Protein AF-0000000080839081 (afdb_homodimer)

InterPro domains:
  IPR001544 Aminotransferase class IV [PF01063] (14-218)
  IPR018300 Aminotransferase, class IV, conserved site [PS00770] (150-179)
  IPR036038 Aminotransferase-like, PLP-dependent enzymes [SSF56752] (5-228)
  IPR043131 Branched-chain-amino-acid aminotransferase-like, N-terminal [G3DSA:3.30.470.10] (3-92)
  IPR043132 Branched-chain-amino-acid aminotransferase-like, C-terminal [G3DSA:3.20.10.10] (93-240)
  IPR050571 Class-IV Pyridoxal-Phosphate-Dependent Aminotransferase [PTHR42743] (6-241)

Radius of gyration: 24.58 Å; Cα contacts (8 Å, |Δi|>4): 1012; chains: 2; bounding box: 50×68×48 Å

Nearest PDB structures (foldseek):
  3lul-assembly1_A  TM=9.101E-01  e=8.881E-22  Legionella pneumophila subsp. pneumophila str. Philadelphia 1
  5mqz-assembly1_B  TM=8.700E-01  e=1.859E-21  Archaeoglobus fulgidus DSM 4304
  5mqz-assembly1_A  TM=8.735E-01  e=2.530E-21  Archaeoglobus fulgidus DSM 4304
  5mr0-assembly1_D  TM=8.775E-01  e=4.140E-21  Archaeoglobus fulgidus DSM 4304
  2zgi-assembly1_A  TM=8.537E-01  e=6.865E-19  unclassified

Secondary structure (DSSP, 8-state):
-EEE-SHHHHH---EEEEEEEETTEETTHHHHHHHHHHHHHHTT---PPPPHHHHHHHHHHT----SEEEEEEEE-SS-EEEEEEE----HHHHHH-EEEEEEEEEE-TTSGGGGS-BS--HHHHHHHHHHHHTT-SEEEEEETTSBEEEESS-EEEEEETTEEEEE-GGGT----HHHHHHHHHS-EEEE--BHHHHHT-SEEEEEETTTEEEEEEEETTEEP---HHHHHHHHHHHHHTT-/-EEE-SHHHHH---EEEEEEEETTEETTHHHHHHHHHHHHHHTT---PPPPHHHHHHHHHHT----SEEEEEEEE-SS-EEEEEEE----HHHHHH-EEEEEEEEEE-TTSGGGGS-BS--HHHHHHHHHHHHTT-SEEEEEETTSBEEEESS-EEEEEETTEEEEE-GGGT----HHHHHHHHHS-EEEE--BHHHHHT-SEEEEEETTTEEEEEEEETTEEP---HHHHHHHHHHHHHTT-

pLDDT: mean 97.55, std 2.37, range [83.69, 98.94]

Solvent-accessible surface area (backbone atoms only — not comparable to full-atom values): 25327 Å² total; per-residue (Å²): 105,76,39,52,71,39,51,16,44,63,21,10,54,25,36,52,50,67,36,28,21,54,66,76,38,64,59,63,49,69,60,52,43,50,51,56,41,47,45,34,60,77,69,65,48,76,47,80,77,73,53,74,64,60,56,50,52,50,46,68,74,59,70,70,89,52,56,56,32,30,41,36,38,39,41,26,60,70,39,79,45,79,44,75,48,78,58,79,86,51,71,66,51,55,73,60,26,40,33,28,39,76,46,83,40,51,36,52,52,54,38,74,65,42,52,44,64,43,10,58,32,45,68,33,55,52,44,35,52,51,26,43,76,74,73,24,68,37,23,34,25,25,16,87,83,51,25,44,30,24,38,54,78,32,41,47,37,40,25,47,88,93,41,38,34,30,41,35,63,84,45,28,28,59,81,43,70,43,50,51,51,49,56,74,75,43,84,54,46,69,36,90,38,38,64,71,59,59,72,65,44,45,30,44,31,33,26,27,59,70,76,40,51,37,27,33,33,27,50,64,90,47,71,46,87,38,53,62,67,41,51,52,49,33,55,53,48,34,55,72,72,71,96,106,77,40,51,71,40,51,16,44,62,21,9,55,24,35,52,50,67,35,27,21,55,67,74,39,63,58,62,48,67,60,51,43,50,51,56,42,48,46,33,59,77,67,66,49,78,46,79,76,73,53,73,65,60,55,49,53,50,47,69,77,59,68,71,90,52,57,57,32,30,40,35,38,40,40,26,61,69,39,79,46,77,43,74,48,79,57,82,86,52,71,65,52,55,72,58,27,40,34,29,39,76,45,84,38,49,35,53,52,55,39,74,68,42,51,44,63,44,10,57,32,44,68,34,53,53,45,34,52,52,26,43,76,74,73,24,70,36,23,35,28,26,18,86,82,54,25,43,29,24,38,53,80,33,41,48,36,39,24,47,87,94,42,36,34,29,44,35,63,84,44,27,28,58,84,45,70,43,50,52,51,48,56,73,74,45,83,55,46,70,35,91,37,38,67,71,58,58,72,65,44,46,28,44,30,34,25,28,59,70,76,40,51,35,28,32,33,27,50,66,89,48,71,45,88,40,52,62,67,40,52,53,48,33,54,52,47,33,54,72,73,70,97

Organism: Fusobacterium vincentii (NCBI:txid155615)

Structure (mmCIF, N/CA/C/O backbone):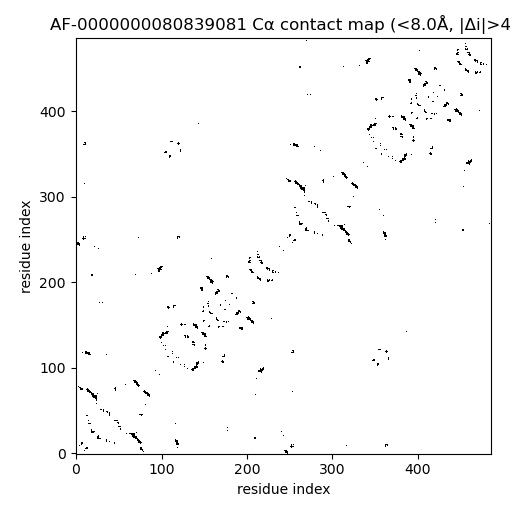
data_AF-0000000080839081-model_v1
#
loop_
_entity.id
_entity.type
_entity.pdbx_description
1 polymer 'Aminotransferase class IV'
#
loop_
_atom_site.group_PDB
_atom_site.id
_atom_site.type_symbol
_atom_site.label_atom_id
_atom_site.label_alt_id
_atom_site.label_comp_id
_atom_site.label_asym_id
_atom_site.label_entity_id
_atom_site.label_seq_id
_atom_site.pdbx_PDB_ins_code
_atom_site.Cartn_x
_atom_site.Cartn_y
_atom_site.Cartn_z
_atom_site.occupancy
_atom_site.B_iso_or_equiv
_atom_site.auth_seq_id
_atom_site.auth_comp_id
_atom_site.auth_asym_id
_atom_site.auth_atom_id
_atom_site.pdbx_PDB_model_num
ATOM 1 N N . MET A 1 1 ? 21 9.305 -4.383 1 92.38 1 MET A N 1
ATOM 2 C CA . MET A 1 1 ? 21.328 8.594 -3.15 1 92.38 1 MET A CA 1
ATOM 3 C C . MET A 1 1 ? 21.141 7.086 -3.326 1 92.38 1 MET A C 1
ATOM 5 O O . MET A 1 1 ? 20.172 6.641 -3.941 1 92.38 1 MET A O 1
ATOM 9 N N . LEU A 1 2 ? 22.047 6.348 -2.832 1 96.12 2 LEU A N 1
ATOM 10 C CA . LEU A 1 2 ? 21.984 4.895 -2.939 1 96.12 2 LEU A CA 1
ATOM 11 C C . LEU A 1 2 ? 21.484 4.277 -1.639 1 96.12 2 LEU A C 1
ATOM 13 O O . LEU A 1 2 ? 21.828 4.738 -0.551 1 96.12 2 LEU A O 1
ATOM 17 N N . ILE A 1 3 ? 20.641 3.299 -1.772 1 97.88 3 ILE A N 1
ATOM 18 C CA . ILE A 1 3 ? 20.125 2.576 -0.612 1 97.88 3 ILE A CA 1
ATOM 19 C C . ILE A 1 3 ? 20.297 1.073 -0.828 1 97.88 3 ILE A C 1
ATOM 21 O O . ILE A 1 3 ? 20.516 0.621 -1.954 1 97.88 3 ILE A O 1
ATOM 25 N N . GLU A 1 4 ? 20.219 0.369 0.302 1 98.5 4 GLU A N 1
ATOM 26 C CA . GLU A 1 4 ? 20.328 -1.086 0.234 1 98.5 4 GLU A CA 1
ATOM 27 C C . GLU A 1 4 ? 18.969 -1.726 -0.033 1 98.5 4 GLU A C 1
ATOM 29 O O . GLU A 1 4 ? 17.953 -1.345 0.57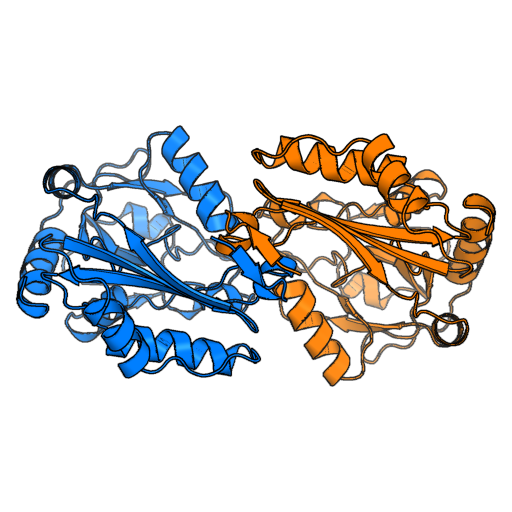6 1 98.5 4 GLU A O 1
ATOM 34 N N . LEU A 1 5 ? 18.984 -2.641 -0.91 1 98.44 5 LEU A N 1
ATOM 35 C CA . LEU A 1 5 ? 17.75 -3.375 -1.198 1 98.44 5 LEU A CA 1
ATOM 36 C C . LEU A 1 5 ? 17.281 -4.141 0.032 1 98.44 5 LEU A C 1
ATOM 38 O O . LEU A 1 5 ? 18.062 -4.859 0.663 1 98.44 5 LEU A O 1
ATOM 42 N N . ASP A 1 6 ? 16.016 -3.971 0.418 1 98.44 6 ASP A N 1
ATOM 43 C CA . ASP A 1 6 ? 15.375 -4.68 1.521 1 98.44 6 ASP A CA 1
ATOM 44 C C . ASP A 1 6 ? 13.852 -4.711 1.35 1 98.44 6 ASP A C 1
ATOM 46 O O . ASP A 1 6 ? 13.344 -4.414 0.269 1 98.44 6 ASP A O 1
ATOM 50 N N . GLU A 1 7 ? 13.109 -5.047 2.338 1 98.31 7 GLU A N 1
ATOM 51 C CA . GLU A 1 7 ? 11.664 -5.199 2.236 1 98.31 7 GLU A CA 1
ATOM 52 C C . GLU A 1 7 ? 10.969 -3.842 2.186 1 98.31 7 GLU A C 1
ATOM 54 O O . GLU A 1 7 ? 9.797 -3.75 1.8 1 98.31 7 GLU A O 1
ATOM 59 N N . GLY A 1 8 ? 11.664 -2.77 2.564 1 98.5 8 GLY A N 1
ATOM 60 C CA . GLY A 1 8 ? 11.141 -1.435 2.322 1 98.5 8 GLY A CA 1
ATOM 61 C C . GLY A 1 8 ? 10.914 -1.14 0.851 1 98.5 8 GLY A C 1
ATOM 62 O O . GLY A 1 8 ? 9.859 -0.636 0.467 1 98.5 8 GLY A O 1
ATOM 63 N N . TYR A 1 9 ? 11.898 -1.498 0.069 1 98.19 9 TYR A N 1
ATOM 64 C CA . TYR A 1 9 ? 11.789 -1.318 -1.374 1 98.19 9 TYR A CA 1
ATOM 65 C C . TYR A 1 9 ? 10.867 -2.367 -1.984 1 98.19 9 TYR A C 1
ATOM 67 O O . TYR A 1 9 ? 10.016 -2.047 -2.82 1 98.19 9 TYR A O 1
ATOM 75 N N . SER A 1 10 ? 10.969 -3.572 -1.525 1 98.38 10 SER A N 1
ATOM 76 C CA . SER A 1 10 ? 10.336 -4.699 -2.203 1 98.38 10 SER A CA 1
ATOM 77 C C . SER A 1 10 ? 8.836 -4.738 -1.933 1 98.38 10 SER A C 1
ATOM 79 O O . SER A 1 10 ? 8.062 -5.176 -2.783 1 98.38 10 SER A O 1
ATOM 81 N N . PHE A 1 11 ? 8.453 -4.266 -0.704 1 98.62 11 PHE A N 1
ATOM 82 C CA . PHE A 1 11 ? 7.074 -4.531 -0.314 1 98.62 11 PHE A CA 1
ATOM 83 C C . PHE A 1 11 ? 6.477 -3.332 0.41 1 98.62 11 PHE A C 1
ATOM 85 O O . PHE A 1 11 ? 5.352 -3.398 0.907 1 98.62 11 PHE A O 1
ATOM 92 N N . GLY A 1 12 ? 7.215 -2.223 0.532 1 98.62 12 GLY A N 1
ATOM 93 C CA . GLY A 1 12 ? 6.746 -1.037 1.23 1 98.62 12 GLY A CA 1
ATOM 94 C C . GLY A 1 12 ? 6.84 -1.157 2.74 1 98.62 12 GLY A C 1
ATOM 95 O O . GLY A 1 12 ? 6.227 -0.377 3.471 1 98.62 12 GLY A O 1
ATOM 96 N N . LEU A 1 13 ? 7.586 -2.139 3.238 1 98.75 13 LEU A N 1
ATOM 97 C CA . LEU A 1 13 ? 7.684 -2.352 4.68 1 98.75 13 LEU A CA 1
ATOM 98 C C . LEU A 1 13 ? 8.742 -1.445 5.293 1 98.75 13 LEU A C 1
ATOM 100 O O . LEU A 1 13 ? 9.781 -1.924 5.762 1 98.75 13 LEU A O 1
ATOM 104 N N . GLY A 1 14 ? 8.461 -0.217 5.332 1 98.88 14 GLY A N 1
ATOM 105 C CA . GLY A 1 14 ? 9.227 0.872 5.914 1 98.88 14 GLY A CA 1
ATOM 106 C C . GLY A 1 14 ? 8.359 2.01 6.422 1 98.88 14 GLY A C 1
ATOM 107 O O . GLY A 1 14 ? 7.137 1.958 6.312 1 98.88 14 GLY A O 1
ATOM 108 N N . LEU A 1 15 ? 8.992 2.928 7.023 1 98.94 15 LEU A N 1
ATOM 109 C CA . LEU A 1 15 ? 8.312 4.027 7.695 1 98.94 15 LEU A CA 1
ATOM 110 C C . LEU A 1 15 ? 8.922 5.371 7.301 1 98.94 15 LEU A C 1
ATOM 112 O O . LEU A 1 15 ? 10.094 5.438 6.938 1 98.94 15 LEU A O 1
ATOM 116 N N . PHE A 1 16 ? 8.086 6.453 7.387 1 98.94 16 PHE A N 1
ATOM 117 C CA . PHE A 1 16 ? 8.688 7.766 7.199 1 98.94 16 PHE A CA 1
ATOM 118 C C . PHE A 1 16 ? 8.016 8.805 8.078 1 98.94 16 PHE A C 1
ATOM 120 O O . PHE A 1 16 ? 6.895 8.594 8.555 1 98.94 16 PHE A O 1
ATOM 127 N N . GLU A 1 17 ? 8.672 9.805 8.383 1 98.88 17 GLU A N 1
ATOM 128 C CA . GLU A 1 17 ? 8.188 11.016 9.031 1 98.88 17 GLU A CA 1
ATOM 129 C C . GLU A 1 17 ? 8.594 12.258 8.242 1 98.88 17 GLU A C 1
ATOM 131 O O . GLU A 1 17 ? 9.664 12.289 7.625 1 98.88 17 GLU A O 1
ATOM 136 N N . THR A 1 18 ? 7.766 13.219 8.188 1 98.81 18 THR A N 1
ATOM 137 C CA . THR A 1 18 ? 8.047 14.547 7.664 1 98.81 18 THR A CA 1
ATOM 138 C C . THR A 1 18 ? 7.875 15.609 8.75 1 98.81 18 THR A C 1
ATOM 140 O O . THR A 1 18 ? 6.793 15.742 9.328 1 98.81 18 THR A O 1
ATOM 143 N N . ILE A 1 19 ? 8.914 16.328 9.031 1 98.88 19 ILE A N 1
ATOM 144 C CA . ILE A 1 19 ? 8.977 17.188 10.211 1 98.88 19 ILE A CA 1
ATOM 145 C C . ILE A 1 19 ? 9.297 18.609 9.781 1 98.88 19 ILE A C 1
ATOM 147 O O . ILE A 1 19 ? 10.203 18.844 8.984 1 98.88 19 ILE A O 1
ATOM 151 N N . LEU A 1 20 ? 8.578 19.578 10.289 1 98.81 20 LEU A N 1
ATOM 152 C CA . LEU A 1 20 ? 8.891 21 10.109 1 98.81 20 LEU A CA 1
ATOM 153 C C . LEU A 1 20 ? 10.117 21.391 10.93 1 98.81 20 LEU A C 1
ATOM 155 O O . LEU A 1 20 ? 10.211 21.047 12.117 1 98.81 20 LEU A O 1
ATOM 159 N N . LEU A 1 21 ? 11.055 21.969 10.289 1 98.38 21 LEU A N 1
ATOM 160 C CA . LEU A 1 21 ? 12.164 22.625 10.977 1 98.38 21 LEU A CA 1
ATOM 161 C C . LEU A 1 21 ? 11.961 24.141 11.016 1 98.38 21 LEU A C 1
ATOM 163 O O . LEU A 1 21 ? 11.805 24.781 9.969 1 98.38 21 LEU A O 1
ATOM 167 N N . TYR A 1 22 ? 11.938 24.719 12.188 1 97.88 22 TYR A N 1
ATOM 168 C CA . TYR A 1 22 ? 11.93 26.172 12.367 1 97.88 22 TYR A CA 1
ATOM 169 C C . TYR A 1 22 ? 13.242 26.641 12.992 1 97.88 22 TYR A C 1
ATOM 171 O O . TYR A 1 22 ? 13.555 26.297 14.133 1 97.88 22 TYR A O 1
ATOM 179 N N . LYS A 1 23 ? 13.984 27.375 12.266 1 96.25 23 LYS A N 1
ATOM 180 C CA . LYS A 1 23 ? 15.297 27.844 12.68 1 96.25 23 LYS A CA 1
ATOM 181 C C . LYS A 1 23 ? 16.172 26.688 13.164 1 96.25 23 LYS A C 1
ATOM 183 O O . LYS A 1 23 ? 16.781 26.766 14.234 1 96.25 23 LYS A O 1
ATOM 188 N N . GLY A 1 24 ? 16.078 25.625 12.43 1 95.88 24 GLY A N 1
ATOM 189 C CA . GLY A 1 24 ? 16.953 24.484 12.656 1 95.88 24 GLY A CA 1
ATOM 190 C C . GLY A 1 24 ? 16.438 23.531 13.711 1 95.88 24 GLY A C 1
ATOM 191 O O . GLY A 1 24 ? 17.031 22.484 13.953 1 95.88 24 GLY A O 1
ATOM 192 N N . LYS A 1 25 ? 15.312 23.875 14.297 1 96.81 25 LYS A N 1
ATOM 193 C CA . LYS A 1 25 ? 14.758 2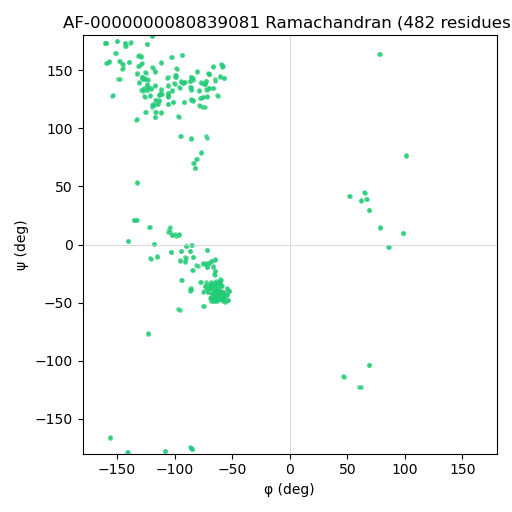3.047 15.359 1 96.81 25 LYS A CA 1
ATOM 194 C C . LYS A 1 25 ? 13.547 22.266 14.875 1 96.81 25 LYS A C 1
ATOM 196 O O . LYS A 1 25 ? 12.633 22.828 14.281 1 96.81 25 LYS A O 1
ATOM 201 N N . PRO A 1 26 ? 13.562 20.969 15.148 1 98.5 26 PRO A N 1
ATOM 202 C CA . PRO A 1 26 ? 12.422 20.156 14.711 1 98.5 26 PRO A CA 1
ATOM 203 C C . PRO A 1 26 ? 11.188 20.359 15.594 1 98.5 26 PRO A C 1
ATOM 205 O O . PRO A 1 26 ? 11.273 20.203 16.812 1 98.5 26 PRO A O 1
ATOM 208 N N . VAL A 1 27 ? 10.102 20.672 14.984 1 98.75 27 VAL A N 1
ATOM 209 C CA . VAL A 1 27 ? 8.836 20.875 15.688 1 98.75 27 VAL A CA 1
ATOM 210 C C . VAL A 1 27 ? 8.219 19.531 16.047 1 98.75 27 VAL A C 1
ATOM 212 O O . VAL A 1 27 ? 8.078 18.656 15.188 1 98.75 27 VAL A O 1
ATOM 215 N N . PHE A 1 28 ? 7.863 19.25 17.328 1 98.75 28 PHE A N 1
ATOM 216 C CA . PHE A 1 28 ? 7.211 18.062 17.859 1 98.75 28 PHE A CA 1
ATOM 217 C C . PHE A 1 28 ? 8.07 16.828 17.641 1 98.75 28 PHE A C 1
ATOM 219 O O . PHE A 1 28 ? 7.555 15.75 17.359 1 98.75 28 PHE A O 1
ATOM 226 N N . LEU A 1 29 ? 9.367 16.969 17.766 1 98.81 29 LEU A N 1
ATOM 227 C CA . LEU A 1 29 ? 10.273 15.852 17.5 1 98.81 29 LEU A CA 1
ATOM 228 C C . LEU A 1 29 ? 9.906 14.641 18.359 1 98.81 29 LEU A C 1
ATOM 230 O O . LEU A 1 29 ? 9.844 13.516 17.844 1 98.81 29 LEU A O 1
ATOM 234 N N . ASP A 1 30 ? 9.641 14.852 19.609 1 98.81 30 ASP A N 1
ATOM 235 C CA . ASP A 1 30 ? 9.336 13.742 20.5 1 98.81 30 ASP A CA 1
ATOM 236 C C . ASP A 1 30 ? 8.094 12.992 20.047 1 98.81 30 ASP A C 1
ATOM 238 O O . ASP A 1 30 ? 8.023 11.766 20.156 1 98.81 30 ASP A O 1
ATOM 242 N N . LYS A 1 31 ? 7.066 13.695 19.578 1 98.81 31 LYS A N 1
ATOM 243 C CA . LYS A 1 31 ? 5.848 13.07 19.078 1 98.81 31 LYS A CA 1
ATOM 244 C C . LYS A 1 31 ? 6.121 12.258 17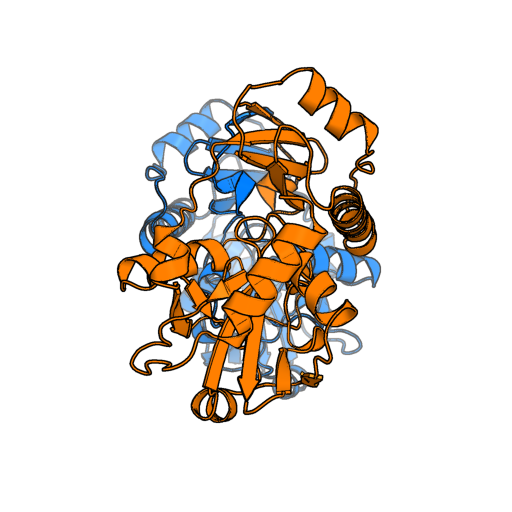.812 1 98.81 31 LYS A C 1
ATOM 246 O O . LYS A 1 31 ? 5.586 11.156 17.656 1 98.81 31 LYS A O 1
ATOM 251 N N . HIS A 1 32 ? 6.957 12.797 16.953 1 98.94 32 HIS A N 1
ATOM 252 C CA . HIS A 1 32 ? 7.336 12.078 15.742 1 98.94 32 HIS A CA 1
ATOM 253 C C . HIS A 1 32 ? 8.102 10.805 16.078 1 98.94 32 HIS A C 1
ATOM 255 O O . HIS A 1 32 ? 7.84 9.75 15.484 1 98.94 32 HIS A O 1
ATOM 261 N N . LEU A 1 33 ? 9.031 10.922 17.016 1 98.94 33 LEU A N 1
ATOM 262 C CA . LEU A 1 33 ? 9.82 9.766 17.438 1 98.94 33 LEU A CA 1
ATOM 263 C C . LEU A 1 33 ? 8.922 8.703 18.062 1 98.94 33 LEU A C 1
ATOM 265 O O . LEU A 1 33 ? 9.086 7.512 17.797 1 98.94 33 LEU A O 1
ATOM 269 N N . SER A 1 34 ? 8.062 9.164 18.891 1 98.88 34 SER A N 1
ATOM 270 C CA . SER A 1 34 ? 7.129 8.234 19.516 1 98.88 34 SER A CA 1
ATOM 271 C C . SER A 1 34 ? 6.309 7.488 18.469 1 98.88 34 SER A C 1
ATOM 273 O O . SER A 1 34 ? 6.148 6.27 18.547 1 98.88 34 SER A O 1
ATOM 275 N N . ARG A 1 35 ? 5.812 8.188 17.516 1 98.81 35 ARG A N 1
ATOM 276 C CA . ARG A 1 35 ? 4.961 7.578 16.484 1 98.81 35 ARG A CA 1
ATOM 277 C C . ARG A 1 35 ? 5.75 6.574 15.648 1 98.81 35 ARG A C 1
ATOM 279 O O . ARG A 1 35 ? 5.293 5.453 15.43 1 98.81 35 ARG A O 1
ATOM 286 N N . ILE A 1 36 ? 6.918 6.969 15.172 1 98.94 36 ILE A N 1
ATOM 287 C CA . ILE A 1 36 ? 7.652 6.094 14.266 1 98.94 36 ILE A CA 1
ATOM 288 C C . ILE A 1 36 ? 8.141 4.863 15.023 1 98.94 36 ILE A C 1
ATOM 290 O O . ILE A 1 36 ? 8.141 3.752 14.484 1 98.94 36 ILE A O 1
ATOM 294 N N . ASN A 1 37 ? 8.547 5.039 16.266 1 98.94 37 ASN A N 1
ATOM 295 C CA . ASN A 1 37 ? 9.031 3.91 17.047 1 98.94 37 ASN A CA 1
ATOM 296 C C . ASN A 1 37 ? 7.887 2.973 17.438 1 98.94 37 ASN A C 1
ATOM 298 O O . ASN A 1 37 ? 8.07 1.755 17.484 1 98.94 37 ASN A O 1
ATOM 302 N N . LYS A 1 38 ? 6.742 3.527 17.75 1 98.81 38 LYS A N 1
ATOM 303 C CA . LYS A 1 38 ? 5.57 2.691 17.984 1 98.81 38 LYS A CA 1
ATOM 304 C C . LYS A 1 38 ? 5.211 1.888 16.734 1 98.81 38 LYS A C 1
ATOM 306 O O . LYS A 1 38 ? 4.801 0.729 16.828 1 98.81 38 LYS A O 1
ATOM 311 N N . SER A 1 39 ? 5.305 2.516 15.602 1 98.88 39 SER A N 1
ATOM 312 C CA . SER A 1 39 ? 5.023 1.852 14.328 1 98.88 39 SER A CA 1
ATOM 313 C C . SER A 1 39 ? 5.938 0.649 14.125 1 98.88 39 SER A C 1
ATOM 315 O O . SER A 1 39 ? 5.5 -0.395 13.633 1 98.88 39 SER A O 1
ATOM 317 N N . ILE A 1 40 ? 7.266 0.803 14.461 1 98.88 40 ILE A N 1
ATOM 318 C CA . ILE A 1 40 ? 8.227 -0.285 14.336 1 98.88 40 ILE A CA 1
ATOM 319 C C . ILE A 1 40 ? 7.73 -1.506 15.109 1 98.88 40 ILE A C 1
ATOM 321 O O . ILE A 1 40 ? 7.715 -2.619 14.578 1 98.88 40 ILE A O 1
ATOM 325 N N . VAL A 1 41 ? 7.23 -1.27 16.266 1 98.69 41 VAL A N 1
ATOM 326 C CA . VAL A 1 41 ? 6.805 -2.34 17.172 1 98.69 41 VAL A CA 1
ATOM 327 C C . VAL A 1 41 ? 5.48 -2.924 16.672 1 98.69 41 VAL A C 1
ATOM 329 O O . VAL A 1 41 ? 5.359 -4.141 16.516 1 98.69 41 VAL A O 1
ATOM 332 N N . ASP A 1 42 ? 4.504 -2.086 16.453 1 98.38 42 ASP A N 1
ATOM 333 C CA . ASP A 1 42 ? 3.15 -2.525 16.109 1 98.38 42 ASP A CA 1
ATOM 334 C C . ASP A 1 42 ? 3.137 -3.324 14.812 1 98.38 42 ASP A C 1
ATOM 336 O O . ASP A 1 42 ? 2.344 -4.254 14.656 1 98.38 42 ASP A O 1
ATOM 340 N N . LEU A 1 43 ? 4.027 -3 13.867 1 98.38 43 LEU A N 1
ATOM 341 C CA . LEU A 1 43 ? 4.043 -3.656 12.562 1 98.38 43 LEU A CA 1
ATOM 342 C C . LEU A 1 43 ? 5.035 -4.816 12.555 1 98.38 43 LEU A C 1
ATOM 344 O O . LEU A 1 43 ? 5.156 -5.523 11.547 1 98.38 43 LEU A O 1
ATOM 348 N N . GLY A 1 44 ? 5.758 -4.977 13.602 1 97.88 44 GLY A N 1
ATOM 349 C CA . GLY A 1 44 ? 6.719 -6.062 13.711 1 97.88 44 GLY A CA 1
ATOM 350 C C . GLY A 1 44 ? 7.871 -5.934 12.734 1 97.88 44 GLY A C 1
ATOM 351 O O . GLY A 1 44 ? 8.297 -6.922 12.133 1 97.88 44 GLY A O 1
ATOM 352 N N . LEU A 1 45 ? 8.344 -4.773 12.531 1 98.44 45 LEU A N 1
ATOM 353 C CA . LEU A 1 45 ? 9.422 -4.555 11.578 1 98.44 45 LEU A CA 1
ATOM 354 C C . LEU A 1 45 ? 10.781 -4.758 12.242 1 98.44 45 LEU A C 1
ATOM 356 O O . LEU A 1 45 ? 10.969 -4.387 13.406 1 98.44 45 LEU A O 1
ATOM 360 N N . ASN A 1 46 ? 11.68 -5.359 11.516 1 98.12 46 ASN A N 1
ATOM 361 C CA . ASN A 1 46 ? 13.047 -5.543 11.992 1 98.12 46 ASN A CA 1
ATOM 362 C C . ASN A 1 46 ? 13.891 -4.289 11.773 1 98.12 46 ASN A C 1
ATOM 364 O O . ASN A 1 46 ? 14.852 -4.312 11.008 1 98.12 46 ASN A O 1
ATOM 368 N N . ILE A 1 47 ? 13.57 -3.275 12.43 1 98.62 47 ILE A N 1
ATOM 369 C CA . ILE A 1 47 ? 14.211 -1.968 12.359 1 98.62 47 ILE A CA 1
ATOM 370 C C . ILE A 1 47 ? 14.609 -1.514 13.758 1 98.62 47 ILE A C 1
ATOM 372 O O . ILE A 1 47 ? 13.82 -1.612 14.703 1 98.62 47 ILE A O 1
ATOM 376 N N . ASP A 1 48 ? 15.75 -1.033 13.953 1 98.25 48 ASP A N 1
ATOM 377 C CA . ASP A 1 48 ? 16.156 -0.463 15.234 1 98.25 48 ASP A CA 1
ATOM 378 C C . ASP A 1 48 ? 15.43 0.85 15.508 1 98.25 48 ASP A C 1
ATOM 380 O O . ASP A 1 48 ? 15.188 1.634 14.586 1 98.25 48 ASP A O 1
ATOM 384 N N . LYS A 1 49 ? 15.195 1.051 16.719 1 98.44 49 LYS A N 1
ATOM 385 C CA . LYS A 1 49 ? 14.523 2.281 17.125 1 98.44 49 LYS A CA 1
ATOM 386 C C . LYS A 1 49 ? 15.297 3.512 16.656 1 98.44 49 LYS A C 1
ATOM 388 O O . LYS A 1 49 ? 16.516 3.484 16.562 1 98.44 49 LYS A O 1
ATOM 393 N N . LEU A 1 50 ? 14.508 4.484 16.297 1 98.81 50 LEU A N 1
ATOM 394 C CA . LEU A 1 50 ? 15.109 5.777 15.992 1 98.81 50 LEU A CA 1
ATOM 395 C C . LEU A 1 50 ? 15.328 6.594 17.266 1 98.81 50 LEU A C 1
ATOM 397 O O . LEU A 1 50 ? 14.383 6.867 18 1 98.81 50 LEU A O 1
ATOM 401 N N . GLU A 1 51 ? 16.516 7.004 17.5 1 98.75 51 GLU A N 1
ATOM 402 C CA . GLU A 1 51 ? 16.859 7.762 18.703 1 98.75 51 GLU A CA 1
ATOM 403 C C . GLU A 1 51 ? 16.938 9.258 18.406 1 98.75 51 GLU A C 1
ATOM 405 O O . GLU A 1 51 ? 17.344 9.664 17.328 1 98.75 51 GLU A O 1
ATOM 410 N N . LYS A 1 52 ? 16.531 10.023 19.438 1 98.69 52 LYS A N 1
ATOM 411 C CA . LYS A 1 52 ? 16.547 11.484 19.344 1 98.69 52 LYS A CA 1
ATOM 412 C C . LYS A 1 52 ? 17.938 11.992 18.953 1 98.69 52 LYS A C 1
ATOM 414 O O . LYS A 1 52 ? 18.062 12.922 18.156 1 98.69 52 LYS A O 1
ATOM 419 N N . ASP A 1 53 ? 19 11.383 19.453 1 98.25 53 ASP A N 1
ATOM 420 C CA . ASP A 1 53 ? 20.375 11.805 19.219 1 98.25 53 ASP A CA 1
ATOM 421 C C . ASP A 1 53 ? 20.75 11.648 17.75 1 98.25 53 ASP A C 1
ATOM 423 O O . ASP A 1 53 ? 21.531 12.43 17.203 1 98.25 53 ASP A O 1
ATOM 427 N N . GLU A 1 54 ? 20.25 10.664 17.078 1 98.5 54 GLU A N 1
ATOM 428 C CA . GLU A 1 54 ? 20.5 10.469 15.656 1 98.5 54 GLU A CA 1
ATOM 429 C C . GLU A 1 54 ? 19.984 11.648 14.836 1 98.5 54 GLU A C 1
ATOM 431 O O . GLU A 1 54 ? 20.656 12.109 13.906 1 98.5 54 GLU A O 1
ATOM 436 N N . VAL A 1 55 ? 18.812 12.102 15.203 1 98.75 55 VAL A N 1
ATOM 437 C CA . VAL A 1 55 ? 18.203 13.227 14.5 1 98.75 55 VAL A CA 1
ATOM 438 C C . VAL A 1 55 ? 19.047 14.484 14.703 1 98.75 55 VAL A C 1
ATOM 440 O O . VAL A 1 55 ? 19.391 15.18 13.742 1 98.75 55 VAL A O 1
ATOM 443 N N . PHE A 1 56 ? 19.438 14.727 15.914 1 98.25 56 PHE A N 1
ATOM 444 C CA . PHE A 1 56 ? 20.203 15.93 16.219 1 98.25 56 PHE A CA 1
ATOM 445 C C . PHE A 1 56 ? 21.609 15.859 15.617 1 98.25 56 PHE A C 1
ATOM 447 O O . PHE A 1 56 ? 22.156 16.875 15.211 1 98.25 56 PHE A O 1
ATOM 454 N N . GLN A 1 57 ? 22.172 14.648 15.648 1 98.31 57 GLN A N 1
ATOM 455 C CA . GLN A 1 57 ? 23.469 14.484 14.984 1 98.31 57 GLN A CA 1
ATOM 456 C C . GLN A 1 57 ? 23.375 14.883 13.516 1 98.31 57 GLN A C 1
ATOM 458 O O . GLN A 1 57 ? 24.25 15.602 13.008 1 98.31 57 GLN A O 1
ATOM 463 N N . TYR A 1 58 ? 22.359 14.461 12.852 1 98.5 58 TYR A N 1
ATOM 464 C CA . TYR A 1 58 ? 22.172 14.828 11.453 1 98.5 58 TYR A CA 1
ATOM 465 C C . TYR A 1 58 ? 21.984 16.328 11.305 1 98.5 58 TYR A C 1
ATOM 467 O O . TYR A 1 58 ? 22.609 16.969 10.453 1 98.5 58 TYR A O 1
ATOM 475 N N . LEU A 1 59 ? 21.109 16.875 12.117 1 98.25 59 LEU A N 1
ATOM 476 C CA . LEU A 1 59 ? 20.797 18.312 12.023 1 98.25 59 LEU A CA 1
ATOM 477 C C . LEU A 1 59 ? 22.031 19.156 12.305 1 98.25 59 LEU A C 1
ATOM 479 O O . LEU A 1 59 ? 22.25 20.172 11.648 1 98.25 59 LEU A O 1
ATOM 483 N N . ASN A 1 60 ? 22.844 18.719 13.25 1 97.38 60 ASN A N 1
ATOM 484 C CA . ASN A 1 60 ? 24.062 19.453 13.594 1 97.38 60 ASN A CA 1
ATOM 485 C C . ASN A 1 60 ? 25.094 19.391 12.461 1 97.38 60 ASN A C 1
ATOM 487 O O . ASN A 1 60 ? 25.844 20.344 12.258 1 97.38 60 ASN A O 1
ATOM 491 N N . ASN A 1 61 ? 25.094 18.312 11.75 1 97.5 61 ASN A N 1
ATOM 492 C CA . ASN A 1 61 ? 26.047 18.125 10.664 1 97.5 61 ASN A CA 1
ATOM 493 C C . ASN A 1 61 ? 25.547 18.781 9.367 1 97.5 61 ASN A C 1
ATOM 495 O O . ASN A 1 61 ? 26.297 18.891 8.398 1 97.5 61 ASN A O 1
ATOM 499 N N . ASN A 1 62 ? 24.281 19.188 9.375 1 96.94 62 ASN A N 1
ATOM 500 C CA . ASN A 1 62 ? 23.688 19.75 8.172 1 96.94 62 ASN A CA 1
ATOM 501 C C . ASN A 1 62 ? 22.938 21.047 8.469 1 96.94 62 ASN A C 1
ATOM 503 O O . ASN A 1 62 ? 21.781 21.219 8.055 1 96.94 62 ASN A O 1
ATOM 507 N N . LYS A 1 63 ? 23.609 21.906 9.062 1 93.44 63 LYS A N 1
ATOM 508 C CA . LYS A 1 63 ? 23.016 23.188 9.445 1 93.44 63 LYS A CA 1
ATOM 509 C C . LYS A 1 63 ? 22.906 24.125 8.25 1 93.44 63 LYS A C 1
ATOM 511 O O . LYS A 1 63 ? 23.734 24.078 7.344 1 93.44 63 LYS A O 1
ATOM 516 N N . ASN A 1 64 ? 21.734 24.781 8.266 1 89.12 64 ASN A N 1
ATOM 517 C CA . ASN A 1 64 ? 21.609 25.875 7.312 1 89.12 64 ASN A CA 1
ATOM 518 C C . ASN A 1 64 ? 20.922 27.094 7.938 1 89.12 64 ASN A C 1
ATOM 520 O O . ASN A 1 64 ? 20.531 27.062 9.102 1 89.12 64 ASN A O 1
ATOM 524 N N . THR A 1 65 ? 20.844 28.266 7.195 1 90.25 65 THR A N 1
ATOM 525 C CA . THR A 1 65 ? 20.375 29.531 7.773 1 90.25 65 THR A CA 1
ATOM 526 C C . THR A 1 65 ? 18.922 29.781 7.402 1 90.25 65 THR A C 1
ATOM 528 O O . THR A 1 65 ? 18.375 30.844 7.691 1 90.25 65 THR A O 1
ATOM 531 N N . LEU A 1 66 ? 18.281 28.844 6.832 1 93.69 66 LEU A N 1
ATOM 532 C CA . LEU A 1 66 ? 16.891 29.031 6.445 1 93.69 66 LEU A CA 1
ATOM 533 C C . LEU A 1 66 ? 15.984 29.031 7.672 1 93.69 66 LEU A C 1
ATOM 535 O O . LEU A 1 66 ? 16.203 28.266 8.609 1 93.69 66 LEU A O 1
ATOM 539 N N . GLU A 1 67 ? 15.031 29.891 7.617 1 96.12 67 GLU A N 1
ATOM 540 C CA . GLU A 1 67 ? 14.086 29.984 8.727 1 96.12 67 GLU A CA 1
ATOM 541 C C . GLU A 1 67 ? 13.211 28.734 8.812 1 96.12 67 GLU A C 1
ATOM 543 O O . GLU A 1 67 ? 12.953 28.234 9.906 1 96.12 67 GLU A O 1
ATOM 548 N N . TYR A 1 68 ? 12.727 28.312 7.652 1 97.5 68 TYR A N 1
ATOM 549 C CA . TYR A 1 68 ? 11.883 27.125 7.555 1 97.5 68 TYR A CA 1
ATOM 550 C C . TYR A 1 68 ? 12.516 26.078 6.645 1 97.5 68 TYR A C 1
ATOM 552 O O . TYR A 1 68 ? 13.016 26.406 5.566 1 97.5 68 TYR A O 1
ATOM 560 N N . GLU A 1 69 ? 12.523 24.828 7.078 1 98 69 GLU A N 1
ATOM 561 C CA . GLU A 1 69 ? 12.93 23.672 6.297 1 98 69 GLU A CA 1
ATOM 562 C C . GLU A 1 69 ? 12.062 22.453 6.613 1 98 69 GLU A C 1
ATOM 564 O O . GLU A 1 69 ? 11.188 22.516 7.48 1 98 69 GLU A O 1
ATOM 569 N N . VAL A 1 70 ? 12.219 21.453 5.859 1 98.69 70 VAL A N 1
ATOM 570 C CA . VAL A 1 70 ? 11.531 20.188 6.066 1 98.69 70 VAL A CA 1
ATOM 571 C C . VAL A 1 70 ? 12.555 19.078 6.238 1 98.69 70 VAL A C 1
ATOM 573 O O . VAL A 1 70 ? 13.516 18.969 5.465 1 98.69 70 VAL A O 1
ATOM 576 N N . LEU A 1 71 ? 12.453 18.297 7.254 1 98.75 71 LEU A N 1
ATOM 577 C CA . LEU A 1 71 ? 13.234 17.078 7.445 1 98.75 71 LEU A CA 1
ATOM 578 C C . LEU A 1 71 ? 12.367 15.844 7.207 1 98.75 71 LEU A C 1
ATOM 580 O O . LEU A 1 71 ? 11.336 15.672 7.855 1 98.75 71 LEU A O 1
ATOM 584 N N . LYS A 1 72 ? 12.758 15.047 6.285 1 98.81 72 LYS A N 1
ATOM 585 C CA . LYS A 1 72 ? 12.133 13.742 6.074 1 98.81 72 LYS A CA 1
ATOM 586 C C . LYS A 1 72 ? 13.039 12.617 6.566 1 98.81 72 LYS A C 1
ATOM 588 O O . LYS A 1 72 ? 14.227 12.586 6.25 1 98.81 72 LYS A O 1
ATOM 593 N N . ILE A 1 73 ? 12.508 11.773 7.367 1 98.88 73 ILE A N 1
ATOM 594 C CA . ILE A 1 73 ? 13.203 10.578 7.844 1 98.88 73 ILE A CA 1
ATOM 595 C C . ILE A 1 73 ? 12.531 9.328 7.273 1 98.88 73 ILE A C 1
ATOM 597 O O . ILE A 1 73 ? 11.312 9.195 7.324 1 98.88 73 ILE A O 1
ATOM 601 N N . VAL A 1 74 ? 13.258 8.453 6.703 1 98.88 74 VAL A N 1
ATOM 602 C CA . VAL A 1 74 ? 12.75 7.203 6.148 1 98.88 74 VAL A CA 1
ATOM 603 C C . VAL A 1 74 ? 13.531 6.023 6.727 1 98.88 74 VAL A C 1
ATOM 605 O O . VAL A 1 74 ? 14.758 6.027 6.727 1 98.88 74 VAL A O 1
ATOM 608 N N . LEU A 1 75 ? 12.836 5.035 7.273 1 98.88 75 LEU A N 1
ATOM 609 C CA . LEU A 1 75 ? 13.445 3.855 7.879 1 98.88 75 LEU A CA 1
ATOM 610 C C . LEU A 1 75 ? 12.922 2.582 7.223 1 98.88 75 LEU A C 1
ATOM 612 O O . LEU A 1 75 ? 11.727 2.445 6.984 1 98.88 75 LEU A O 1
ATOM 616 N N . SER A 1 76 ? 13.773 1.695 6.934 1 98.75 76 SER A N 1
ATOM 617 C CA . SER A 1 76 ? 13.492 0.301 6.605 1 98.75 76 SER A CA 1
ATOM 618 C C . SER A 1 76 ? 14.539 -0.629 7.223 1 98.75 76 SER A C 1
ATOM 620 O O . SER A 1 76 ? 15.422 -0.181 7.949 1 98.75 76 SER A O 1
ATOM 622 N N . GLU A 1 77 ? 14.414 -1.893 6.98 1 98.69 77 GLU A N 1
ATOM 623 C CA . GLU A 1 77 ? 15.266 -2.883 7.637 1 98.69 77 GLU A CA 1
ATOM 624 C C . GLU A 1 77 ? 16.75 -2.535 7.473 1 98.69 77 GLU A C 1
ATOM 626 O O . GLU A 1 77 ? 17.516 -2.629 8.43 1 98.69 77 GLU A O 1
ATOM 631 N N . LYS A 1 78 ? 17.125 -2.057 6.262 1 98.62 78 LYS A N 1
ATOM 632 C CA . LYS A 1 78 ? 18.547 -1.896 5.988 1 98.62 78 LYS A CA 1
ATOM 633 C C . LYS A 1 78 ? 18.906 -0.433 5.723 1 98.62 78 LYS A C 1
ATOM 635 O O . LYS A 1 78 ? 20.047 -0.108 5.418 1 98.62 78 LYS A O 1
ATOM 640 N N . ASN A 1 79 ? 17.906 0.443 5.789 1 98.62 79 ASN A N 1
ATOM 641 C CA . ASN A 1 79 ? 18.156 1.829 5.406 1 98.62 79 ASN A CA 1
ATOM 642 C C . ASN A 1 79 ? 17.641 2.803 6.461 1 98.62 79 ASN A C 1
ATOM 644 O O . ASN A 1 79 ? 16.562 2.588 7.031 1 98.62 79 ASN A O 1
ATOM 648 N N . ARG A 1 80 ? 18.359 3.803 6.75 1 98.31 80 ARG A N 1
ATOM 649 C CA . ARG A 1 80 ? 18.016 4.953 7.586 1 98.31 80 ARG A CA 1
ATOM 650 C C . ARG A 1 80 ? 18.406 6.258 6.898 1 98.31 80 ARG A C 1
ATOM 652 O O . ARG A 1 80 ? 19.578 6.582 6.785 1 98.31 80 ARG A O 1
ATOM 659 N N . LEU A 1 81 ? 17.422 6.988 6.434 1 98.56 81 LEU A N 1
ATOM 660 C CA . LEU A 1 81 ? 17.672 8.156 5.598 1 98.56 81 LEU A CA 1
ATOM 661 C C . LEU A 1 81 ? 17.172 9.43 6.277 1 98.56 81 LEU A C 1
ATOM 663 O O . LEU A 1 81 ? 16.109 9.43 6.906 1 98.56 81 LEU A O 1
ATOM 667 N N . PHE A 1 82 ? 17.891 10.438 6.242 1 98.5 82 PHE A N 1
ATOM 668 C CA . PHE A 1 82 ? 17.547 11.805 6.621 1 98.5 82 PHE A CA 1
ATOM 669 C C . PHE A 1 82 ? 17.703 12.75 5.438 1 98.5 82 PHE A C 1
ATOM 671 O O . PHE A 1 82 ? 18.781 12.852 4.848 1 98.5 82 PHE A O 1
ATOM 678 N N . LEU A 1 83 ? 16.625 13.359 5.051 1 97.62 83 LEU A N 1
ATOM 679 C CA . LEU A 1 83 ? 16.609 14.234 3.883 1 97.62 83 LEU A CA 1
ATOM 680 C C . LEU A 1 83 ? 16.016 15.602 4.23 1 97.62 83 LEU A C 1
ATOM 682 O O . LEU A 1 83 ? 14.961 15.68 4.852 1 97.62 83 LEU A O 1
ATOM 686 N N . LYS A 1 84 ? 16.672 16.688 3.848 1 97.44 84 LYS A N 1
ATOM 687 C CA . LYS A 1 84 ? 16.125 18.031 4.02 1 97.44 84 LYS A CA 1
ATOM 688 C C . LYS A 1 84 ? 15.656 18.609 2.688 1 97.44 84 LYS A C 1
ATOM 690 O O . LYS A 1 84 ? 16.234 18.312 1.639 1 97.44 84 LYS A O 1
ATOM 695 N N . ARG A 1 85 ? 14.648 19.312 2.711 1 96.69 85 ARG A N 1
ATOM 696 C CA . ARG A 1 85 ? 14.203 20.062 1.546 1 96.69 85 ARG A CA 1
ATOM 697 C C . ARG A 1 85 ? 13.625 21.422 1.956 1 96.69 85 ARG A C 1
ATOM 699 O O . ARG A 1 85 ? 13.469 21.703 3.146 1 96.69 85 ARG A O 1
ATOM 706 N N . GLU A 1 86 ? 13.336 22.188 1.015 1 96.25 86 GLU A N 1
ATOM 707 C CA . GLU A 1 86 ? 12.773 23.516 1.25 1 96.25 86 GLU A CA 1
ATOM 708 C C . GLU A 1 86 ? 11.32 23.422 1.693 1 96.25 86 GLU A C 1
ATOM 710 O O . GLU A 1 86 ? 10.578 22.547 1.248 1 96.25 86 GLU A O 1
ATOM 715 N N . TYR A 1 87 ? 11 24.234 2.648 1 97.56 87 TYR A N 1
ATOM 716 C CA . TYR A 1 87 ? 9.602 24.469 3.004 1 97.56 87 TYR A CA 1
ATOM 717 C C . TYR A 1 87 ? 8.906 25.312 1.941 1 97.56 87 TYR A C 1
ATOM 719 O O . TYR A 1 87 ? 9.438 26.328 1.508 1 97.56 87 TYR A O 1
ATOM 727 N N . THR A 1 88 ? 7.668 24.938 1.484 1 96.19 88 THR A N 1
ATOM 728 C CA . THR A 1 88 ? 7.168 25.562 0.268 1 96.19 88 THR A CA 1
ATOM 729 C C . THR A 1 88 ? 5.848 26.281 0.533 1 96.19 88 THR A C 1
ATOM 731 O O . THR A 1 88 ? 5.344 27 -0.325 1 96.19 88 THR A O 1
ATOM 734 N N . TYR A 1 89 ? 5.145 26.125 1.658 1 97.31 89 TYR A N 1
ATOM 735 C CA . TYR A 1 89 ? 3.883 26.797 1.931 1 97.31 89 TYR A CA 1
ATOM 736 C C . TYR A 1 89 ? 4.117 28.266 2.26 1 97.31 89 TYR A C 1
ATOM 738 O O . TYR A 1 89 ? 5.066 28.609 2.969 1 97.31 89 TYR A O 1
ATOM 746 N N . THR A 1 90 ? 3.271 29.125 1.735 1 96.56 90 THR A N 1
ATOM 747 C CA . THR A 1 90 ? 3.404 30.578 1.901 1 96.56 90 THR A CA 1
ATOM 748 C C . THR A 1 90 ? 2.137 31.172 2.508 1 96.56 90 THR A C 1
ATOM 750 O O . THR A 1 90 ? 1.116 30.484 2.621 1 96.56 90 THR A O 1
ATOM 753 N N . GLU A 1 91 ? 2.234 32.406 2.814 1 95.75 91 GLU A N 1
ATOM 754 C CA . GLU A 1 91 ? 1.074 33.125 3.336 1 95.75 91 GLU A CA 1
ATOM 755 C C . GLU A 1 91 ? -0.081 33.094 2.34 1 95.75 91 GLU A C 1
ATOM 757 O O . GLU A 1 91 ? -1.248 33.062 2.734 1 95.75 91 GLU A O 1
ATOM 762 N N . LYS A 1 92 ? 0.253 33.156 1.097 1 97 92 LYS A N 1
ATOM 763 C CA . LYS A 1 92 ? -0.766 33.125 0.052 1 97 92 LYS A CA 1
ATOM 764 C C . LYS A 1 92 ? -1.587 31.844 0.102 1 97 92 LYS A C 1
ATOM 766 O O . LYS A 1 92 ? -2.789 31.859 -0.174 1 97 92 LYS A O 1
ATOM 771 N N . ASP A 1 93 ? -0.953 30.75 0.441 1 97.06 93 ASP A N 1
ATOM 772 C CA . ASP A 1 93 ? -1.658 29.484 0.564 1 97.06 93 ASP A CA 1
ATOM 773 C C . ASP A 1 93 ? -2.721 29.547 1.659 1 97.06 93 ASP A C 1
ATOM 775 O O . ASP A 1 93 ? -3.846 29.078 1.468 1 97.06 93 ASP A O 1
ATOM 779 N N . TYR A 1 94 ? -2.408 30.172 2.746 1 97.19 94 TYR A N 1
ATOM 780 C CA . TYR A 1 94 ? -3.318 30.25 3.885 1 97.19 94 TYR A CA 1
ATOM 781 C C . TYR A 1 94 ? -4.457 31.219 3.604 1 97.19 94 TYR A C 1
ATOM 783 O O . TYR A 1 94 ? -5.586 31.016 4.062 1 97.19 94 TYR A O 1
ATOM 791 N N . GLN A 1 95 ? -4.125 32.25 2.906 1 95.88 95 GLN A N 1
ATOM 792 C CA . GLN A 1 95 ? -5.148 33.219 2.547 1 95.88 95 GLN A CA 1
ATOM 793 C C . GLN A 1 95 ? -6.172 32.625 1.587 1 95.88 95 GLN A C 1
ATOM 795 O O . GLN A 1 95 ? -7.375 32.844 1.736 1 95.88 95 GLN A O 1
ATOM 800 N N . LYS A 1 96 ? -5.668 31.906 0.606 1 95.19 96 LYS A N 1
ATOM 801 C CA . LYS A 1 96 ? -6.535 31.266 -0.377 1 95.19 96 LYS A CA 1
ATOM 802 C C . LYS A 1 96 ? -7.301 30.094 0.244 1 95.19 96 LYS A C 1
ATOM 804 O O . LYS A 1 96 ? -8.484 29.906 -0.041 1 95.19 96 LYS A O 1
ATOM 809 N N . GLY A 1 97 ? -6.559 29.344 1.067 1 97.94 97 GLY A N 1
ATOM 810 C CA . GLY A 1 97 ? -7.102 28.094 1.579 1 97.94 97 GLY A CA 1
ATOM 811 C C . GLY A 1 97 ? -7.043 26.953 0.571 1 97.94 97 GLY A C 1
ATOM 812 O O . GLY A 1 97 ? -6.859 27.188 -0.625 1 97.94 97 GLY A O 1
ATOM 813 N N . PHE A 1 98 ? -7.211 25.766 1.065 1 98.56 98 PHE A N 1
ATOM 814 C CA . PHE A 1 98 ? -7.152 24.609 0.179 1 98.56 98 PHE A CA 1
ATOM 815 C C . PHE A 1 98 ? -8.516 24.344 -0.453 1 98.56 98 PHE A C 1
ATOM 817 O O . PHE A 1 98 ? -9.547 24.5 0.197 1 98.56 98 PHE A O 1
ATOM 824 N N . SER A 1 99 ? -8.508 23.922 -1.65 1 98.56 99 SER A N 1
ATOM 825 C CA . SER A 1 99 ? -9.648 23.328 -2.344 1 98.56 99 SER A CA 1
ATOM 826 C C . SER A 1 99 ? -9.617 21.797 -2.27 1 98.56 99 SER A C 1
ATOM 828 O O . SER A 1 99 ? -8.562 21.188 -2.471 1 98.56 99 SER A O 1
ATOM 830 N N . LEU A 1 100 ? -10.797 21.219 -1.969 1 98.31 100 LEU A N 1
ATOM 831 C CA . LEU A 1 100 ? -10.859 19.781 -1.728 1 98.31 100 LEU A CA 1
ATOM 832 C C . LEU A 1 100 ? -11.766 19.094 -2.742 1 98.31 100 LEU A C 1
ATOM 834 O O . LEU A 1 100 ? -12.688 19.719 -3.273 1 98.31 100 LEU A O 1
ATOM 838 N N . ASN A 1 101 ? -11.547 17.859 -3.051 1 98.5 101 ASN A N 1
ATOM 839 C CA . ASN A 1 101 ? -12.469 16.953 -3.723 1 98.5 101 ASN A CA 1
ATOM 840 C C . ASN A 1 101 ? -12.57 15.617 -2.994 1 98.5 101 ASN A C 1
ATOM 842 O O . ASN A 1 101 ? -11.75 15.312 -2.125 1 98.5 101 ASN A O 1
ATOM 846 N N . ILE A 1 102 ? -13.602 14.844 -3.275 1 98.44 102 ILE A N 1
ATOM 847 C CA . ILE A 1 102 ? -13.789 13.516 -2.693 1 98.44 102 ILE A CA 1
ATOM 848 C C . ILE A 1 102 ? -13.172 12.461 -3.607 1 98.44 102 ILE A C 1
ATOM 850 O O . ILE A 1 102 ? -13.477 12.406 -4.801 1 98.44 102 ILE A O 1
ATOM 854 N N . SER A 1 103 ? -12.242 11.68 -3.074 1 98.62 103 SER A N 1
ATOM 855 C CA . SER A 1 103 ? -11.625 10.602 -3.84 1 98.62 103 SER A CA 1
ATOM 856 C C . SER A 1 103 ? -12.617 9.461 -4.082 1 98.62 103 SER A C 1
ATOM 858 O O . SER A 1 103 ? -13.438 9.148 -3.217 1 98.62 103 SER A O 1
ATOM 860 N N . LYS A 1 104 ? -12.484 8.812 -5.227 1 98 104 LYS A N 1
ATOM 861 C CA . LYS A 1 104 ? -13.266 7.609 -5.5 1 98 104 LYS A CA 1
ATOM 862 C C . LYS A 1 104 ? -12.656 6.387 -4.816 1 98 104 LYS A C 1
ATOM 864 O O . LYS A 1 104 ? -13.312 5.352 -4.688 1 98 104 LYS A O 1
ATOM 869 N N . VAL A 1 105 ? -11.398 6.484 -4.43 1 98.69 105 VAL A N 1
ATOM 870 C CA . VAL A 1 105 ? -10.727 5.418 -3.695 1 98.69 105 VAL A CA 1
ATOM 871 C C . VAL A 1 105 ? -11.141 5.465 -2.227 1 98.69 105 VAL A C 1
ATOM 873 O O . VAL A 1 105 ? -11.109 6.527 -1.601 1 98.69 105 VAL A O 1
ATOM 876 N N . ARG A 1 106 ? -11.469 4.348 -1.721 1 98.69 106 ARG A N 1
ATOM 877 C CA . ARG A 1 106 ? -11.859 4.266 -0.317 1 98.69 106 ARG A CA 1
ATOM 878 C C . ARG A 1 106 ? -10.664 3.938 0.566 1 98.69 106 ARG A C 1
ATOM 880 O O . ARG A 1 106 ? -9.812 3.129 0.191 1 98.69 106 ARG A O 1
ATOM 887 N N . ARG A 1 107 ? -10.602 4.586 1.687 1 98.69 107 ARG A N 1
ATOM 888 C CA . ARG A 1 107 ? -9.664 4.156 2.717 1 98.69 107 ARG A CA 1
ATOM 889 C C . ARG A 1 107 ? -10.047 2.791 3.277 1 98.69 107 ARG A C 1
ATOM 891 O O . ARG A 1 107 ? -11.227 2.537 3.551 1 98.69 107 ARG A O 1
ATOM 898 N N . ASN A 1 108 ? -9.055 1.939 3.416 1 98.38 108 ASN A N 1
ATOM 899 C CA . ASN A 1 108 ? -9.312 0.589 3.904 1 98.38 108 ASN A CA 1
ATOM 900 C C . ASN A 1 108 ? -9.078 0.483 5.41 1 98.38 108 ASN A C 1
ATOM 902 O O . ASN A 1 108 ? -7.973 0.169 5.852 1 98.38 108 ASN A O 1
ATOM 906 N N . GLU A 1 109 ? -10.109 0.66 6.184 1 98.31 109 GLU A N 1
ATOM 907 C CA . GLU A 1 109 ? -9.969 0.695 7.637 1 98.31 109 GLU A CA 1
ATOM 908 C C . GLU A 1 109 ? -9.672 -0.692 8.195 1 98.31 109 GLU A C 1
ATOM 910 O O . GLU A 1 109 ? -9.359 -0.835 9.383 1 98.31 109 GLU A O 1
ATOM 915 N N . THR A 1 110 ? -9.672 -1.718 7.363 1 98.5 110 THR A N 1
ATOM 916 C CA . THR A 1 110 ? -9.344 -3.057 7.844 1 98.5 110 THR A CA 1
ATOM 917 C C . THR A 1 110 ? -7.852 -3.334 7.707 1 98.5 110 THR A C 1
ATOM 919 O O . THR A 1 110 ? -7.34 -4.301 8.273 1 98.5 110 THR A O 1
ATOM 922 N N . SER A 1 111 ? -7.148 -2.57 6.988 1 98.5 111 SER A N 1
ATOM 923 C CA . SER A 1 111 ? -5.703 -2.705 6.828 1 98.5 111 SER A CA 1
ATOM 924 C C . SER A 1 111 ? -4.953 -1.981 7.941 1 98.5 111 SER A C 1
ATOM 926 O O . SER A 1 111 ? -5.211 -0.805 8.203 1 98.5 111 SER A O 1
ATOM 928 N N . ILE A 1 112 ? -4 -2.602 8.516 1 98.19 112 ILE A N 1
ATOM 929 C CA . ILE A 1 112 ? -3.203 -1.993 9.578 1 98.19 112 ILE A CA 1
ATOM 930 C C . ILE A 1 112 ? -2.408 -0.818 9.016 1 98.19 112 ILE A C 1
ATOM 932 O O . ILE A 1 112 ? -2.129 0.15 9.727 1 98.19 112 ILE A O 1
ATOM 936 N N . PHE A 1 113 ? -2.09 -0.776 7.754 1 98.38 113 PHE A N 1
ATOM 937 C CA . PHE A 1 113 ? -1.235 0.228 7.129 1 98.38 113 PHE A CA 1
ATOM 938 C C . PHE A 1 113 ? -1.953 1.569 7.043 1 98.38 113 PHE A C 1
ATOM 940 O O . PHE A 1 113 ? -1.316 2.609 6.859 1 98.38 113 PHE A O 1
ATOM 947 N N . THR A 1 114 ? -3.279 1.553 7.148 1 98.5 114 THR A N 1
ATOM 948 C CA . THR A 1 114 ? -4.074 2.777 7.121 1 98.5 114 THR A CA 1
ATOM 949 C C . THR A 1 114 ? -3.771 3.645 8.336 1 98.5 114 THR A C 1
ATOM 951 O O . THR A 1 114 ? -3.891 4.871 8.281 1 98.5 114 THR A O 1
ATOM 954 N N . PHE A 1 115 ? -3.285 3.07 9.383 1 98.75 115 PHE A N 1
ATOM 955 C CA . PHE A 1 115 ? -3.172 3.754 10.664 1 98.75 115 PHE A CA 1
ATOM 956 C C . PHE A 1 115 ? -1.73 4.176 10.93 1 98.75 115 PHE A C 1
ATOM 958 O O . PHE A 1 115 ? -1.446 4.852 11.922 1 98.75 115 PHE A O 1
ATOM 965 N N . TYR A 1 116 ? -0.837 3.76 10.078 1 98.81 116 TYR A N 1
ATOM 966 C CA . TYR A 1 116 ? 0.585 4.031 10.258 1 98.81 116 TYR A CA 1
ATOM 967 C C . TYR A 1 116 ? 1.164 4.727 9.031 1 98.81 116 TYR A C 1
ATOM 969 O O . TYR A 1 116 ? 0.688 4.52 7.91 1 98.81 116 TYR A O 1
ATOM 977 N N . LYS A 1 117 ? 2.129 5.562 9.227 1 98.81 117 LYS A N 1
ATOM 978 C CA . LYS A 1 117 ? 2.793 6.293 8.148 1 98.81 117 LYS A CA 1
ATOM 979 C C . LYS A 1 117 ? 3.918 5.469 7.535 1 98.81 117 LYS A C 1
ATOM 981 O O . LYS A 1 117 ? 5.066 5.543 7.977 1 98.81 117 LYS A O 1
ATOM 986 N N . THR A 1 118 ? 3.604 4.688 6.473 1 98.88 118 THR A N 1
ATOM 987 C CA . THR A 1 118 ? 4.5 3.674 5.918 1 98.88 118 THR A CA 1
ATOM 988 C C . THR A 1 118 ? 4.824 3.979 4.461 1 98.88 118 THR A C 1
ATOM 990 O O . THR A 1 118 ? 4.352 4.977 3.908 1 98.88 118 THR A O 1
ATOM 993 N N . LEU A 1 119 ? 5.66 3.094 3.869 1 98.81 119 LEU A N 1
ATOM 994 C CA . LEU A 1 119 ? 6.066 3.27 2.48 1 98.81 119 LEU A CA 1
ATOM 995 C C . LEU A 1 119 ? 5.035 2.67 1.53 1 98.81 119 LEU A C 1
ATOM 997 O O . LEU A 1 119 ? 5.223 2.688 0.312 1 98.81 119 LEU A O 1
ATOM 1001 N N . ASN A 1 120 ? 3.965 2.08 2.029 1 98.69 120 ASN A N 1
ATOM 1002 C CA . ASN A 1 120 ? 2.781 1.757 1.239 1 98.69 120 ASN A CA 1
ATOM 1003 C C . ASN A 1 120 ? 1.882 2.975 1.054 1 98.69 120 ASN A C 1
ATOM 1005 O O . ASN A 1 120 ? 0.772 3.02 1.587 1 98.69 120 ASN A O 1
ATOM 1009 N N . TYR A 1 121 ? 2.285 3.887 0.231 1 98.62 121 TYR A N 1
ATOM 1010 C CA . TYR A 1 121 ? 1.691 5.219 0.189 1 98.62 121 TYR A CA 1
ATOM 1011 C C . TYR A 1 121 ? 1.147 5.531 -1.2 1 98.62 121 TYR A C 1
ATOM 1013 O O . TYR A 1 121 ? 0.814 6.68 -1.5 1 98.62 121 TYR A O 1
ATOM 1021 N N . GLY A 1 122 ? 0.992 4.508 -2.057 1 98.69 122 GLY A N 1
ATOM 1022 C CA . GLY A 1 122 ? 0.639 4.668 -3.457 1 98.69 122 GLY A CA 1
ATOM 1023 C C . GLY A 1 122 ? -0.679 5.395 -3.662 1 98.69 122 GLY A C 1
ATOM 1024 O O . GLY A 1 122 ? -0.753 6.352 -4.434 1 98.69 122 GLY A O 1
ATOM 1025 N N . ASP A 1 123 ? -1.734 4.977 -2.932 1 98.75 123 ASP A N 1
ATOM 1026 C CA . ASP A 1 123 ? -3.049 5.59 -3.078 1 98.75 123 ASP A CA 1
ATOM 1027 C C . ASP A 1 123 ? -2.998 7.082 -2.754 1 98.75 123 ASP A C 1
ATOM 1029 O O . ASP A 1 123 ? -3.602 7.898 -3.457 1 98.75 123 ASP A O 1
ATOM 1033 N N . ASN A 1 124 ? -2.266 7.422 -1.713 1 98.81 124 ASN A N 1
ATOM 1034 C CA . ASN A 1 124 ? -2.156 8.82 -1.324 1 98.81 124 ASN A CA 1
ATOM 1035 C C . ASN A 1 124 ? -1.524 9.664 -2.43 1 98.81 124 ASN A C 1
ATOM 1037 O O . ASN A 1 124 ? -2.039 10.727 -2.777 1 98.81 124 ASN A O 1
ATOM 1041 N N . ILE A 1 125 ? -0.431 9.156 -2.975 1 98.69 125 ILE A N 1
ATOM 1042 C CA . ILE A 1 125 ? 0.319 9.898 -3.977 1 98.69 125 ILE A CA 1
ATOM 1043 C C . ILE A 1 125 ? -0.505 10.016 -5.258 1 98.69 125 ILE A C 1
ATOM 1045 O O . ILE A 1 125 ? -0.66 11.109 -5.809 1 98.69 125 ILE A O 1
ATOM 1049 N N . LEU A 1 126 ? -1.088 8.945 -5.711 1 98.56 126 LEU A N 1
ATOM 1050 C CA . LEU A 1 126 ? -1.816 8.961 -6.977 1 98.56 126 LEU A CA 1
ATOM 1051 C C . LEU A 1 126 ? -3.076 9.82 -6.867 1 98.56 126 LEU A C 1
ATOM 1053 O O . LEU A 1 126 ? -3.404 10.562 -7.789 1 98.56 126 LEU A O 1
ATOM 1057 N N . GLU A 1 127 ? -3.801 9.711 -5.758 1 98.75 127 GLU A N 1
ATOM 1058 C CA . GLU A 1 127 ? -5.016 10.5 -5.59 1 98.75 127 GLU A CA 1
ATOM 1059 C C . GLU A 1 127 ? -4.691 11.984 -5.426 1 98.75 127 GLU A C 1
ATOM 1061 O O . GLU A 1 127 ? -5.457 12.844 -5.867 1 98.75 127 GLU A O 1
ATOM 1066 N N . LYS A 1 128 ? -3.576 12.266 -4.773 1 98.75 128 LYS A N 1
ATOM 1067 C CA . LYS A 1 128 ? -3.145 13.656 -4.68 1 98.75 128 LYS A CA 1
ATOM 1068 C C . LYS A 1 128 ? -2.842 14.227 -6.062 1 98.75 128 LYS A C 1
ATOM 1070 O O . LYS A 1 128 ? -3.262 15.344 -6.383 1 98.75 128 LYS A O 1
ATOM 1075 N N . ARG A 1 129 ? -2.125 13.461 -6.855 1 98.5 129 ARG A N 1
ATOM 1076 C CA . ARG A 1 129 ? -1.812 13.883 -8.219 1 98.5 129 ARG A CA 1
ATOM 1077 C C . ARG A 1 129 ? -3.086 14.086 -9.031 1 98.5 129 ARG A C 1
ATOM 1079 O O . ARG A 1 129 ? -3.213 15.078 -9.758 1 98.5 129 ARG A O 1
ATOM 1086 N N . LYS A 1 130 ? -4.012 13.18 -8.938 1 98.38 130 LYS A N 1
ATOM 1087 C CA . LYS A 1 130 ? -5.285 13.281 -9.648 1 98.38 130 LYS A CA 1
ATOM 1088 C C . LYS A 1 130 ? -6.051 14.531 -9.227 1 98.38 130 LYS A C 1
ATOM 1090 O O . LYS A 1 130 ? -6.598 15.242 -10.078 1 98.38 130 LYS A O 1
ATOM 1095 N N . SER A 1 131 ? -6.102 14.742 -7.945 1 98.62 131 SER A N 1
ATOM 1096 C CA . SER A 1 131 ? -6.777 15.914 -7.41 1 98.62 131 SER A CA 1
ATOM 1097 C C . SER A 1 131 ? -6.168 17.203 -7.957 1 98.62 131 SER A C 1
ATOM 1099 O O . SER A 1 131 ? -6.887 18.109 -8.375 1 98.62 131 SER A O 1
ATOM 1101 N N . LYS A 1 132 ? -4.875 17.266 -7.949 1 98.38 132 LYS A N 1
ATOM 1102 C CA . LYS A 1 132 ? -4.176 18.438 -8.469 1 98.38 132 LYS A CA 1
ATOM 1103 C C . LYS A 1 132 ? -4.512 18.656 -9.945 1 98.38 132 LYS A C 1
ATOM 1105 O O . LYS A 1 132 ? -4.746 19.797 -10.359 1 98.38 132 LYS A O 1
ATOM 1110 N N . LYS A 1 133 ? -4.527 17.594 -10.711 1 98.19 133 LYS A N 1
ATOM 1111 C CA . LYS A 1 133 ? -4.863 17.672 -12.133 1 98.19 133 LYS A CA 1
ATOM 1112 C C . LYS A 1 133 ? -6.27 18.234 -12.328 1 98.19 133 LYS A C 1
ATOM 1114 O O . LYS A 1 133 ? -6.547 18.891 -13.336 1 98.19 133 LYS A O 1
ATOM 1119 N N . MET A 1 134 ? -7.152 18 -11.398 1 98.25 134 MET A N 1
ATOM 1120 C CA . MET A 1 134 ? -8.531 18.453 -11.477 1 98.25 134 MET A CA 1
ATOM 1121 C C . MET A 1 134 ? -8.672 19.875 -10.922 1 98.25 134 MET A C 1
ATOM 1123 O O . MET A 1 134 ? -9.758 20.438 -10.93 1 98.25 134 MET A O 1
ATOM 1127 N N . GLY A 1 135 ? -7.547 20.422 -10.359 1 97.88 135 GLY A N 1
ATOM 1128 C CA . GLY A 1 135 ? -7.543 21.797 -9.883 1 97.88 135 GLY A CA 1
ATOM 1129 C C . GLY A 1 135 ? -7.77 21.906 -8.383 1 97.88 135 GLY A C 1
ATOM 1130 O O . GLY A 1 135 ? -8.016 23 -7.867 1 97.88 135 GLY A O 1
ATOM 1131 N N . TYR A 1 136 ? -7.738 20.766 -7.68 1 98.62 136 TYR A N 1
ATOM 1132 C CA . TYR A 1 136 ? -7.914 20.766 -6.23 1 98.62 136 TYR A CA 1
ATOM 1133 C C . TYR A 1 136 ? -6.574 20.594 -5.523 1 98.62 136 TYR A C 1
ATOM 1135 O O . TYR A 1 136 ? -5.602 20.125 -6.121 1 98.62 136 TYR A O 1
ATOM 1143 N N . ASP A 1 137 ? -6.531 20.938 -4.266 1 98.56 137 ASP A N 1
ATOM 1144 C CA . ASP A 1 137 ? -5.285 20.906 -3.51 1 98.56 137 ASP A CA 1
ATOM 1145 C C . ASP A 1 137 ? -5.141 19.578 -2.758 1 98.56 137 ASP A C 1
ATOM 1147 O O . ASP A 1 137 ? -4.023 19.125 -2.498 1 98.56 137 ASP A O 1
ATOM 1151 N N . GLU A 1 138 ? -6.266 18.984 -2.369 1 98.81 138 GLU A N 1
ATOM 1152 C CA . GLU A 1 138 ? -6.234 17.812 -1.507 1 98.81 138 GLU A CA 1
ATOM 1153 C C . GLU A 1 138 ? -7.48 16.953 -1.699 1 98.81 138 GLU A C 1
ATOM 1155 O O . GLU A 1 138 ? -8.602 17.469 -1.662 1 98.81 138 GLU A O 1
ATOM 1160 N N . PRO A 1 139 ? -7.305 15.641 -1.948 1 98.88 139 PRO A N 1
ATOM 1161 C CA . PRO A 1 139 ? -8.453 14.734 -1.924 1 98.88 139 PRO A CA 1
ATOM 1162 C C . PRO A 1 139 ? -8.844 14.305 -0.509 1 98.88 139 PRO A C 1
ATOM 1164 O O . PRO A 1 139 ? -7.98 14.219 0.37 1 98.88 139 PRO A O 1
ATOM 1167 N N . ILE A 1 140 ? -10.094 14.078 -0.309 1 98.69 140 ILE A N 1
ATOM 1168 C CA . ILE A 1 140 ? -10.586 13.508 0.941 1 98.69 140 ILE A CA 1
ATOM 1169 C C . ILE A 1 140 ? -11.094 12.086 0.697 1 98.69 140 ILE A C 1
ATOM 1171 O O . ILE A 1 140 ? -11.875 11.859 -0.228 1 98.69 140 ILE A O 1
ATOM 1175 N N . PHE A 1 141 ? -10.617 11.203 1.506 1 98.88 141 PHE A N 1
ATOM 1176 C CA . PHE A 1 141 ? -11.023 9.805 1.394 1 98.88 141 PHE A CA 1
ATOM 1177 C C . PHE A 1 141 ? -12.234 9.523 2.279 1 98.88 141 PHE A C 1
ATOM 1179 O O . PHE A 1 141 ? -12.305 10.008 3.41 1 98.88 141 PHE A O 1
ATOM 1186 N N . LEU A 1 142 ? -13.133 8.758 1.763 1 98.75 142 LEU A N 1
ATOM 1187 C CA . LEU A 1 142 ? -14.125 8.07 2.58 1 98.75 142 LEU A CA 1
ATOM 1188 C C . LEU A 1 142 ? -13.703 6.625 2.85 1 98.75 142 LEU A C 1
ATOM 1190 O O . LEU A 1 142 ? -12.961 6.035 2.064 1 98.75 142 LEU A O 1
ATOM 1194 N N . ASN A 1 143 ? -14.141 6.098 4 1 98.56 143 ASN A N 1
ATOM 1195 C CA . ASN A 1 143 ? -13.891 4.68 4.234 1 98.56 143 ASN A CA 1
ATOM 1196 C C . ASN A 1 143 ? -14.969 3.805 3.6 1 98.56 143 ASN A C 1
ATOM 1198 O O . ASN A 1 143 ? -15.805 4.301 2.842 1 98.56 143 ASN A O 1
ATOM 1202 N N . SER A 1 144 ? -14.867 2.5 3.824 1 97.25 144 SER A N 1
ATOM 1203 C CA . SER A 1 144 ? -15.773 1.547 3.189 1 97.25 144 SER A CA 1
ATOM 1204 C C . SER A 1 144 ? -17.203 1.75 3.662 1 97.25 144 SER A C 1
ATOM 1206 O O . SER A 1 144 ? -18.141 1.241 3.047 1 97.25 144 SER A O 1
ATOM 1208 N N . LYS A 1 145 ? -17.422 2.525 4.727 1 97.19 145 LYS A N 1
ATOM 1209 C CA . LYS A 1 145 ? -18.75 2.807 5.27 1 97.19 145 LYS A CA 1
ATOM 1210 C C . LYS A 1 145 ? -19.234 4.195 4.859 1 97.19 145 LYS A C 1
ATOM 1212 O O . LYS A 1 145 ? -20.188 4.723 5.434 1 97.19 145 LYS A O 1
ATOM 1217 N N . ASN A 1 146 ? -18.5 4.797 3.99 1 97.69 146 ASN A N 1
ATOM 1218 C CA . ASN A 1 146 ? -18.812 6.117 3.449 1 97.69 146 ASN A CA 1
ATOM 1219 C C . ASN A 1 146 ? -18.656 7.207 4.508 1 97.69 146 ASN A C 1
ATOM 1221 O O . ASN A 1 146 ? -19.406 8.188 4.496 1 97.69 146 ASN A O 1
ATOM 1225 N N . GLN A 1 147 ? -17.781 6.988 5.41 1 98.5 147 GLN A N 1
ATOM 1226 C CA . GLN A 1 147 ? -17.438 7.992 6.41 1 98.5 147 GLN A CA 1
ATOM 1227 C C . GLN A 1 147 ? -16.141 8.719 6.023 1 98.5 147 GLN A C 1
ATOM 1229 O O . GLN A 1 147 ? -15.203 8.102 5.52 1 98.5 147 GLN A O 1
ATOM 1234 N N . ILE A 1 148 ? -16.094 9.977 6.32 1 98.31 148 ILE A N 1
ATOM 1235 C CA . ILE A 1 148 ? -14.898 10.781 6.062 1 98.31 148 ILE A CA 1
ATOM 1236 C C . ILE A 1 148 ? -13.742 10.281 6.922 1 98.31 148 ILE A C 1
ATOM 1238 O O . ILE A 1 148 ? -13.93 9.953 8.094 1 98.31 148 ILE A O 1
ATOM 1242 N N . THR A 1 149 ? -12.57 10.289 6.359 1 98.81 149 THR A N 1
ATOM 1243 C CA . THR A 1 149 ? -11.406 9.836 7.117 1 98.81 149 THR A CA 1
ATOM 1244 C C . THR A 1 149 ? -10.344 10.922 7.172 1 98.81 149 THR A C 1
ATOM 1246 O O . THR A 1 149 ? -10.312 11.727 8.102 1 98.81 149 THR A O 1
ATOM 1249 N N . GLU A 1 150 ? -9.609 11.109 6.102 1 98.94 150 GLU A N 1
ATOM 1250 C CA . GLU A 1 150 ? -8.492 12.047 6.008 1 98.94 150 GLU A CA 1
ATOM 1251 C C . GLU A 1 150 ? -8.18 12.391 4.551 1 98.94 150 GLU A C 1
ATOM 1253 O O . GLU A 1 150 ? -8.828 11.875 3.635 1 98.94 150 GLU A O 1
ATOM 1258 N N . GLY A 1 151 ? -7.289 13.328 4.328 1 98.88 151 GLY A N 1
ATOM 1259 C CA . GLY A 1 151 ? -6.742 13.594 3.008 1 98.88 151 GLY A CA 1
ATOM 1260 C C . GLY A 1 151 ? -5.559 12.711 2.666 1 98.88 151 GLY A C 1
ATOM 1261 O O . GLY A 1 151 ? -5.23 11.789 3.414 1 98.88 151 GLY A O 1
ATOM 1262 N N . ALA A 1 152 ? -4.953 12.969 1.531 1 98.88 152 ALA A N 1
ATOM 1263 C CA . ALA A 1 152 ? -3.777 12.219 1.1 1 98.88 152 ALA A CA 1
ATOM 1264 C C . ALA A 1 152 ? -2.596 12.469 2.031 1 98.88 152 ALA A C 1
ATOM 1266 O O . ALA A 1 152 ? -1.81 11.555 2.307 1 98.88 152 ALA A O 1
ATOM 1267 N N . THR A 1 153 ? -2.506 13.727 2.52 1 98.69 153 THR A N 1
ATOM 1268 C CA . THR A 1 153 ? -1.372 14.062 3.375 1 98.69 153 THR A CA 1
ATOM 1269 C C . THR A 1 153 ? -1.833 14.859 4.594 1 98.69 153 THR A C 1
ATOM 1271 O O . THR A 1 153 ? -1.053 15.609 5.18 1 98.69 153 THR A O 1
ATOM 1274 N N . SER A 1 154 ? -3.168 14.758 4.941 1 98.88 154 SER A N 1
ATOM 1275 C CA . SER A 1 154 ? -3.691 15.648 5.973 1 98.88 154 SER A CA 1
ATOM 1276 C C . SER A 1 154 ? -4.801 14.969 6.773 1 98.88 154 SER A C 1
ATOM 1278 O O . SER A 1 154 ? -5.391 13.992 6.316 1 98.88 154 SER A O 1
ATOM 1280 N N . ASN A 1 155 ? -5.035 15.453 7.98 1 98.94 155 ASN A N 1
ATOM 1281 C CA . ASN A 1 155 ? -6.258 15.188 8.727 1 98.94 155 ASN A CA 1
ATOM 1282 C C . ASN A 1 155 ? -7.297 16.281 8.516 1 98.94 155 ASN A C 1
ATOM 1284 O O . ASN A 1 155 ? -6.965 17.375 8.055 1 98.94 155 ASN A O 1
ATOM 1288 N N . ILE A 1 156 ? -8.539 15.977 8.859 1 98.81 156 ILE A N 1
ATOM 1289 C CA . ILE A 1 156 ? -9.602 16.906 8.539 1 98.81 156 ILE A CA 1
ATOM 1290 C C . ILE A 1 156 ? -10.406 17.234 9.797 1 98.81 156 ILE A C 1
ATOM 1292 O O . ILE A 1 156 ? -10.664 16.344 10.617 1 98.81 156 ILE A O 1
ATOM 1296 N N . PHE A 1 157 ? -10.828 18.453 9.945 1 98.81 157 PHE A N 1
ATOM 1297 C CA . PHE A 1 157 ? -11.727 18.953 10.977 1 98.81 157 PHE A CA 1
ATOM 1298 C C . PHE A 1 157 ? -12.891 19.719 10.359 1 98.81 157 PHE A C 1
ATOM 1300 O O . PHE A 1 157 ? -12.703 20.453 9.383 1 98.81 157 PHE A O 1
ATOM 1307 N N . VAL A 1 158 ? -13.992 19.562 10.969 1 97.56 158 VAL A N 1
ATOM 1308 C CA . VAL A 1 158 ? -15.242 20.156 10.523 1 97.56 158 VAL A CA 1
ATOM 1309 C C . VAL A 1 158 ? -15.852 21 11.641 1 97.56 158 VAL A C 1
ATOM 1311 O O . VAL A 1 158 ? -15.875 20.578 12.797 1 97.56 158 VAL A O 1
ATOM 1314 N N . VAL A 1 159 ? -16.359 22.172 11.266 1 97.56 159 VAL A N 1
ATOM 1315 C CA . VAL A 1 159 ? -16.938 23.078 12.258 1 97.56 159 VAL A CA 1
ATOM 1316 C C . VAL A 1 159 ? -18.422 23.266 11.977 1 97.56 159 VAL A C 1
ATOM 1318 O O . VAL A 1 159 ? -18.812 23.625 10.859 1 97.56 159 VAL A O 1
ATOM 1321 N N . VAL A 1 160 ? -19.266 23.016 12.891 1 95 160 VAL A N 1
ATOM 1322 C CA . VAL A 1 160 ? -20.703 23.297 12.859 1 95 160 VAL A CA 1
ATOM 1323 C C . VAL A 1 160 ? -21.094 24.125 14.078 1 95 160 VAL A C 1
ATOM 1325 O O . VAL A 1 160 ? -21.062 23.641 15.203 1 95 160 VAL A O 1
ATOM 1328 N N . GLY A 1 161 ? -21.5 25.312 13.789 1 92.12 161 GLY A N 1
ATOM 1329 C CA . GLY A 1 161 ? -21.672 26.234 14.906 1 92.12 161 GLY A CA 1
ATOM 1330 C C . GLY A 1 161 ? -20.391 26.469 15.688 1 92.12 161 GLY A C 1
ATOM 1331 O O . GLY A 1 161 ? -19.391 26.906 15.125 1 92.12 161 GLY A O 1
ATOM 1332 N N . ASP A 1 162 ? -20.406 26.188 16.984 1 90.31 162 ASP A N 1
ATOM 1333 C CA . ASP A 1 162 ? -19.234 26.406 17.828 1 90.31 162 ASP A CA 1
ATOM 1334 C C . ASP A 1 162 ? -18.531 25.078 18.141 1 90.31 162 ASP A C 1
ATOM 1336 O O . ASP A 1 162 ? -17.594 25.047 18.938 1 90.31 162 ASP A O 1
ATOM 1340 N N . LYS A 1 163 ? -19 24.062 17.406 1 96.38 163 LYS A N 1
ATOM 1341 C CA . LYS A 1 163 ? -18.469 22.734 17.719 1 96.38 163 LYS A CA 1
ATOM 1342 C C . LYS A 1 163 ? -17.484 22.281 16.641 1 96.38 163 LYS A C 1
ATOM 1344 O O . LYS A 1 163 ? -17.719 22.5 15.445 1 96.38 163 LYS A O 1
ATOM 1349 N N . ILE A 1 164 ? -16.406 21.703 17.094 1 98.25 164 ILE A N 1
ATOM 1350 C CA . ILE A 1 164 ? -15.391 21.156 16.188 1 98.25 164 ILE A CA 1
ATOM 1351 C C . ILE A 1 164 ? -15.477 19.625 16.188 1 98.25 164 ILE A C 1
ATOM 1353 O O . ILE A 1 164 ? -15.477 19 17.25 1 98.25 164 ILE A O 1
ATOM 1357 N N . TYR A 1 165 ? -15.57 19.047 15.016 1 98.62 165 TYR A N 1
ATOM 1358 C CA . TYR A 1 165 ? -15.633 17.594 14.828 1 98.62 165 TYR A CA 1
ATOM 1359 C C . TYR A 1 165 ? -14.43 17.094 14.039 1 98.62 165 TYR A C 1
ATOM 1361 O O . TYR A 1 165 ? -13.875 17.812 13.211 1 98.62 165 TYR A O 1
ATOM 1369 N N . THR A 1 166 ? -14.008 15.898 14.289 1 98.88 166 THR A N 1
ATOM 1370 C CA . THR A 1 166 ? -13.031 15.188 13.469 1 98.88 166 THR A CA 1
ATOM 1371 C C . THR A 1 166 ? -13.344 13.695 13.438 1 98.88 166 THR A C 1
ATOM 1373 O O . THR A 1 166 ? -13.938 13.156 14.375 1 98.88 166 THR A O 1
ATOM 1376 N N . PRO A 1 167 ? -13 13.008 12.398 1 98.81 167 PRO A N 1
ATOM 1377 C CA . PRO A 1 167 ? -13.273 11.57 12.352 1 98.81 167 PRO A CA 1
ATOM 1378 C C . PRO A 1 167 ? -12.578 10.805 13.477 1 98.81 167 PRO A C 1
ATOM 1380 O O . PRO A 1 167 ? -11.438 11.109 13.82 1 98.81 167 PRO A O 1
ATOM 1383 N N . LYS A 1 168 ? -13.258 9.797 13.953 1 98.44 168 LYS A N 1
ATOM 1384 C CA . LYS A 1 168 ? -12.609 8.875 14.891 1 98.44 168 LYS A CA 1
ATOM 1385 C C . LYS A 1 168 ? -11.492 8.094 14.203 1 98.44 168 LYS A C 1
ATOM 1387 O O . LYS A 1 168 ? -11.57 7.812 13 1 98.44 168 LYS A O 1
ATOM 1392 N N . LEU A 1 169 ? -10.508 7.68 15.031 1 98.62 169 LEU A N 1
ATOM 1393 C CA . LEU A 1 169 ? -9.375 6.949 14.477 1 98.62 169 LEU A CA 1
ATOM 1394 C C . LEU A 1 169 ? -9.836 5.637 13.844 1 98.62 169 LEU A C 1
ATOM 1396 O O . LEU A 1 169 ? -9.289 5.203 12.828 1 98.62 169 LEU A O 1
ATOM 1400 N N . SER A 1 170 ? -10.867 5.031 14.391 1 98.44 170 SER A N 1
ATOM 1401 C CA . SER A 1 170 ? -11.328 3.729 13.922 1 98.44 170 SER A CA 1
ATOM 1402 C C . SER A 1 170 ? -11.922 3.826 12.516 1 98.44 170 SER A C 1
ATOM 1404 O O . SER A 1 170 ? -12.141 2.807 11.859 1 98.44 170 SER A O 1
ATOM 1406 N N . CYS A 1 171 ? -12.195 5.086 12.062 1 98.62 171 CYS A N 1
ATOM 1407 C CA . CYS A 1 171 ? -12.703 5.285 10.711 1 98.62 171 CYS A CA 1
ATOM 1408 C C . CYS A 1 171 ? -11.625 4.984 9.672 1 98.62 171 CYS A C 1
ATOM 1410 O O . CYS A 1 171 ? -11.922 4.82 8.492 1 98.62 171 CYS A O 1
ATOM 1412 N N . GLY A 1 172 ? -10.359 4.906 10.07 1 98.69 172 GLY A N 1
ATOM 1413 C CA . GLY A 1 172 ? -9.258 4.605 9.164 1 98.69 172 GLY A CA 1
ATOM 1414 C C . GLY A 1 172 ? -8.477 5.836 8.742 1 98.69 172 GLY A C 1
ATOM 1415 O O . GLY A 1 172 ? -8.625 6.316 7.621 1 98.69 172 GLY A O 1
ATOM 1416 N N . LEU A 1 173 ? -7.684 6.293 9.609 1 98.88 173 LEU A N 1
ATOM 1417 C CA . LEU A 1 173 ? -6.871 7.473 9.336 1 98.88 173 LEU A CA 1
ATOM 1418 C C . LEU A 1 173 ? -5.637 7.5 10.234 1 98.88 173 LEU A C 1
ATOM 1420 O O . LEU A 1 173 ? -5.582 6.789 11.242 1 98.88 173 LEU A O 1
ATOM 1424 N N . LEU A 1 174 ? -4.637 8.18 9.844 1 98.88 174 LEU A N 1
ATOM 1425 C CA . LEU A 1 174 ? -3.441 8.406 10.648 1 98.88 174 LEU A CA 1
ATOM 1426 C C . LEU A 1 174 ? -3.742 9.336 11.82 1 98.88 174 LEU A C 1
ATOM 1428 O O . LEU A 1 174 ? -4.434 10.344 11.656 1 98.88 174 LEU A O 1
ATOM 1432 N N . ASN A 1 175 ? -3.273 8.984 12.977 1 98.81 175 ASN A N 1
ATOM 1433 C CA . ASN A 1 175 ? -3.346 9.906 14.102 1 98.81 175 ASN A CA 1
ATOM 1434 C C . ASN A 1 175 ? -2.275 10.992 14.008 1 98.81 175 ASN A C 1
ATOM 1436 O O . ASN A 1 175 ? -1.263 10.93 14.711 1 98.81 175 ASN A O 1
ATOM 1440 N N . GLY A 1 176 ? -2.531 12.008 13.172 1 98.88 176 GLY A N 1
ATOM 1441 C CA . GLY A 1 176 ? -1.555 13.047 12.883 1 98.88 176 GLY A CA 1
ATOM 1442 C C . GLY A 1 176 ? -1.092 13.781 14.125 1 98.88 176 GLY A C 1
ATOM 1443 O O . GLY A 1 176 ? -1.863 13.969 15.07 1 98.88 176 GLY A O 1
ATOM 1444 N N . ILE A 1 177 ? 0.037 14.281 14.07 1 98.88 177 ILE A N 1
ATOM 1445 C CA . ILE A 1 177 ? 0.659 14.93 15.219 1 98.88 177 ILE A CA 1
ATOM 1446 C C . ILE A 1 177 ? -0.073 16.234 15.539 1 98.88 177 ILE A C 1
ATOM 1448 O O . ILE A 1 177 ? -0.399 16.5 16.688 1 98.88 177 ILE A O 1
ATOM 1452 N N . VAL A 1 178 ? -0.356 17.031 14.508 1 98.94 178 VAL A N 1
ATOM 1453 C CA . VAL A 1 178 ? -1.075 18.281 14.727 1 98.94 178 VAL A CA 1
ATOM 1454 C C . VAL A 1 178 ? -2.539 17.984 15.047 1 98.94 178 VAL A C 1
ATOM 1456 O O . VAL A 1 178 ? -3.168 18.719 15.82 1 98.94 178 VAL A O 1
ATOM 1459 N N . ARG A 1 179 ? -3.127 16.906 14.484 1 98.94 179 ARG A N 1
ATOM 1460 C CA . ARG A 1 179 ? -4.441 16.469 14.93 1 98.94 179 ARG A CA 1
ATOM 1461 C C . ARG A 1 179 ? -4.469 16.25 16.438 1 98.94 179 ARG A C 1
ATOM 1463 O O . ARG A 1 179 ? -5.398 16.672 17.125 1 98.94 179 ARG A O 1
ATOM 1470 N N . GLN A 1 180 ? -3.447 15.516 16.938 1 98.81 180 GLN A N 1
ATOM 1471 C CA . GLN A 1 180 ? -3.348 15.25 18.375 1 98.81 180 GLN A CA 1
ATOM 1472 C C . GLN A 1 180 ? -3.314 16.547 19.172 1 98.81 180 GLN A C 1
ATOM 1474 O O . GLN A 1 180 ? -3.93 16.641 20.234 1 98.81 180 GLN A O 1
ATOM 1479 N N . TYR A 1 181 ? -2.561 17.516 18.719 1 98.75 181 TYR A N 1
ATOM 1480 C CA . TYR A 1 181 ? -2.521 18.828 19.359 1 98.75 181 TYR A CA 1
ATOM 1481 C C . TYR A 1 181 ? -3.918 19.422 19.453 1 98.75 181 TYR A C 1
ATOM 1483 O O . TYR A 1 181 ? -4.328 19.906 20.516 1 98.75 181 TYR A O 1
ATOM 1491 N N . ILE A 1 182 ? -4.695 19.422 18.328 1 98.88 182 ILE A N 1
ATOM 1492 C CA . ILE A 1 182 ? -6.023 20.031 18.297 1 98.88 182 ILE A CA 1
ATOM 1493 C C . ILE A 1 182 ? -6.941 19.297 19.266 1 98.88 182 ILE A C 1
ATOM 1495 O O . ILE A 1 182 ? -7.633 19.938 20.078 1 98.88 182 ILE A O 1
ATOM 1499 N N . VAL A 1 183 ? -6.91 17.969 19.234 1 98.75 183 VAL A N 1
ATOM 1500 C CA . VAL A 1 183 ? -7.793 17.156 20.062 1 98.75 183 VAL A CA 1
ATOM 1501 C C . VAL A 1 183 ? -7.48 17.375 21.547 1 98.75 183 VAL A C 1
ATOM 1503 O O . VAL A 1 183 ? -8.383 17.375 22.375 1 98.75 183 VAL A O 1
ATOM 1506 N N . SER A 1 184 ? -6.262 17.641 21.859 1 98.19 184 SER A N 1
ATOM 1507 C CA . SER A 1 184 ? -5.832 17.781 23.25 1 98.19 184 SER A CA 1
ATOM 1508 C C . SER A 1 184 ? -6.086 19.188 23.766 1 98.19 184 SER A C 1
ATOM 1510 O O . SER A 1 184 ? -6.203 19.406 24.969 1 98.19 184 SER A O 1
ATOM 1512 N N . ASN A 1 185 ? -6.211 20.219 22.922 1 98.25 185 ASN A N 1
ATOM 1513 C CA . ASN A 1 185 ? -6.215 21.609 23.375 1 98.25 185 ASN A CA 1
ATOM 1514 C C . ASN A 1 185 ? -7.555 22.281 23.109 1 98.25 185 ASN A C 1
ATOM 1516 O O . ASN A 1 185 ? -7.805 23.391 23.578 1 98.25 185 ASN A O 1
ATOM 1520 N N . TYR A 1 186 ? -8.406 21.656 22.359 1 98.38 186 TYR A N 1
ATOM 1521 C CA . TYR A 1 186 ? -9.727 22.188 22.062 1 98.38 186 TYR A CA 1
ATOM 1522 C C . TYR A 1 186 ? -10.812 21.156 22.359 1 98.38 186 TYR A C 1
ATOM 1524 O O . TYR A 1 186 ? -10.531 19.969 22.484 1 98.38 186 TYR A O 1
ATOM 1532 N N . ASP A 1 187 ? -12.023 21.641 22.594 1 98.06 187 ASP A N 1
ATOM 1533 C CA . ASP A 1 187 ? -13.164 20.75 22.719 1 98.06 187 ASP A CA 1
ATOM 1534 C C . ASP A 1 187 ? -13.57 20.156 21.375 1 98.06 187 ASP A C 1
ATOM 1536 O O . ASP A 1 187 ? -14.336 20.766 20.625 1 98.06 187 ASP A O 1
ATOM 1540 N N . VAL A 1 188 ? -13.047 19.016 21.047 1 98.69 188 VAL A N 1
ATOM 1541 C CA . VAL A 1 188 ? -13.258 18.375 19.766 1 98.69 188 VAL A CA 1
ATOM 1542 C C . VAL A 1 188 ? -14.094 17.109 19.938 1 98.69 188 VAL A C 1
ATOM 1544 O O . VAL A 1 188 ? -13.852 16.328 20.859 1 98.69 188 VAL A O 1
ATOM 1547 N N . ILE A 1 189 ? -15.055 16.906 19.141 1 98.62 189 ILE A N 1
ATOM 1548 C CA . ILE A 1 189 ? -15.867 15.703 19.125 1 98.62 189 ILE A CA 1
ATOM 1549 C C . ILE A 1 189 ? -15.352 14.742 18.047 1 98.62 189 ILE A C 1
ATOM 1551 O O . ILE A 1 189 ? -15.414 15.047 16.859 1 98.62 189 ILE A O 1
ATOM 1555 N N . GLU A 1 190 ? -14.766 13.633 18.453 1 98.75 190 GLU A N 1
ATOM 1556 C CA . GLU A 1 190 ? -14.414 12.562 17.531 1 98.75 190 GLU A CA 1
ATOM 1557 C C . GLU A 1 190 ? -15.633 11.719 17.172 1 98.75 190 GLU A C 1
ATOM 1559 O O . GLU A 1 190 ? -16.266 11.125 18.047 1 98.75 190 GLU A O 1
ATOM 1564 N N . SER A 1 191 ? -15.953 11.688 15.875 1 97.94 191 SER A N 1
ATOM 1565 C CA . SER A 1 191 ? -17.203 11.039 15.484 1 97.94 191 SER A CA 1
ATOM 1566 C C . SER A 1 191 ? -17.109 10.477 14.07 1 97.94 191 SER A C 1
ATOM 1568 O O . SER A 1 191 ? -16.109 10.68 13.375 1 97.94 191 SER A O 1
ATOM 1570 N N . GLU A 1 192 ? -18.078 9.609 13.758 1 98.44 192 GLU A N 1
ATOM 1571 C CA . GLU A 1 192 ? -18.281 9.234 12.367 1 98.44 192 GLU A CA 1
ATOM 1572 C C . GLU A 1 192 ? -18.969 10.352 11.594 1 98.44 192 GLU A C 1
ATOM 1574 O O . GLU A 1 192 ? -20.031 10.828 11.992 1 98.44 192 GLU A O 1
ATOM 1579 N N . ILE A 1 193 ? -18.297 10.844 10.617 1 97.94 193 ILE A N 1
ATOM 1580 C CA . ILE A 1 193 ? -18.797 11.953 9.805 1 97.94 193 ILE A CA 1
ATOM 1581 C C . ILE A 1 193 ? -19.062 11.477 8.383 1 97.94 193 ILE A C 1
ATOM 1583 O O . ILE A 1 193 ? -18.172 10.898 7.742 1 97.94 193 ILE A O 1
ATOM 1587 N N . ASP A 1 194 ? -20.266 11.664 7.879 1 96.25 194 ASP A N 1
ATOM 1588 C CA . ASP A 1 194 ? -20.547 11.289 6.496 1 96.25 194 ASP A CA 1
ATOM 1589 C C . ASP A 1 194 ? -20.703 12.523 5.617 1 96.25 194 ASP A C 1
ATOM 1591 O O . ASP A 1 194 ? -20.516 13.656 6.078 1 96.25 194 ASP A O 1
ATOM 1595 N N . LEU A 1 195 ? -21 12.398 4.363 1 93.25 195 LEU A N 1
ATOM 1596 C CA . LEU A 1 195 ? -21.047 13.484 3.395 1 93.25 195 LEU A CA 1
ATOM 1597 C C . LEU A 1 195 ? -22.203 14.43 3.695 1 93.25 195 LEU A C 1
ATOM 1599 O O . LEU A 1 195 ? -22.109 15.633 3.453 1 93.25 195 LEU A O 1
ATOM 1603 N N . GLU A 1 196 ? -23.25 13.867 4.164 1 91.75 196 GLU A N 1
ATOM 1604 C CA . GLU A 1 196 ? -24.406 14.695 4.527 1 91.75 196 GLU A CA 1
ATOM 1605 C C . GLU A 1 196 ? -24.031 15.695 5.621 1 91.75 196 GLU A C 1
ATOM 1607 O O . GLU A 1 196 ? -24.422 16.859 5.555 1 91.75 196 GLU A O 1
ATOM 1612 N N . PHE A 1 197 ? -23.375 15.156 6.605 1 91.5 197 PHE A N 1
ATOM 1613 C CA . PHE A 1 197 ? -22.891 16.031 7.672 1 91.5 197 PHE A CA 1
ATOM 1614 C C . PHE A 1 197 ? -21.984 17.109 7.121 1 91.5 197 PHE A C 1
ATOM 1616 O O . PHE A 1 197 ? -22.062 18.281 7.531 1 91.5 197 PHE A O 1
ATOM 1623 N N . LEU A 1 198 ? -21.125 16.797 6.219 1 87.75 198 LEU A N 1
ATOM 1624 C CA . LEU A 1 198 ? -20.188 17.734 5.609 1 87.75 198 LEU A CA 1
ATOM 1625 C C . LEU A 1 198 ? -20.938 18.859 4.891 1 87.75 198 LEU A C 1
ATOM 1627 O O . LEU A 1 198 ? -20.453 20 4.852 1 87.75 198 LEU A O 1
ATOM 1631 N N . ASN A 1 199 ? -22.078 18.547 4.332 1 83.75 199 ASN A N 1
ATOM 1632 C CA . ASN A 1 199 ? -22.891 19.516 3.613 1 83.75 199 ASN A CA 1
ATOM 1633 C C . ASN A 1 199 ? -23.453 20.578 4.551 1 83.75 199 ASN A C 1
ATOM 1635 O O . ASN A 1 199 ? -23.781 21.688 4.113 1 83.75 199 ASN A O 1
ATOM 1639 N N . ASN A 1 200 ? -23.469 20.297 5.793 1 86.94 200 ASN A N 1
ATOM 1640 C CA . ASN A 1 200 ? -24.031 21.234 6.766 1 86.94 200 ASN A CA 1
ATOM 1641 C C . ASN A 1 200 ? -22.922 21.938 7.555 1 86.94 200 ASN A C 1
ATOM 1643 O O . ASN A 1 200 ? -23.188 22.594 8.562 1 86.94 200 ASN A O 1
ATOM 1647 N N . THR A 1 201 ? -21.797 21.828 7.102 1 93.12 201 THR A N 1
ATOM 1648 C CA . THR A 1 201 ? -20.641 22.359 7.812 1 93.12 201 THR A CA 1
ATOM 1649 C C . THR A 1 201 ? -20.438 23.844 7.516 1 93.12 201 THR A C 1
ATOM 1651 O O . THR A 1 201 ? -20.641 24.281 6.383 1 93.12 201 THR A O 1
ATOM 1654 N N . ASP A 1 202 ? -20.016 24.625 8.523 1 95.56 202 ASP A N 1
ATOM 1655 C CA . ASP A 1 202 ? -19.719 26.062 8.383 1 95.56 202 ASP A CA 1
ATOM 1656 C C . ASP A 1 202 ? -18.297 26.281 7.902 1 95.56 202 ASP A C 1
ATOM 1658 O O . ASP A 1 202 ? -18.031 27.219 7.148 1 95.56 202 ASP A O 1
ATOM 1662 N N . GLU A 1 203 ? -17.453 25.469 8.422 1 96.81 203 GLU A N 1
ATOM 1663 C CA . GLU A 1 203 ? -16.031 25.609 8.164 1 96.81 203 GLU A CA 1
ATOM 1664 C C . GLU A 1 203 ? -15.328 24.266 8.188 1 96.81 203 GLU A C 1
ATOM 1666 O O . GLU A 1 203 ? -15.742 23.359 8.914 1 96.81 203 GLU A O 1
ATOM 1671 N N . ILE A 1 204 ? -14.344 24.078 7.297 1 98 204 ILE A N 1
ATOM 1672 C CA . ILE A 1 204 ? -13.445 22.922 7.316 1 98 204 ILE A CA 1
ATOM 1673 C C . ILE A 1 204 ? -12 23.406 7.387 1 98 204 ILE A C 1
ATOM 1675 O O . ILE A 1 204 ? -11.648 24.422 6.805 1 98 204 ILE A O 1
ATOM 1679 N N . PHE A 1 205 ? -11.18 22.734 8.102 1 98.75 205 PHE A N 1
ATOM 1680 C CA . PHE A 1 205 ? -9.742 22.969 8.008 1 98.75 205 PHE A CA 1
ATOM 1681 C C . PHE A 1 205 ? -8.984 21.641 8.062 1 98.75 205 PHE A C 1
ATOM 1683 O O . PHE A 1 205 ? -9.516 20.641 8.547 1 98.75 205 PHE A O 1
ATOM 1690 N N . LEU A 1 206 ? -7.797 21.625 7.539 1 98.88 206 LEU A N 1
ATOM 1691 C CA . LEU A 1 206 ? -6.914 20.469 7.492 1 98.88 206 LEU A CA 1
ATOM 1692 C C . LEU A 1 206 ? -5.695 20.672 8.383 1 98.88 206 LEU A C 1
ATOM 1694 O O . LEU A 1 206 ? -5.328 21.812 8.688 1 98.88 206 LEU A O 1
ATOM 1698 N N . THR A 1 207 ? -5.109 19.578 8.789 1 98.94 207 THR A N 1
ATOM 1699 C CA . THR A 1 207 ? -3.881 19.672 9.57 1 98.94 207 THR A CA 1
ATOM 1700 C C . THR A 1 207 ? -2.824 18.719 9.023 1 98.94 207 THR A C 1
ATOM 1702 O O . THR A 1 207 ? -3.15 17.641 8.539 1 98.94 207 THR A O 1
ATOM 1705 N N . ASN A 1 208 ? -1.628 19.047 9.109 1 98.69 208 ASN A N 1
ATOM 1706 C CA . ASN A 1 208 ? -0.451 18.188 8.961 1 98.69 208 ASN A CA 1
ATOM 1707 C C . ASN A 1 208 ? 0.782 18.828 9.594 1 98.69 208 ASN A C 1
ATOM 1709 O O . ASN A 1 208 ? 0.741 20 10.008 1 98.69 208 ASN A O 1
ATOM 1713 N N . SER A 1 209 ? 1.824 18.156 9.656 1 98.75 209 SER A N 1
ATOM 1714 C CA . SER A 1 209 ? 2.99 18.578 10.422 1 98.75 209 SER A CA 1
ATOM 1715 C C . SER A 1 209 ? 3.713 19.734 9.734 1 98.75 209 SER A C 1
ATOM 1717 O O . SER A 1 209 ? 4.504 20.438 10.359 1 98.75 209 SER A O 1
ATOM 1719 N N . LEU A 1 210 ? 3.43 19.938 8.461 1 98.75 210 LEU A N 1
ATOM 1720 C CA . LEU A 1 210 ? 4.156 20.984 7.742 1 98.75 210 LEU A CA 1
ATOM 1721 C C . LEU A 1 210 ? 3.361 22.281 7.73 1 98.75 210 LEU A C 1
ATOM 1723 O O . LEU A 1 210 ? 3.791 23.281 8.305 1 98.75 210 LEU A O 1
ATOM 1727 N N . PHE A 1 211 ? 2.137 22.281 7.242 1 98.44 211 PHE A N 1
ATOM 1728 C CA . PHE A 1 211 ? 1.419 23.547 7.117 1 98.44 211 PHE A CA 1
ATOM 1729 C C . PHE A 1 211 ? 0.633 23.844 8.383 1 98.44 211 PHE A C 1
ATOM 1731 O O . PHE A 1 211 ? 0.072 24.938 8.523 1 98.44 211 PHE A O 1
ATOM 1738 N N . GLY A 1 212 ? 0.683 22.938 9.391 1 98.62 212 GLY A N 1
ATOM 1739 C CA . GLY A 1 212 ? -0.047 23.156 10.633 1 98.62 212 GLY A CA 1
ATOM 1740 C C . GLY A 1 212 ? -1.553 23.078 10.453 1 98.62 212 GLY A C 1
ATOM 1741 O O . GLY A 1 212 ? -2.117 22 10.328 1 98.62 212 GLY A O 1
ATOM 1742 N N . ILE A 1 213 ? -2.184 24.281 10.438 1 98.88 213 ILE A N 1
ATOM 1743 C CA . ILE A 1 213 ? -3.623 24.406 10.227 1 98.88 213 ILE A CA 1
ATOM 1744 C C . ILE A 1 213 ? -3.898 25.125 8.914 1 98.88 213 ILE A C 1
ATOM 1746 O O . ILE A 1 213 ? -3.484 26.281 8.734 1 98.88 213 ILE A O 1
ATOM 1750 N N . MET A 1 214 ? -4.582 24.5 8.016 1 98.81 214 MET A N 1
ATOM 1751 C CA . MET A 1 214 ? -4.879 25.062 6.699 1 98.81 214 MET A CA 1
ATOM 1752 C C . MET A 1 214 ? -6.383 25.25 6.516 1 98.81 214 MET A C 1
ATOM 1754 O O . MET A 1 214 ? -7.141 24.281 6.547 1 98.81 214 MET A O 1
ATOM 1758 N N . PRO A 1 215 ? -6.797 26.516 6.41 1 98.56 215 PRO A N 1
ATOM 1759 C CA . PRO A 1 215 ? -8.211 26.703 6.086 1 98.56 215 PRO A CA 1
ATOM 1760 C C . PRO A 1 215 ? -8.602 26.062 4.758 1 98.56 215 PRO A C 1
ATOM 1762 O O . PRO A 1 215 ? -7.742 25.828 3.904 1 98.56 215 PRO A O 1
ATOM 1765 N N . VAL A 1 216 ? -9.852 25.734 4.617 1 98.38 216 VAL A N 1
ATOM 1766 C CA . VAL A 1 216 ? -10.391 25.172 3.385 1 98.38 216 VAL A CA 1
ATOM 1767 C C . VAL A 1 216 ? -11.367 26.156 2.744 1 98.38 216 VAL A C 1
ATOM 1769 O O . VAL A 1 216 ? -12.242 26.703 3.424 1 98.38 216 VAL A O 1
ATOM 1772 N N . SER A 1 217 ? -11.164 26.422 1.518 1 97.56 217 SER A N 1
ATOM 1773 C CA . SER A 1 217 ? -12.008 27.375 0.816 1 97.56 217 SER A CA 1
ATOM 1774 C C . SER A 1 217 ? -13.266 26.719 0.259 1 97.56 217 SER A C 1
ATOM 1776 O O . SER A 1 217 ? -14.352 27.297 0.283 1 97.56 217 SER A O 1
ATOM 1778 N N . ASN A 1 218 ? -13.102 25.484 -0.224 1 96.69 218 ASN A N 1
ATOM 1779 C CA . ASN A 1 218 ? -14.242 24.812 -0.836 1 96.69 218 ASN A CA 1
ATOM 1780 C C . ASN A 1 218 ? -14.047 23.297 -0.872 1 96.69 218 ASN A C 1
ATOM 1782 O O . ASN A 1 218 ? -12.914 22.812 -0.808 1 96.69 218 ASN A O 1
ATOM 1786 N N . LEU A 1 219 ? -15.117 22.594 -0.928 1 96.44 219 LEU A N 1
ATOM 1787 C CA . LEU A 1 219 ? -15.211 21.172 -1.253 1 96.44 219 LEU A CA 1
ATOM 1788 C C . LEU A 1 219 ? -16.016 20.953 -2.533 1 96.44 219 LEU A C 1
ATOM 1790 O O . LEU A 1 219 ? -17.25 21.078 -2.527 1 96.44 219 LEU A O 1
ATOM 1794 N N . GLU A 1 220 ? -15.234 20.547 -3.545 1 94.94 220 GLU A N 1
ATOM 1795 C CA . GLU A 1 220 ? -15.828 20.5 -4.875 1 94.94 220 GLU A CA 1
ATOM 1796 C C . GLU A 1 220 ? -16.609 21.781 -5.18 1 94.94 220 GLU A C 1
ATOM 1798 O O . GLU A 1 220 ? -16.062 22.875 -5.16 1 94.94 220 GLU A O 1
ATOM 1803 N N . LYS A 1 221 ? -17.891 21.766 -5.332 1 92.75 221 LYS A N 1
ATOM 1804 C CA . LYS A 1 221 ? -18.672 22.922 -5.742 1 92.75 221 LYS A CA 1
ATOM 1805 C C . LYS A 1 221 ? -19.141 23.734 -4.531 1 92.75 221 LYS A C 1
ATOM 1807 O O . LYS A 1 221 ? -19.594 24.859 -4.672 1 92.75 221 LYS A O 1
ATOM 1812 N N . LYS A 1 222 ? -19 23.188 -3.406 1 93.06 222 LYS A N 1
ATOM 1813 C CA . LYS A 1 222 ? -19.469 23.891 -2.207 1 93.06 222 LYS A CA 1
ATOM 1814 C C . LYS A 1 222 ? -18.406 24.844 -1.678 1 93.06 222 LYS A C 1
ATOM 1816 O O . LYS A 1 222 ? -17.328 24.422 -1.279 1 93.06 222 LYS A O 1
ATOM 1821 N N . VAL A 1 223 ? -18.781 26.109 -1.53 1 94.31 223 VAL A N 1
ATOM 1822 C CA . VAL A 1 223 ? -17.875 27.125 -1.025 1 94.31 223 VAL A CA 1
ATOM 1823 C C . VAL A 1 223 ? -18.188 27.422 0.44 1 94.31 223 VAL A C 1
ATOM 1825 O O . VAL A 1 223 ? -19.359 27.562 0.816 1 94.31 223 VAL A O 1
ATOM 1828 N N . PHE A 1 224 ? -17.172 27.453 1.218 1 92.56 224 PHE A N 1
ATOM 1829 C CA . PHE A 1 224 ? -17.359 27.766 2.631 1 92.56 224 PHE A CA 1
ATOM 1830 C C . PHE A 1 224 ? -17.156 29.25 2.891 1 92.56 224 PHE A C 1
ATOM 1832 O O . PHE A 1 224 ? -16.25 29.875 2.338 1 92.56 224 PHE A O 1
ATOM 1839 N N . LYS A 1 225 ? -18 29.734 3.754 1 85.25 225 LYS A N 1
ATOM 1840 C CA . LYS A 1 225 ? -18.062 31.188 3.91 1 85.25 225 LYS A CA 1
ATOM 1841 C C . LYS A 1 225 ? -17.188 31.656 5.07 1 85.25 225 LYS A C 1
ATOM 1843 O O . LYS A 1 225 ? -16.953 32.844 5.238 1 85.25 225 LYS A O 1
ATOM 1848 N N . SER A 1 226 ? -16.797 30.688 5.84 1 91.06 226 SER A N 1
ATOM 1849 C CA . SER A 1 226 ? -16.047 31.109 7.016 1 91.06 226 SER A CA 1
ATOM 1850 C C . SER A 1 226 ? -14.734 30.344 7.133 1 91.06 226 SER A C 1
ATOM 1852 O O . SER A 1 226 ? -14.672 29.156 6.801 1 91.06 226 SER A O 1
ATOM 1854 N N . GLN A 1 227 ? -13.672 31.016 7.586 1 94.38 227 GLN A N 1
ATOM 1855 C CA . GLN A 1 227 ? -12.375 30.453 7.938 1 94.38 227 GLN A CA 1
ATOM 1856 C C . GLN A 1 227 ? -11.891 30.984 9.281 1 94.38 227 GLN A C 1
ATOM 1858 O O . GLN A 1 227 ? -10.688 31.016 9.547 1 94.38 227 GLN A O 1
ATOM 1863 N N . GLU A 1 228 ? -12.828 31.453 10.023 1 95.56 228 GLU A N 1
ATOM 1864 C CA . GLU A 1 228 ? -12.516 32.188 11.25 1 95.56 228 GLU A CA 1
ATOM 1865 C C . GLU A 1 228 ? -11.906 31.266 12.305 1 95.56 228 GLU A C 1
ATOM 1867 O O . GLU A 1 228 ? -10.859 31.578 12.875 1 95.56 228 GLU A O 1
ATOM 1872 N N . ILE A 1 229 ? -12.516 30.172 12.523 1 96.88 229 ILE A N 1
ATOM 1873 C CA . ILE A 1 229 ? -12.055 29.234 13.547 1 96.88 229 ILE A CA 1
ATOM 1874 C C . ILE A 1 229 ? -10.68 28.688 13.18 1 96.88 229 ILE A C 1
ATOM 1876 O O . ILE A 1 229 ? -9.781 28.641 14.016 1 96.88 229 ILE A O 1
ATOM 1880 N N . SER A 1 230 ? -10.484 28.297 11.945 1 96.81 230 SER A N 1
ATOM 1881 C CA . SER A 1 230 ? -9.203 27.781 11.492 1 96.81 230 SER A CA 1
ATOM 1882 C C . SER A 1 230 ? -8.094 28.812 11.648 1 96.81 230 SER A C 1
ATOM 1884 O O . SER A 1 230 ? -6.98 28.484 12.062 1 96.81 230 SER A O 1
ATOM 1886 N N . LYS A 1 231 ? -8.367 30.047 11.32 1 96.5 231 LYS A N 1
ATOM 1887 C CA . LYS A 1 231 ? -7.375 31.109 11.43 1 96.5 231 LYS A CA 1
ATOM 1888 C C . LYS A 1 231 ? -7.016 31.375 12.891 1 96.5 231 LYS A C 1
ATOM 1890 O O . LYS A 1 231 ? -5.852 31.609 13.219 1 96.5 231 LYS A O 1
ATOM 1895 N N . GLU A 1 232 ? -8.008 31.359 13.719 1 97.5 232 GLU A N 1
ATOM 1896 C CA . GLU A 1 232 ? -7.766 31.531 15.148 1 97.5 232 GLU A CA 1
ATOM 1897 C C . GLU A 1 232 ? -6.898 30.406 15.695 1 97.5 232 GLU A C 1
ATOM 1899 O O . GLU A 1 232 ? -5.953 30.641 16.453 1 97.5 232 GLU A O 1
ATOM 1904 N N . ILE A 1 233 ? -7.219 29.188 15.336 1 98.44 233 ILE A N 1
ATOM 1905 C CA . ILE A 1 233 ? -6.469 28.031 15.797 1 98.44 233 ILE A CA 1
ATOM 1906 C C . ILE A 1 233 ? -5.047 28.078 15.25 1 98.44 233 ILE A C 1
ATOM 1908 O O . ILE A 1 233 ? -4.09 27.734 15.945 1 98.44 233 ILE A O 1
ATOM 1912 N N . LEU A 1 234 ? -4.906 28.5 13.961 1 98.19 234 LEU A N 1
ATOM 1913 C CA . LEU A 1 234 ? -3.586 28.625 13.359 1 98.19 234 LEU A CA 1
ATOM 1914 C C . LEU A 1 234 ? -2.713 29.594 14.156 1 98.19 234 LEU A C 1
ATOM 1916 O O . LEU A 1 234 ? -1.55 29.297 14.438 1 98.19 234 LEU A O 1
ATOM 1920 N N . ASN A 1 235 ? -3.236 30.703 14.539 1 97.69 235 ASN A N 1
ATOM 1921 C CA . ASN A 1 235 ? -2.494 31.703 15.312 1 97.69 235 ASN A CA 1
ATOM 1922 C C . ASN A 1 235 ? -2.074 31.156 16.672 1 97.69 235 ASN A C 1
ATOM 1924 O O . ASN A 1 235 ? -0.935 31.344 17.094 1 97.69 235 ASN A O 1
ATOM 1928 N N . SER A 1 236 ? -3.012 30.469 17.328 1 98.31 236 SER A N 1
ATOM 1929 C CA . SER A 1 236 ? -2.713 29.859 18.625 1 98.31 236 SER A CA 1
ATOM 1930 C C . SER A 1 236 ? -1.652 28.781 18.5 1 98.31 236 SER A C 1
ATOM 1932 O O . SER A 1 236 ? -0.787 28.641 19.359 1 98.31 236 SER A O 1
ATOM 1934 N N . TYR A 1 237 ? -1.736 28.016 17.453 1 98.56 237 TYR A N 1
ATOM 1935 C CA . TYR A 1 237 ? -0.791 26.938 17.188 1 98.56 237 TYR A CA 1
ATOM 1936 C C . TYR A 1 237 ? 0.613 27.484 16.969 1 98.56 237 TYR A C 1
ATOM 1938 O O . TYR A 1 237 ? 1.584 26.969 17.516 1 98.56 237 TYR A O 1
ATOM 1946 N N . LYS A 1 238 ? 0.716 28.516 16.172 1 97.88 238 LYS A N 1
ATOM 1947 C CA . LYS A 1 238 ? 2.01 29.141 15.914 1 97.88 238 LYS A CA 1
ATOM 1948 C C . LYS A 1 238 ? 2.652 29.625 17.219 1 97.88 238 LYS A C 1
ATOM 1950 O O . LYS A 1 238 ? 3.848 29.422 17.422 1 97.88 238 LYS A O 1
ATOM 1955 N N . LYS A 1 239 ? 1.854 30.188 18.062 1 97.75 239 LYS A N 1
ATOM 1956 C CA . LYS A 1 239 ? 2.346 30.625 19.359 1 97.75 239 LYS A CA 1
ATOM 1957 C C . LYS A 1 239 ? 2.793 29.438 20.219 1 97.75 239 LYS A C 1
ATOM 1959 O O . LYS A 1 239 ? 3.824 29.516 20.891 1 97.75 239 LYS A O 1
ATOM 1964 N N . TYR A 1 240 ? 1.988 28.406 20.156 1 97.69 240 TYR A N 1
ATOM 1965 C CA . TYR A 1 240 ? 2.258 27.219 20.938 1 97.69 240 TYR A CA 1
ATOM 1966 C C . TYR A 1 240 ? 3.602 26.609 20.578 1 97.69 240 TYR A C 1
ATOM 1968 O O . TYR A 1 240 ? 4.348 26.156 21.438 1 97.69 240 TYR A O 1
ATOM 1976 N N . ILE A 1 241 ? 3.934 26.609 19.234 1 97.19 241 ILE A N 1
ATOM 1977 C CA . ILE A 1 241 ? 5.176 25.969 18.812 1 97.19 241 ILE A CA 1
ATOM 1978 C C . ILE A 1 241 ? 6.281 27.016 18.688 1 97.19 241 ILE A C 1
ATOM 1980 O O . ILE A 1 241 ? 7.352 26.734 18.156 1 97.19 241 ILE A O 1
ATOM 1984 N N . ASN A 1 242 ? 5.977 28.234 19.141 1 95.19 242 ASN A N 1
ATOM 1985 C CA . ASN A 1 242 ? 6.926 29.328 19.25 1 95.19 242 ASN A CA 1
ATOM 1986 C C . ASN A 1 242 ? 7.453 29.766 17.891 1 95.19 242 ASN A C 1
ATOM 1988 O O . ASN A 1 242 ? 8.664 29.875 17.688 1 95.19 242 ASN A O 1
ATOM 1992 N N . ILE A 1 243 ? 6.59 29.906 16.953 1 92 243 ILE A N 1
ATOM 1993 C CA . ILE A 1 243 ? 6.93 30.438 15.641 1 92 243 ILE A CA 1
ATOM 1994 C C . ILE A 1 243 ? 6.16 31.734 15.406 1 92 243 ILE A C 1
ATOM 1996 O O . ILE A 1 243 ? 5.062 31.922 15.938 1 92 243 ILE A O 1
ATOM 2000 N N . MET B 1 1 ? 22.719 -5.461 -2.396 1 92.31 1 MET B N 1
ATOM 2001 C CA . MET B 1 1 ? 22.547 -4.734 -3.65 1 92.31 1 MET B CA 1
ATOM 2002 C C . MET B 1 1 ? 22.141 -3.285 -3.389 1 92.31 1 MET B C 1
ATOM 2004 O O . MET B 1 1 ? 21.328 -3.012 -2.51 1 92.31 1 MET B O 1
ATOM 2008 N N . LEU B 1 2 ? 22.719 -2.4 -4.086 1 96.12 2 LEU B N 1
ATOM 2009 C CA . LEU B 1 2 ? 22.422 -0.983 -3.924 1 96.12 2 LEU B CA 1
ATOM 2010 C C . LEU B 1 2 ? 21.453 -0.505 -5.008 1 96.12 2 LEU B C 1
ATOM 2012 O O . LEU B 1 2 ? 21.562 -0.916 -6.168 1 96.12 2 LEU B O 1
ATOM 2016 N N . ILE B 1 3 ? 20.516 0.3 -4.617 1 97.88 3 ILE B N 1
ATOM 2017 C CA . ILE B 1 3 ? 19.562 0.877 -5.562 1 97.88 3 ILE B CA 1
ATOM 2018 C C . ILE B 1 3 ? 19.5 2.389 -5.359 1 97.88 3 ILE B C 1
ATOM 2020 O O . ILE B 1 3 ? 19.938 2.906 -4.328 1 97.88 3 ILE B O 1
ATOM 2024 N N . GLU B 1 4 ? 18.969 3.037 -6.402 1 98.5 4 GLU B N 1
ATOM 2025 C CA . GLU B 1 4 ? 18.812 4.484 -6.328 1 98.5 4 GLU B CA 1
ATOM 2026 C C . GLU B 1 4 ? 17.5 4.863 -5.66 1 98.5 4 GLU B C 1
ATOM 2028 O O . GLU B 1 4 ? 16.453 4.281 -5.961 1 98.5 4 GLU B O 1
ATOM 2033 N N . LEU B 1 5 ? 17.594 5.789 -4.801 1 98.44 5 LEU B N 1
ATOM 2034 C CA . LEU B 1 5 ? 16.391 6.289 -4.152 1 98.44 5 LEU B CA 1
ATOM 2035 C C . LEU B 1 5 ? 15.445 6.914 -5.172 1 98.44 5 LEU B C 1
ATOM 2037 O O . LEU B 1 5 ? 15.859 7.746 -5.98 1 98.44 5 LEU B O 1
ATOM 2041 N N . ASP B 1 6 ? 14.164 6.504 -5.188 1 98.5 6 ASP B N 1
ATOM 2042 C CA . ASP B 1 6 ? 13.117 7.047 -6.047 1 98.5 6 ASP B CA 1
ATOM 2043 C C . ASP B 1 6 ? 11.734 6.801 -5.445 1 98.5 6 ASP B C 1
ATOM 2045 O O . ASP B 1 6 ? 11.617 6.457 -4.27 1 98.5 6 ASP B O 1
ATOM 2049 N N . GLU B 1 7 ? 10.688 6.965 -6.176 1 98.31 7 GLU B N 1
ATOM 2050 C CA . GLU B 1 7 ? 9.328 6.844 -5.66 1 98.31 7 GLU B CA 1
ATOM 2051 C C . GLU B 1 7 ? 8.945 5.383 -5.449 1 98.31 7 GLU B C 1
ATOM 2053 O O . GLU B 1 7 ? 7.973 5.082 -4.75 1 98.31 7 GLU B O 1
ATOM 2058 N N . GLY B 1 8 ? 9.688 4.453 -6.039 1 98.5 8 GLY B N 1
ATOM 2059 C CA . GLY B 1 8 ? 9.516 3.053 -5.691 1 98.5 8 GLY B CA 1
ATOM 2060 C C . GLY B 1 8 ? 9.789 2.762 -4.227 1 98.5 8 GLY B C 1
ATOM 2061 O O . GLY B 1 8 ? 9 2.086 -3.566 1 98.5 8 GLY B O 1
ATOM 2062 N N . TYR B 1 9 ? 10.891 3.312 -3.756 1 98.19 9 TYR B N 1
ATOM 2063 C CA . TYR B 1 9 ? 11.234 3.152 -2.348 1 98.19 9 TYR B CA 1
ATOM 2064 C C . TYR B 1 9 ? 10.352 4.027 -1.466 1 98.19 9 TYR B C 1
ATOM 2066 O O . TYR B 1 9 ? 9.867 3.58 -0.423 1 98.19 9 TYR B O 1
ATOM 2074 N N . SER B 1 10 ? 10.078 5.215 -1.9 1 98.38 10 SER B N 1
ATOM 2075 C CA . SER B 1 10 ? 9.469 6.227 -1.039 1 98.38 10 SER B CA 1
ATOM 2076 C C . SER B 1 10 ? 7.973 5.98 -0.864 1 98.38 10 SER B C 1
ATOM 2078 O O . SER B 1 10 ? 7.41 6.289 0.187 1 98.38 10 SER B O 1
ATOM 2080 N N . PHE B 1 11 ? 7.352 5.414 -1.945 1 98.62 11 PHE B N 1
ATOM 2081 C CA . PHE B 1 11 ? 5.895 5.406 -1.914 1 98.62 11 PHE B CA 1
ATOM 2082 C C . PHE B 1 11 ? 5.348 4.098 -2.473 1 98.62 11 PHE B C 1
ATOM 2084 O O . PHE B 1 11 ? 4.133 3.943 -2.625 1 98.62 11 PHE B O 1
ATOM 2091 N N . GLY B 1 12 ? 6.207 3.141 -2.838 1 98.62 12 GLY B N 1
ATOM 2092 C CA . GLY B 1 12 ? 5.785 1.87 -3.406 1 98.62 12 GLY B CA 1
ATOM 2093 C C . GLY B 1 12 ? 5.418 1.967 -4.875 1 98.62 12 GLY B C 1
ATOM 2094 O O . GLY B 1 12 ? 4.773 1.068 -5.422 1 98.62 12 GLY B O 1
ATOM 2095 N N . LEU B 1 13 ? 5.785 3.057 -5.531 1 98.75 13 LEU B N 1
ATOM 2096 C CA . LEU B 1 13 ? 5.426 3.244 -6.934 1 98.75 13 LEU B CA 1
ATOM 2097 C C . LEU B 1 13 ? 6.418 2.531 -7.848 1 98.75 13 LEU B C 1
ATOM 2099 O O . LEU B 1 13 ? 7.164 3.18 -8.586 1 98.75 13 LEU B O 1
ATOM 2103 N N . GLY B 1 14 ? 6.371 1.273 -7.836 1 98.88 14 GLY B N 1
ATOM 2104 C CA . GLY B 1 14 ? 7.129 0.333 -8.641 1 98.88 14 GLY B CA 1
ATOM 2105 C C . GLY B 1 14 ? 6.383 -0.961 -8.914 1 98.88 14 GLY B C 1
ATOM 2106 O O . GLY B 1 14 ? 5.254 -1.139 -8.453 1 98.88 14 GLY B O 1
ATOM 2107 N N . LEU B 1 15 ? 6.98 -1.76 -9.703 1 98.94 15 LEU B N 1
ATOM 2108 C CA . LEU B 1 15 ? 6.352 -2.984 -10.18 1 98.94 15 LEU B CA 1
ATOM 2109 C C . LEU B 1 15 ? 7.285 -4.18 -10.016 1 98.94 15 LEU B C 1
ATOM 2111 O O . LEU B 1 15 ? 8.508 -4.02 -10.008 1 98.94 15 LEU B O 1
ATOM 2115 N N . PHE B 1 16 ? 6.676 -5.406 -9.891 1 98.94 16 PHE B N 1
ATOM 2116 C CA . PHE B 1 16 ? 7.543 -6.574 -9.914 1 98.94 16 PHE B CA 1
ATOM 2117 C C . PHE B 1 16 ? 6.852 -7.75 -10.602 1 98.94 16 PHE B C 1
ATOM 2119 O O . PHE B 1 16 ? 5.625 -7.758 -10.734 1 98.94 16 PHE B O 1
ATOM 2126 N N . GLU B 1 17 ? 7.566 -8.602 -11.102 1 98.88 17 GLU B N 1
ATOM 2127 C CA . GLU B 1 17 ? 7.156 -9.906 -11.617 1 98.88 17 GLU B CA 1
ATOM 2128 C C . GLU B 1 17 ? 7.996 -11.031 -11.008 1 98.88 17 GLU B C 1
ATOM 2130 O O . GLU B 1 17 ? 9.188 -10.844 -10.734 1 98.88 17 GLU B O 1
ATOM 2135 N N . THR B 1 18 ? 7.41 -12.125 -10.742 1 98.81 18 THR B N 1
ATOM 2136 C CA . THR B 1 18 ? 8.07 -13.367 -10.359 1 98.81 18 THR B CA 1
ATOM 2137 C C . THR B 1 18 ? 7.797 -14.469 -11.375 1 98.81 18 THR B C 1
ATOM 2139 O O . THR B 1 18 ? 6.641 -14.812 -11.625 1 98.81 18 THR B O 1
ATOM 2142 N N . ILE B 1 19 ? 8.828 -14.984 -11.961 1 98.88 19 ILE B N 1
ATOM 2143 C CA . ILE B 1 19 ? 8.711 -15.844 -13.133 1 98.88 19 ILE B CA 1
ATOM 2144 C C . ILE B 1 19 ? 9.398 -17.188 -12.859 1 98.88 19 ILE B C 1
ATOM 2146 O O . ILE B 1 19 ? 10.523 -17.219 -12.359 1 98.88 19 ILE B O 1
ATOM 2150 N N . LEU B 1 20 ? 8.75 -18.281 -13.164 1 98.81 20 LEU B N 1
ATOM 2151 C CA . LEU B 1 20 ? 9.367 -19.609 -13.125 1 98.81 20 LEU B CA 1
ATOM 2152 C C . LEU B 1 20 ? 10.352 -19.781 -14.273 1 98.81 20 LEU B C 1
ATOM 2154 O O . LEU B 1 20 ? 10.039 -19.484 -15.422 1 98.81 20 LEU B O 1
ATOM 2158 N N . LEU B 1 21 ? 11.531 -20.172 -13.938 1 98.44 21 LEU B N 1
ATOM 2159 C CA . LEU B 1 21 ? 12.5 -20.625 -14.93 1 98.44 21 LEU B CA 1
ATOM 2160 C C . LEU B 1 21 ? 12.578 -22.156 -14.945 1 98.44 21 LEU B C 1
ATOM 2162 O O . LEU B 1 21 ? 12.852 -22.766 -13.914 1 98.44 21 LEU B O 1
ATOM 2166 N N . TYR B 1 22 ? 12.328 -22.766 -16.078 1 97.94 22 TYR B N 1
ATOM 2167 C CA . TYR B 1 22 ? 12.539 -24.188 -16.297 1 97.94 22 TYR B CA 1
ATOM 2168 C C . TYR B 1 22 ? 13.68 -24.438 -17.281 1 97.94 22 TYR B C 1
ATOM 2170 O O . TYR B 1 22 ? 13.586 -24.062 -18.453 1 97.94 22 TYR B O 1
ATOM 2178 N N . LYS B 1 23 ? 14.719 -24.984 -16.812 1 96.25 23 LYS B N 1
ATOM 2179 C CA . LYS B 1 23 ? 15.922 -25.219 -17.594 1 96.25 23 LYS B CA 1
ATOM 2180 C C . LYS B 1 23 ? 16.391 -23.938 -18.281 1 96.25 23 LYS B C 1
ATOM 2182 O O . LYS B 1 23 ? 16.672 -23.922 -19.484 1 96.25 23 LYS B O 1
ATOM 2187 N N . GLY B 1 24 ? 16.312 -22.891 -17.516 1 95.94 24 GLY B N 1
ATOM 2188 C CA . GLY B 1 24 ? 16.859 -21.609 -17.953 1 95.94 24 GLY B CA 1
ATOM 2189 C C . GLY B 1 24 ? 15.891 -20.797 -18.797 1 95.94 24 GLY B C 1
ATOM 2190 O O . GLY B 1 24 ? 16.188 -19.656 -19.156 1 95.94 24 GLY B O 1
ATOM 2191 N N . LYS B 1 25 ? 14.734 -21.359 -19.047 1 96.81 25 LYS B N 1
ATOM 2192 C CA . LYS B 1 25 ? 13.758 -20.672 -19.891 1 96.81 25 LYS B CA 1
ATOM 2193 C C . LYS B 1 25 ? 12.609 -20.109 -19.062 1 96.81 25 LYS B C 1
ATOM 2195 O O . LYS B 1 25 ? 12.016 -20.828 -18.25 1 96.81 25 LYS B O 1
ATOM 2200 N N . PRO B 1 26 ? 12.312 -18.844 -19.281 1 98.5 26 PRO B N 1
ATOM 2201 C CA . PRO B 1 26 ? 11.203 -18.266 -18.516 1 98.5 26 PRO B CA 1
ATOM 2202 C C . PRO B 1 26 ? 9.836 -18.703 -19.016 1 98.5 26 PRO B C 1
ATOM 2204 O O . PRO B 1 26 ? 9.539 -18.578 -20.203 1 98.5 26 PRO B O 1
ATOM 2207 N N . VAL B 1 27 ? 9.039 -19.203 -18.125 1 98.75 27 VAL B N 1
ATOM 2208 C CA . VAL B 1 27 ? 7.691 -19.656 -18.438 1 98.75 27 VAL B CA 1
ATOM 2209 C C . VAL B 1 27 ? 6.754 -18.453 -18.578 1 98.75 27 VAL B C 1
ATOM 2211 O O . VAL B 1 27 ? 6.711 -17.594 -17.688 1 98.75 27 VAL B O 1
ATOM 2214 N N . PHE B 1 28 ? 6.008 -18.297 -19.703 1 98.75 28 PHE B N 1
ATOM 2215 C CA . PHE B 1 28 ? 5.02 -17.266 -19.984 1 98.75 28 PHE B CA 1
ATOM 2216 C C . PHE B 1 28 ? 5.664 -15.875 -19.984 1 98.75 28 PHE B C 1
ATOM 2218 O O . PHE B 1 28 ? 5.059 -14.906 -19.531 1 98.75 28 PHE B O 1
ATOM 2225 N N . LEU B 1 29 ? 6.879 -15.773 -20.5 1 98.81 29 LEU B N 1
ATOM 2226 C CA . LEU B 1 29 ? 7.594 -14.5 -20.469 1 98.81 29 LEU B CA 1
ATOM 2227 C C . LEU B 1 29 ? 6.781 -13.406 -21.141 1 98.81 29 LEU B C 1
ATOM 2229 O O . LEU B 1 29 ? 6.66 -12.297 -20.609 1 98.81 29 LEU B O 1
ATOM 2233 N N . ASP B 1 30 ? 6.211 -13.703 -22.266 1 98.81 30 ASP B N 1
ATOM 2234 C CA . ASP B 1 30 ? 5.465 -12.688 -23.016 1 98.81 30 ASP B CA 1
ATOM 2235 C C . ASP B 1 30 ? 4.281 -12.172 -22.188 1 98.81 30 AS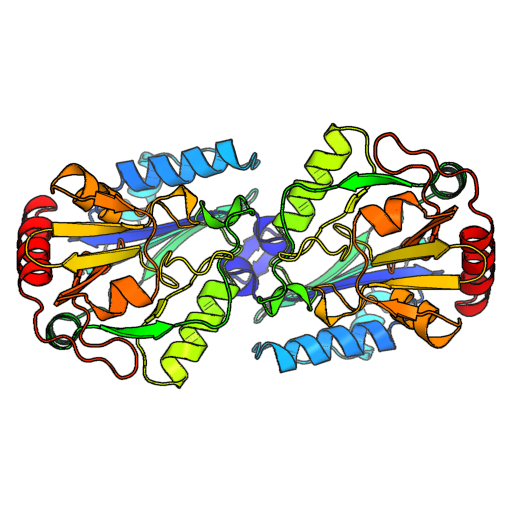P B C 1
ATOM 2237 O O . ASP B 1 30 ? 3.959 -10.984 -22.25 1 98.81 30 ASP B O 1
ATOM 2241 N N . LYS B 1 31 ? 3.58 -13.039 -21.469 1 98.81 31 LYS B N 1
ATOM 2242 C CA . LYS B 1 31 ? 2.457 -12.641 -20.625 1 98.81 31 LYS B CA 1
ATOM 2243 C C . LYS B 1 31 ? 2.924 -11.758 -19.469 1 98.81 31 LYS B C 1
ATOM 2245 O O . LYS B 1 31 ? 2.264 -10.773 -19.125 1 98.81 31 LYS B O 1
ATOM 2250 N N . HIS B 1 32 ? 4.066 -12.117 -18.906 1 98.94 32 HIS B N 1
ATOM 2251 C CA . HIS B 1 32 ? 4.637 -11.305 -17.828 1 98.94 32 HIS B CA 1
ATOM 2252 C C . HIS B 1 32 ? 5.016 -9.914 -18.328 1 98.94 32 HIS B C 1
ATOM 2254 O O . HIS B 1 32 ? 4.742 -8.914 -17.672 1 98.94 32 HIS B O 1
ATOM 2260 N N . LEU B 1 33 ? 5.648 -9.883 -19.5 1 98.94 33 LEU B N 1
ATOM 2261 C CA . LEU B 1 33 ? 6.051 -8.617 -20.094 1 98.94 33 LEU B CA 1
ATOM 2262 C C . LEU B 1 33 ? 4.832 -7.758 -20.422 1 98.94 33 LEU B C 1
ATOM 2264 O O . LEU B 1 33 ? 4.84 -6.547 -20.172 1 98.94 33 LEU B O 1
ATOM 2268 N N . SER B 1 34 ? 3.873 -8.391 -20.969 1 98.88 34 SER B N 1
ATOM 2269 C CA . SER B 1 34 ? 2.643 -7.672 -21.281 1 98.88 34 SER B CA 1
ATOM 2270 C C . SER B 1 34 ? 2.031 -7.062 -20.016 1 98.88 34 SER B C 1
ATOM 2272 O O . SER B 1 34 ? 1.632 -5.898 -20.016 1 98.88 34 SER B O 1
ATOM 2274 N N . ARG B 1 35 ? 1.976 -7.812 -18.984 1 98.81 35 ARG B N 1
ATOM 2275 C CA . ARG B 1 35 ? 1.356 -7.344 -17.734 1 98.81 35 ARG B CA 1
ATOM 2276 C C . ARG B 1 35 ? 2.152 -6.191 -17.125 1 98.81 35 ARG B C 1
ATOM 2278 O O . ARG B 1 35 ? 1.581 -5.164 -16.766 1 98.81 35 ARG B O 1
ATOM 2285 N N . ILE B 1 36 ? 3.461 -6.348 -17.016 1 98.94 36 ILE B N 1
ATOM 2286 C CA . ILE B 1 36 ? 4.254 -5.324 -16.344 1 98.94 36 ILE B CA 1
ATOM 2287 C C . ILE B 1 36 ? 4.266 -4.047 -17.172 1 98.94 36 ILE B C 1
ATOM 2289 O O . ILE B 1 36 ? 4.211 -2.941 -16.625 1 98.94 36 ILE B O 1
ATOM 2293 N N . ASN B 1 37 ? 4.312 -4.176 -18.469 1 98.94 37 ASN B N 1
ATOM 2294 C CA . ASN B 1 37 ? 4.328 -2.998 -19.328 1 98.94 37 ASN B CA 1
ATOM 2295 C C . ASN B 1 37 ? 2.971 -2.303 -19.359 1 98.94 37 ASN B C 1
ATOM 2297 O O . ASN B 1 37 ? 2.9 -1.074 -19.422 1 98.94 37 ASN B O 1
ATOM 2301 N N . LYS B 1 38 ? 1.906 -3.072 -19.344 1 98.81 38 LYS B N 1
ATOM 2302 C CA . LYS B 1 38 ? 0.58 -2.477 -19.219 1 98.81 38 LYS B CA 1
ATOM 2303 C C . LYS B 1 38 ? 0.449 -1.723 -17.891 1 98.81 38 LYS B C 1
ATOM 2305 O O . LYS B 1 38 ? -0.18 -0.664 -17.844 1 98.81 38 LYS B O 1
ATOM 2310 N N . SER B 1 39 ? 0.982 -2.295 -16.844 1 98.88 39 SER B N 1
ATOM 2311 C CA . SER B 1 39 ? 0.958 -1.66 -15.531 1 98.88 39 SER B CA 1
ATOM 2312 C C . SER B 1 39 ? 1.651 -0.302 -15.562 1 98.88 39 SER B C 1
ATOM 2314 O O . SER B 1 39 ? 1.184 0.652 -14.938 1 98.88 39 SER B O 1
ATOM 2316 N N . ILE B 1 40 ? 2.83 -0.216 -16.266 1 98.88 40 ILE B N 1
ATOM 2317 C CA . ILE B 1 40 ? 3.564 1.039 -16.391 1 98.88 40 ILE B CA 1
ATOM 2318 C C . ILE B 1 40 ? 2.643 2.121 -16.953 1 98.88 40 ILE B C 1
ATOM 2320 O O . ILE B 1 40 ? 2.57 3.225 -16.406 1 98.88 40 ILE B O 1
ATOM 2324 N N . VAL B 1 41 ? 1.885 1.771 -17.938 1 98.69 41 VAL B N 1
ATOM 2325 C CA . VAL B 1 41 ? 1.023 2.713 -18.641 1 98.69 41 VAL B CA 1
ATOM 2326 C C . VAL B 1 41 ? -0.189 3.053 -17.766 1 98.69 41 VAL B C 1
ATOM 2328 O O . VAL B 1 41 ? -0.487 4.227 -17.547 1 98.69 41 VAL B O 1
ATOM 2331 N N . ASP B 1 42 ? -0.886 2.049 -17.297 1 98.38 42 ASP B N 1
ATOM 2332 C CA . ASP B 1 42 ? -2.143 2.234 -16.578 1 98.38 42 ASP B CA 1
ATOM 2333 C C . ASP B 1 42 ? -1.931 3.055 -15.305 1 98.38 42 ASP B C 1
ATOM 2335 O O . ASP B 1 42 ? -2.805 3.826 -14.906 1 98.38 42 ASP B O 1
ATOM 2339 N N . LEU B 1 43 ? -0.756 2.928 -14.664 1 98.38 43 LEU B N 1
ATOM 2340 C CA . LEU B 1 43 ? -0.49 3.615 -13.406 1 98.38 43 LEU B CA 1
ATOM 2341 C C . LEU B 1 43 ? 0.225 4.938 -13.648 1 98.38 43 LEU B C 1
ATOM 2343 O O . LEU B 1 43 ? 0.492 5.688 -12.711 1 98.38 43 LEU B O 1
ATOM 2347 N N . GLY B 1 44 ? 0.577 5.195 -14.867 1 97.94 44 GLY B N 1
ATOM 2348 C CA . GLY B 1 44 ? 1.242 6.441 -15.211 1 97.94 44 GLY B CA 1
ATOM 2349 C C . GLY B 1 44 ? 2.631 6.562 -14.617 1 97.94 44 GLY B C 1
ATOM 2350 O O . GLY B 1 44 ? 3.018 7.633 -14.141 1 97.94 44 GLY B O 1
ATOM 2351 N N . LEU B 1 45 ? 3.35 5.523 -14.586 1 98.44 45 LEU B N 1
ATOM 2352 C CA . LEU B 1 45 ? 4.684 5.539 -13.992 1 98.44 45 LEU B CA 1
ATOM 2353 C C . LEU B 1 45 ? 5.73 5.969 -15.008 1 98.44 45 LEU B C 1
ATOM 2355 O O . LEU B 1 45 ? 5.645 5.602 -16.188 1 98.44 45 LEU B O 1
ATOM 2359 N N . ASN B 1 46 ? 6.668 6.758 -14.555 1 98.12 46 ASN B N 1
ATOM 2360 C CA . ASN B 1 46 ? 7.777 7.18 -15.406 1 98.12 46 ASN B CA 1
ATOM 2361 C C . ASN B 1 46 ? 8.867 6.113 -15.469 1 98.12 46 ASN B C 1
ATOM 2363 O O . ASN B 1 46 ? 9.984 6.332 -15.008 1 98.12 46 ASN B O 1
ATOM 2367 N N . ILE B 1 47 ? 8.562 5.023 -16.031 1 98.62 47 ILE B N 1
ATOM 2368 C CA . ILE B 1 47 ? 9.43 3.863 -16.188 1 98.62 47 ILE B CA 1
ATOM 2369 C C . ILE B 1 47 ? 9.492 3.453 -17.656 1 98.62 47 ILE B C 1
ATOM 2371 O O . ILE B 1 47 ? 8.461 3.377 -18.328 1 98.62 47 ILE B O 1
ATOM 2375 N N . ASP B 1 48 ? 10.609 3.189 -18.172 1 98.25 48 ASP B N 1
ATOM 2376 C CA . ASP B 1 48 ? 10.734 2.672 -19.531 1 98.25 48 ASP B CA 1
ATOM 2377 C C . ASP B 1 48 ? 10.219 1.238 -19.625 1 98.25 48 ASP B C 1
ATOM 2379 O O . ASP B 1 48 ? 10.406 0.444 -18.703 1 98.25 48 ASP B O 1
ATOM 2383 N N . LYS B 1 49 ? 9.688 0.963 -20.719 1 98.44 49 LYS B N 1
ATOM 2384 C CA . LYS B 1 49 ? 9.164 -0.38 -20.953 1 98.44 49 LYS B CA 1
ATOM 2385 C C . LYS B 1 49 ? 10.25 -1.433 -20.766 1 98.44 49 LYS B C 1
ATOM 2387 O O . LYS B 1 49 ? 11.43 -1.175 -21.016 1 98.44 49 LYS B O 1
ATOM 2392 N N . LEU B 1 50 ? 9.789 -2.527 -20.219 1 98.81 50 LEU B N 1
ATOM 2393 C CA . LEU B 1 50 ? 10.688 -3.674 -20.125 1 98.81 50 LEU B CA 1
ATOM 2394 C C . LEU B 1 50 ? 10.68 -4.473 -21.422 1 98.81 50 LEU B C 1
ATOM 2396 O O . LEU B 1 50 ? 9.633 -4.938 -21.875 1 98.81 50 LEU B O 1
ATOM 2400 N N . GLU B 1 51 ? 11.82 -4.652 -22.016 1 98.75 51 GLU B N 1
ATOM 2401 C CA . GLU B 1 51 ? 11.93 -5.371 -23.281 1 98.75 51 GLU B CA 1
ATOM 2402 C C . GLU B 1 51 ? 12.367 -6.816 -23.062 1 98.75 51 GLU B C 1
ATOM 2404 O O . GLU B 1 51 ? 13.141 -7.105 -22.156 1 98.75 51 GLU B O 1
ATOM 2409 N N . LYS B 1 52 ? 11.828 -7.676 -23.953 1 98.69 52 LYS B N 1
ATOM 2410 C CA . LYS B 1 52 ? 12.148 -9.102 -23.906 1 98.69 52 LYS B CA 1
ATOM 2411 C C . LYS B 1 52 ? 13.656 -9.336 -23.953 1 98.69 52 LYS B C 1
ATOM 2413 O O . LYS B 1 52 ? 14.172 -10.195 -23.234 1 98.69 52 LYS B O 1
ATOM 2418 N N . ASP B 1 53 ? 14.398 -8.562 -24.719 1 98.25 53 ASP B N 1
ATOM 2419 C CA . ASP B 1 53 ? 15.836 -8.711 -24.891 1 98.25 53 ASP B CA 1
ATOM 2420 C C . ASP B 1 53 ? 16.578 -8.445 -23.578 1 98.25 53 ASP B C 1
ATOM 2422 O O . ASP B 1 53 ? 17.625 -9.055 -23.312 1 98.25 53 ASP B O 1
ATOM 2426 N N . GLU B 1 54 ? 16.109 -7.547 -22.766 1 98.5 54 GLU B N 1
ATOM 2427 C CA . GLU B 1 54 ? 16.719 -7.27 -21.469 1 98.5 54 GLU B CA 1
ATOM 2428 C C . GLU B 1 54 ? 16.703 -8.5 -20.578 1 98.5 54 GLU B C 1
ATOM 2430 O O . GLU B 1 54 ? 17.688 -8.805 -19.891 1 98.5 54 GLU B O 1
ATOM 2435 N N . VAL B 1 55 ? 15.578 -9.172 -20.609 1 98.75 55 VAL B N 1
ATOM 2436 C CA . VAL B 1 55 ? 15.414 -10.367 -19.781 1 98.75 55 VAL B CA 1
ATOM 2437 C C . VAL B 1 55 ? 16.375 -11.453 -20.266 1 98.75 55 VAL B C 1
ATOM 2439 O O . VAL B 1 55 ? 17.094 -12.047 -19.453 1 98.75 55 VAL B O 1
ATOM 2442 N N . PHE B 1 56 ? 16.453 -11.656 -21.531 1 98.31 56 PHE B N 1
ATOM 2443 C CA . PHE B 1 56 ? 17.297 -12.703 -22.078 1 98.31 56 PHE B CA 1
ATOM 2444 C C . PHE B 1 56 ? 18.766 -12.359 -21.906 1 98.31 56 PHE B C 1
ATOM 2446 O O . PHE B 1 56 ? 19.609 -13.242 -21.703 1 98.31 56 PHE B O 1
ATOM 2453 N N . GLN B 1 57 ? 19.078 -11.062 -22.062 1 98.38 57 GLN B N 1
ATOM 2454 C CA . GLN B 1 57 ? 20.453 -10.656 -21.797 1 98.38 57 GLN B CA 1
ATOM 2455 C C . GLN B 1 57 ? 20.875 -11.016 -20.375 1 98.38 57 GLN B C 1
ATOM 2457 O O . GLN B 1 57 ? 21.953 -11.539 -20.156 1 98.38 57 GLN B O 1
ATOM 2462 N N . TYR B 1 58 ? 20.016 -10.773 -19.438 1 98.5 58 TYR B N 1
ATOM 2463 C CA . TYR B 1 58 ? 20.312 -11.125 -18.047 1 98.5 58 TYR B CA 1
ATOM 2464 C C . TYR B 1 58 ? 20.453 -12.633 -17.891 1 98.5 58 TYR B C 1
ATOM 2466 O O . TYR B 1 58 ? 21.406 -13.109 -17.266 1 98.5 58 TYR B O 1
ATOM 2474 N N . LEU B 1 59 ? 19.5 -13.352 -18.438 1 98.25 59 LEU B N 1
ATOM 2475 C CA . LEU B 1 59 ? 19.5 -14.805 -18.281 1 98.25 59 LEU B CA 1
ATOM 2476 C C . LEU B 1 59 ? 20.734 -15.414 -18.938 1 98.25 59 LEU B C 1
ATOM 2478 O O . LEU B 1 59 ? 21.328 -16.359 -18.391 1 98.25 59 LEU B O 1
ATOM 2482 N N . ASN B 1 60 ? 21.156 -14.867 -20.078 1 97.38 60 ASN B N 1
ATOM 2483 C CA . ASN B 1 60 ? 22.328 -15.367 -20.781 1 97.38 60 ASN B CA 1
ATOM 2484 C C . ASN B 1 60 ? 23.609 -15.094 -19.984 1 97.38 60 ASN B C 1
ATOM 2486 O O . ASN B 1 60 ? 24.547 -15.891 -20.031 1 97.38 60 ASN B O 1
ATOM 2490 N N . ASN B 1 61 ? 23.625 -14.016 -19.281 1 97.56 61 ASN B N 1
ATOM 2491 C CA . ASN B 1 61 ? 24.797 -13.625 -18.5 1 97.56 61 ASN B CA 1
ATOM 2492 C C . ASN B 1 61 ? 24.812 -14.312 -17.141 1 97.56 61 ASN B C 1
ATOM 2494 O O . ASN B 1 61 ? 25.828 -14.258 -16.422 1 97.56 61 ASN B O 1
ATOM 2498 N N . ASN B 1 62 ? 23.703 -14.953 -16.781 1 96.94 62 ASN B N 1
ATOM 2499 C CA . ASN B 1 62 ? 23.594 -15.57 -15.477 1 96.94 62 ASN B CA 1
ATOM 2500 C C . ASN B 1 62 ? 23.047 -17 -15.57 1 96.94 62 ASN B C 1
ATOM 2502 O O . ASN B 1 62 ? 22.109 -17.359 -14.852 1 96.94 62 ASN B O 1
ATOM 2506 N N . LYS B 1 63 ? 23.656 -17.734 -16.359 1 93.56 63 LYS B N 1
ATOM 2507 C CA . LYS B 1 63 ? 23.219 -19.109 -16.594 1 93.56 63 LYS B CA 1
ATOM 2508 C C . LYS B 1 63 ? 23.641 -20.016 -15.438 1 93.56 63 LYS B C 1
ATOM 2510 O O . LYS B 1 63 ? 24.672 -19.781 -14.797 1 93.56 63 LYS B O 1
ATOM 2515 N N . ASN B 1 64 ? 22.672 -20.891 -15.141 1 89.44 64 ASN B N 1
ATOM 2516 C CA . ASN B 1 64 ? 23.031 -21.953 -14.211 1 89.44 64 ASN B CA 1
ATOM 2517 C C . ASN B 1 64 ? 22.453 -23.297 -14.648 1 89.44 64 ASN B C 1
ATOM 2519 O O . ASN B 1 64 ? 21.734 -23.375 -15.648 1 89.44 64 ASN B O 1
ATOM 2523 N N . THR B 1 65 ? 22.812 -24.438 -13.953 1 90.44 65 THR B N 1
ATOM 2524 C CA . THR B 1 65 ? 22.453 -25.781 -14.398 1 90.44 65 THR B CA 1
ATOM 2525 C C . THR B 1 65 ? 21.219 -26.281 -13.641 1 90.44 65 THR B C 1
ATOM 2527 O O . THR B 1 65 ? 20.828 -27.453 -13.797 1 90.44 65 THR B O 1
ATOM 2530 N N . LEU B 1 66 ? 20.609 -25.469 -12.883 1 93.81 66 LEU B N 1
ATOM 2531 C CA . LEU B 1 66 ? 19.438 -25.906 -12.117 1 93.81 66 LEU B CA 1
ATOM 2532 C C . LEU B 1 66 ? 18.234 -26.109 -13.031 1 93.81 66 LEU B C 1
ATOM 2534 O O . LEU B 1 66 ? 18.031 -25.344 -13.969 1 93.81 66 LEU B O 1
ATOM 2538 N N . GLU B 1 67 ? 17.516 -27.141 -12.734 1 96.12 67 GLU B N 1
ATOM 2539 C CA . GLU B 1 67 ? 16.328 -27.438 -13.523 1 96.12 67 GLU B CA 1
ATOM 2540 C C . GLU B 1 67 ? 15.242 -26.375 -13.328 1 96.12 67 GLU B C 1
ATOM 2542 O O . GLU B 1 67 ? 14.594 -25.953 -14.289 1 96.12 67 GLU B O 1
ATOM 2547 N N . TYR B 1 68 ? 15.031 -26.016 -12.062 1 97.56 68 TYR B N 1
ATOM 2548 C CA . TYR B 1 68 ? 14.047 -25.016 -11.695 1 97.56 68 TYR B CA 1
ATOM 2549 C C . TYR B 1 68 ? 14.703 -23.844 -10.977 1 97.56 68 TYR B C 1
ATOM 2551 O O . TYR B 1 68 ? 15.547 -24.031 -10.102 1 97.56 68 TYR B O 1
ATOM 2559 N N . GLU B 1 69 ? 14.367 -22.609 -11.359 1 98.06 69 GLU B N 1
ATOM 2560 C CA . GLU B 1 69 ? 14.758 -21.375 -10.695 1 98.06 69 GLU B CA 1
ATOM 2561 C C . GLU B 1 69 ? 13.625 -20.359 -10.719 1 98.06 69 GLU B C 1
ATOM 2563 O O . GLU B 1 69 ? 12.562 -20.609 -11.289 1 98.06 69 GLU B O 1
ATOM 2568 N N . VAL B 1 70 ? 13.805 -19.328 -10.016 1 98.69 70 VAL B N 1
ATOM 2569 C CA . VAL B 1 70 ? 12.867 -18.219 -9.984 1 98.69 70 VAL B CA 1
ATOM 2570 C C . VAL B 1 70 ? 13.562 -16.922 -10.414 1 98.69 70 VAL B C 1
ATOM 2572 O O . VAL B 1 70 ? 14.664 -16.625 -9.945 1 98.69 70 VAL B O 1
ATOM 2575 N N . LEU B 1 71 ? 13.039 -16.219 -11.328 1 98.75 71 LEU B N 1
ATOM 2576 C CA . LEU B 1 71 ? 13.484 -14.883 -11.703 1 98.75 71 LEU B CA 1
ATOM 2577 C C . LEU B 1 71 ? 12.508 -13.82 -11.195 1 98.75 71 LEU B C 1
ATOM 2579 O O . LEU B 1 71 ? 11.32 -13.859 -11.516 1 98.75 71 LEU B O 1
ATOM 2583 N N . LYS B 1 72 ? 12.984 -12.938 -10.398 1 98.81 72 LYS B N 1
ATOM 2584 C CA . LYS B 1 72 ? 12.211 -11.773 -9.992 1 98.81 72 LYS B CA 1
ATOM 2585 C C . LYS B 1 72 ? 12.711 -10.508 -10.688 1 98.81 72 LYS B C 1
ATOM 2587 O O . LYS B 1 72 ? 13.914 -10.25 -10.727 1 98.81 72 LYS B O 1
ATOM 2592 N N . ILE B 1 73 ? 11.828 -9.797 -11.281 1 98.88 73 ILE B N 1
ATOM 2593 C CA . ILE B 1 73 ? 12.125 -8.516 -11.906 1 98.88 73 ILE B CA 1
ATOM 2594 C C . ILE B 1 73 ? 11.43 -7.395 -11.141 1 98.88 73 ILE B C 1
ATOM 2596 O O . ILE B 1 73 ? 10.234 -7.492 -10.828 1 98.88 73 ILE B O 1
ATOM 2600 N N . VAL B 1 74 ? 12.102 -6.383 -10.773 1 98.88 74 VAL B N 1
ATOM 2601 C CA . VAL B 1 74 ? 11.555 -5.238 -10.055 1 98.88 74 VAL B CA 1
ATOM 2602 C C . VAL B 1 74 ? 11.898 -3.949 -10.805 1 98.88 74 VAL B C 1
ATOM 2604 O O . VAL B 1 74 ? 13.062 -3.723 -11.156 1 98.88 74 VAL B O 1
ATOM 2607 N N . LEU B 1 75 ? 10.906 -3.115 -11.102 1 98.88 75 LEU B N 1
ATOM 2608 C CA . LEU B 1 75 ? 11.086 -1.861 -11.828 1 98.88 75 LEU B CA 1
ATOM 2609 C C . LEU B 1 75 ? 10.547 -0.687 -11.016 1 98.88 75 LEU B C 1
ATOM 2611 O O . LEU B 1 75 ? 9.461 -0.77 -10.43 1 98.88 75 LEU B O 1
ATOM 2615 N N . SER B 1 76 ? 11.266 0.346 -10.961 1 98.75 76 SER B N 1
ATOM 2616 C CA . SER B 1 76 ? 10.836 1.672 -10.523 1 98.75 76 SER B CA 1
ATOM 2617 C C . SER B 1 76 ? 11.469 2.764 -11.383 1 98.75 76 SER B C 1
ATOM 2619 O O . SER B 1 76 ? 12.18 2.471 -12.344 1 98.75 76 SER B O 1
ATOM 2621 N N . GLU B 1 77 ? 11.18 3.99 -11.078 1 98.69 77 GLU B N 1
ATOM 2622 C CA . GLU B 1 77 ? 11.602 5.105 -11.922 1 98.69 77 GLU B CA 1
ATOM 2623 C C . GLU B 1 77 ? 13.102 5.047 -12.195 1 98.69 77 GLU B C 1
ATOM 2625 O O . GLU B 1 77 ? 13.539 5.262 -13.328 1 98.69 77 GLU B O 1
ATOM 2630 N N . LYS B 1 78 ? 13.906 4.68 -11.156 1 98.62 78 LYS B N 1
ATOM 2631 C CA . LYS B 1 78 ? 15.352 4.797 -11.312 1 98.62 78 LYS B CA 1
ATOM 2632 C C . LYS B 1 78 ? 16.031 3.434 -11.203 1 98.62 78 LYS B C 1
ATOM 2634 O O . LYS B 1 78 ? 17.25 3.34 -11.258 1 98.62 78 LYS B O 1
ATOM 2639 N N . ASN B 1 79 ? 15.242 2.385 -11 1 98.62 79 ASN B N 1
ATOM 2640 C CA . ASN B 1 79 ? 15.852 1.08 -10.75 1 98.62 79 ASN B CA 1
ATOM 2641 C C . ASN B 1 79 ? 15.242 -0 -11.641 1 98.62 79 ASN B C 1
ATOM 2643 O O . ASN B 1 79 ? 14.031 -0.003 -11.875 1 98.62 79 ASN B O 1
ATOM 2647 N N . ARG B 1 80 ? 16.016 -0.856 -12.141 1 98.31 80 ARG B N 1
ATOM 2648 C CA . ARG B 1 80 ? 15.672 -2.066 -12.883 1 98.31 80 ARG B CA 1
ATOM 2649 C C . ARG B 1 80 ? 16.469 -3.262 -12.375 1 98.31 80 ARG B C 1
ATOM 2651 O O . ARG B 1 80 ? 17.672 -3.355 -12.609 1 98.31 80 ARG B O 1
ATOM 2658 N N . LEU B 1 81 ? 15.82 -4.152 -11.672 1 98.56 81 LEU B N 1
ATOM 2659 C CA . LEU B 1 81 ? 16.516 -5.23 -10.977 1 98.56 81 LEU B CA 1
ATOM 2660 C C . LEU B 1 81 ? 16.094 -6.59 -11.523 1 98.56 81 LEU B C 1
ATOM 2662 O O . LEU B 1 81 ? 14.914 -6.805 -11.82 1 98.56 81 LEU B O 1
ATOM 2666 N N . PHE B 1 82 ? 16.969 -7.438 -11.719 1 98.5 82 PHE B N 1
ATOM 2667 C CA . PHE B 1 82 ? 16.781 -8.852 -12.016 1 98.5 82 PHE B CA 1
ATOM 2668 C C . PHE B 1 82 ? 17.438 -9.719 -10.938 1 98.5 82 PHE B C 1
ATOM 2670 O O . PHE B 1 82 ? 18.641 -9.594 -10.68 1 98.5 82 PHE B O 1
ATOM 2677 N N . LEU B 1 83 ? 16.656 -10.523 -10.289 1 97.62 83 LEU B N 1
ATOM 2678 C CA 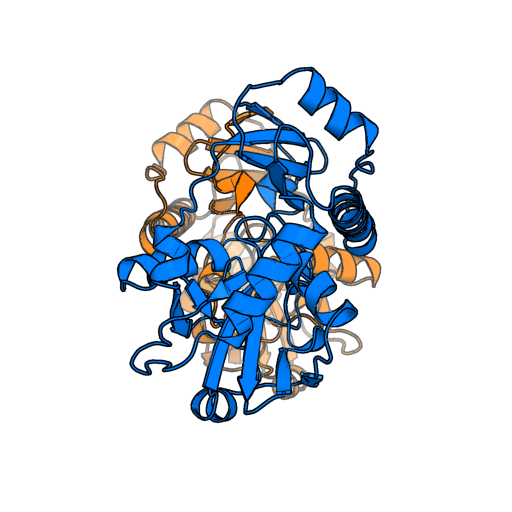. LEU B 1 83 ? 17.141 -11.352 -9.188 1 97.62 83 LEU B CA 1
ATOM 2679 C C . LEU B 1 83 ? 16.734 -12.805 -9.391 1 97.62 83 LEU B C 1
ATOM 2681 O O . LEU B 1 83 ? 15.578 -13.094 -9.688 1 97.62 83 LEU B O 1
ATOM 2685 N N . LYS B 1 84 ? 17.656 -13.727 -9.227 1 97.44 84 LYS B N 1
ATOM 2686 C CA . LYS B 1 84 ? 17.359 -15.156 -9.273 1 97.44 84 LYS B CA 1
ATOM 2687 C C . LYS B 1 84 ? 17.406 -15.773 -7.879 1 97.44 84 LYS B C 1
ATOM 2689 O O . LYS B 1 84 ? 18.188 -15.344 -7.035 1 97.44 84 LYS B O 1
ATOM 2694 N N . ARG B 1 85 ? 16.578 -16.656 -7.629 1 96.75 85 ARG B N 1
ATOM 2695 C CA . ARG B 1 85 ? 16.641 -17.453 -6.402 1 96.75 85 ARG B CA 1
ATOM 2696 C C . ARG B 1 85 ? 16.234 -18.891 -6.668 1 96.75 85 ARG B C 1
ATOM 2698 O O . ARG B 1 85 ? 15.789 -19.234 -7.77 1 96.75 85 ARG B O 1
ATOM 2705 N N . GLU B 1 86 ? 16.375 -19.688 -5.691 1 96.31 86 GLU B N 1
ATOM 2706 C CA . GLU B 1 86 ? 16.031 -21.094 -5.793 1 96.31 86 GLU B CA 1
ATOM 2707 C C . GLU B 1 86 ? 14.516 -21.297 -5.801 1 96.31 86 GLU B C 1
ATOM 2709 O O . GLU B 1 86 ? 13.781 -20.547 -5.145 1 96.31 86 GLU B O 1
ATOM 2714 N N . TYR B 1 87 ? 14.094 -22.172 -6.648 1 97.56 87 TYR B N 1
ATOM 2715 C CA . TYR B 1 87 ? 12.727 -22.688 -6.598 1 97.56 87 TYR B CA 1
ATOM 2716 C C . TYR B 1 87 ? 12.531 -23.609 -5.402 1 97.56 87 TYR B C 1
ATOM 2718 O O . TYR B 1 87 ? 13.344 -24.5 -5.16 1 97.56 87 TYR B O 1
ATOM 2726 N N . THR B 1 88 ? 11.422 -23.453 -4.598 1 96.25 88 THR B N 1
ATOM 2727 C CA . THR B 1 88 ? 11.414 -24.125 -3.307 1 96.25 88 THR B CA 1
ATOM 2728 C C . THR B 1 88 ? 10.234 -25.094 -3.205 1 96.25 88 THR B C 1
ATOM 2730 O O . THR B 1 88 ? 10.141 -25.875 -2.258 1 96.25 88 THR B O 1
ATOM 2733 N N . TYR B 1 89 ? 9.227 -25.094 -4.09 1 97.31 89 TYR B N 1
ATOM 2734 C CA . TYR B 1 89 ? 8.086 -26.016 -4.008 1 97.31 89 TYR B CA 1
ATOM 2735 C C . TYR B 1 89 ? 8.484 -27.422 -4.426 1 97.31 89 TYR B C 1
ATOM 2737 O O . TYR B 1 89 ? 9.25 -27.594 -5.383 1 97.31 89 TYR B O 1
ATOM 2745 N N . THR B 1 90 ? 8 -28.391 -3.715 1 96.56 90 THR B N 1
ATOM 2746 C CA . THR B 1 90 ? 8.352 -29.797 -3.947 1 96.56 90 THR B CA 1
ATOM 2747 C C . THR B 1 90 ? 7.094 -30.641 -4.184 1 96.56 90 THR B C 1
ATOM 2749 O O . THR B 1 90 ? 5.977 -30.156 -3.99 1 96.56 90 THR B O 1
ATOM 2752 N N . GLU B 1 91 ? 7.332 -31.844 -4.535 1 95.75 91 GLU B N 1
ATOM 2753 C CA . GLU B 1 91 ? 6.227 -32.781 -4.723 1 95.75 91 GLU B CA 1
ATOM 2754 C C . GLU B 1 91 ? 5.422 -32.938 -3.436 1 95.75 91 GLU B C 1
ATOM 2756 O O . GLU B 1 91 ? 4.207 -33.125 -3.479 1 95.75 91 GLU B O 1
ATOM 2761 N N . LYS B 1 92 ? 6.098 -32.875 -2.35 1 97 92 LYS B N 1
ATOM 2762 C CA . LYS B 1 92 ? 5.434 -33.031 -1.057 1 97 92 LYS B CA 1
ATOM 2763 C C . LYS B 1 92 ? 4.41 -31.922 -0.837 1 97 92 LYS B C 1
ATOM 2765 O O . LYS B 1 92 ? 3.361 -32.156 -0.23 1 97 92 LYS B O 1
ATOM 2770 N N . ASP B 1 93 ? 4.715 -30.75 -1.311 1 97 93 ASP B N 1
ATOM 2771 C CA . ASP B 1 93 ? 3.779 -29.641 -1.194 1 97 93 ASP B CA 1
ATOM 2772 C C . ASP B 1 93 ? 2.479 -29.938 -1.941 1 97 93 ASP B C 1
ATOM 2774 O O . ASP B 1 93 ? 1.389 -29.688 -1.422 1 97 93 ASP B O 1
ATOM 2778 N N . TYR B 1 94 ? 2.576 -30.516 -3.09 1 97.12 94 TYR B N 1
ATOM 2779 C CA . TYR B 1 94 ? 1.412 -30.797 -3.922 1 97.12 94 TYR B CA 1
ATOM 2780 C C . TYR B 1 94 ? 0.602 -31.953 -3.35 1 97.12 94 TYR B C 1
ATOM 2782 O O . TYR B 1 94 ? -0.627 -31.969 -3.459 1 97.12 94 TYR B O 1
ATOM 2790 N N . GLN B 1 95 ? 1.297 -32.875 -2.809 1 95.81 95 GLN B N 1
ATOM 2791 C CA . GLN B 1 95 ? 0.62 -34.031 -2.199 1 95.81 95 GLN B CA 1
ATOM 2792 C C . GLN B 1 95 ? -0.177 -33.594 -0.97 1 95.81 95 GLN B C 1
ATOM 2794 O O . GLN B 1 95 ? -1.312 -34.031 -0.775 1 95.81 95 GLN B O 1
ATOM 2799 N N . LYS B 1 96 ? 0.445 -32.781 -0.155 1 95.06 96 LYS B N 1
ATOM 2800 C CA . LYS B 1 96 ? -0.205 -32.281 1.056 1 95.06 96 LYS B CA 1
ATOM 2801 C C . LYS B 1 96 ? -1.318 -31.281 0.717 1 95.06 96 LYS B C 1
ATOM 2803 O O . LYS B 1 96 ? -2.383 -31.312 1.338 1 95.06 96 LYS B O 1
ATOM 2808 N N . GLY B 1 97 ? -1.002 -30.438 -0.263 1 97.88 97 GLY B N 1
ATOM 2809 C CA . GLY B 1 97 ? -1.893 -29.312 -0.562 1 97.88 97 GLY B CA 1
ATOM 2810 C C . GLY B 1 97 ? -1.76 -28.172 0.417 1 97.88 97 GLY B C 1
ATOM 2811 O O . GLY B 1 97 ? -1.211 -28.328 1.509 1 97.88 97 GLY B O 1
ATOM 2812 N N . PHE B 1 98 ? -2.277 -27.047 0.023 1 98.5 98 PHE B N 1
ATOM 2813 C CA . PHE B 1 98 ? -2.188 -25.875 0.888 1 98.5 98 PHE B CA 1
ATOM 2814 C C . PHE B 1 98 ? -3.338 -25.844 1.887 1 98.5 98 PHE B C 1
ATOM 2816 O O . PHE B 1 98 ? -4.461 -26.234 1.556 1 98.5 98 PHE B O 1
ATOM 2823 N N . SER B 1 99 ? -3.068 -25.391 3.039 1 98.5 99 SER B N 1
ATOM 2824 C CA . SER B 1 99 ? -4.059 -25 4.043 1 98.5 99 SER B CA 1
ATOM 2825 C C . SER B 1 99 ? -4.328 -23.5 4.004 1 98.5 99 SER B C 1
ATOM 2827 O O . SER B 1 99 ? -3.396 -22.703 3.904 1 98.5 99 SER B O 1
ATOM 2829 N N . LEU B 1 100 ? -5.637 -23.172 4.082 1 98.31 100 LEU B N 1
ATOM 2830 C CA . LEU B 1 100 ? -6.027 -21.766 3.906 1 98.31 100 LEU B CA 1
ATOM 2831 C C . LEU B 1 100 ? -6.719 -21.234 5.156 1 98.31 100 LEU B C 1
ATOM 2833 O O . LEU B 1 100 ? -7.32 -22 5.914 1 98.31 100 LEU B O 1
ATOM 2837 N N . ASN B 1 101 ? -6.668 -19.969 5.426 1 98.5 101 ASN B N 1
ATOM 2838 C CA . ASN B 1 101 ? -7.516 -19.234 6.355 1 98.5 101 ASN B CA 1
ATOM 2839 C C . ASN B 1 101 ? -8.07 -17.953 5.723 1 98.5 101 ASN B C 1
ATOM 2841 O O . ASN B 1 101 ? -7.598 -17.531 4.668 1 98.5 101 ASN B O 1
ATOM 2845 N N . ILE B 1 102 ? -9.102 -17.391 6.301 1 98.44 102 ILE B N 1
ATOM 2846 C CA . ILE B 1 102 ? -9.688 -16.141 5.832 1 98.44 102 ILE B CA 1
ATOM 2847 C C . ILE B 1 102 ? -9.047 -14.961 6.562 1 98.44 102 ILE B C 1
ATOM 2849 O O . ILE B 1 102 ? -9 -14.93 7.793 1 98.44 102 ILE B O 1
ATOM 2853 N N . SER B 1 103 ? -8.477 -14.039 5.809 1 98.62 103 SER B N 1
ATOM 2854 C CA . SER B 1 103 ? -7.883 -12.844 6.398 1 98.62 103 SER B CA 1
ATOM 2855 C C . SER B 1 103 ? -8.953 -11.898 6.934 1 98.62 103 SER B C 1
ATOM 2857 O O . SER B 1 103 ? -10.031 -11.766 6.344 1 98.62 103 SER B O 1
ATOM 2859 N N . LYS B 1 104 ? -8.633 -11.188 8 1 98 104 LYS B N 1
ATOM 2860 C CA . LYS B 1 104 ? -9.523 -10.148 8.516 1 98 104 LYS B CA 1
ATOM 2861 C C . LYS B 1 104 ? -9.359 -8.852 7.719 1 98 104 LYS B C 1
ATOM 2863 O O . LYS B 1 104 ? -10.211 -7.965 7.797 1 98 104 LYS B O 1
ATOM 2868 N N . VAL B 1 105 ? -8.266 -8.734 6.992 1 98.69 105 VAL B N 1
ATOM 2869 C CA . VAL B 1 105 ? -8.031 -7.586 6.125 1 98.69 105 VAL B CA 1
ATOM 2870 C C . VAL B 1 105 ? -8.828 -7.746 4.832 1 98.69 105 VAL B C 1
ATOM 2872 O O . VAL B 1 105 ? -8.781 -8.805 4.195 1 98.69 105 VAL B O 1
ATOM 2875 N N . ARG B 1 106 ? -9.492 -6.727 4.469 1 98.69 106 ARG B N 1
ATOM 2876 C CA . ARG B 1 106 ? -10.273 -6.754 3.24 1 98.69 106 ARG B CA 1
ATOM 2877 C C . ARG B 1 106 ? -9.461 -6.227 2.061 1 98.69 106 ARG B C 1
ATOM 2879 O O . ARG B 1 106 ? -8.711 -5.258 2.203 1 98.69 106 ARG B O 1
ATOM 2886 N N . ARG B 1 107 ? -9.602 -6.875 0.94 1 98.69 107 ARG B N 1
ATOM 2887 C CA . ARG B 1 107 ? -9.102 -6.293 -0.301 1 98.69 107 ARG B CA 1
ATOM 2888 C C . ARG B 1 107 ? -9.883 -5.043 -0.68 1 98.69 107 ARG B C 1
ATOM 2890 O O . ARG B 1 107 ? -11.117 -5.027 -0.593 1 98.69 107 ARG B O 1
ATOM 2897 N N . ASN B 1 108 ? -9.156 -4.02 -1.055 1 98.38 108 ASN B N 1
ATOM 2898 C CA . ASN B 1 108 ? -9.789 -2.76 -1.417 1 98.38 108 ASN B CA 1
ATOM 2899 C C . ASN B 1 108 ? -10.023 -2.658 -2.922 1 98.38 108 ASN B C 1
ATOM 2901 O O . ASN B 1 108 ? -9.164 -2.16 -3.654 1 98.38 108 ASN B O 1
ATOM 2905 N N . GLU B 1 109 ? -11.172 -3.041 -3.373 1 98.25 109 GLU B N 1
ATOM 2906 C CA . GLU B 1 109 ? -11.445 -3.1 -4.805 1 98.25 109 GLU B CA 1
ATOM 2907 C C . GLU B 1 109 ? -11.578 -1.7 -5.398 1 98.25 109 GLU B C 1
ATOM 2909 O O . GLU B 1 109 ? -11.648 -1.541 -6.617 1 98.25 109 GLU B O 1
ATOM 2914 N N . THR B 1 110 ? -11.539 -0.662 -4.586 1 98.5 110 THR B N 1
ATOM 2915 C CA . THR B 1 110 ? -11.617 0.698 -5.105 1 98.5 110 THR B CA 1
ATOM 2916 C C . THR B 1 110 ? -10.219 1.248 -5.395 1 98.5 110 THR B C 1
ATOM 2918 O O . THR B 1 110 ? -10.078 2.273 -6.062 1 98.5 110 THR B O 1
ATOM 2921 N N . SER B 1 111 ? -9.219 0.637 -4.914 1 98.5 111 SER B N 1
ATOM 2922 C CA . SER B 1 111 ? -7.836 1.042 -5.164 1 98.5 111 SER B CA 1
ATOM 2923 C C . SER B 1 111 ? -7.309 0.438 -6.461 1 98.5 111 SER B C 1
ATOM 2925 O O . SER B 1 111 ? -7.41 -0.772 -6.676 1 98.5 111 SER B O 1
ATOM 2927 N N . ILE B 1 112 ? -6.691 1.217 -7.262 1 98.19 112 ILE B N 1
ATOM 2928 C CA . ILE B 1 112 ? -6.125 0.737 -8.516 1 98.19 112 ILE B CA 1
ATOM 2929 C C . ILE B 1 112 ? -5.004 -0.257 -8.234 1 98.19 112 ILE B C 1
ATOM 2931 O O . ILE B 1 112 ? -4.766 -1.176 -9.023 1 98.19 112 ILE B O 1
ATOM 2935 N N . PHE B 1 113 ? -4.328 -0.209 -7.117 1 98.38 113 PHE B N 1
ATOM 2936 C CA . PHE B 1 113 ? -3.164 -1.021 -6.793 1 98.38 113 PHE B CA 1
ATOM 2937 C C . PHE B 1 113 ? -3.566 -2.469 -6.543 1 98.38 113 PHE B C 1
ATOM 2939 O O . PHE B 1 113 ? -2.725 -3.369 -6.574 1 98.38 113 PHE B O 1
ATOM 2946 N N . THR B 1 114 ? -4.852 -2.691 -6.258 1 98.5 114 THR B N 1
ATOM 2947 C CA . THR B 1 114 ? -5.359 -4.039 -6.035 1 98.5 114 THR B CA 1
ATOM 2948 C C . THR B 1 114 ? -5.266 -4.875 -7.309 1 98.5 114 THR B C 1
ATOM 2950 O O . THR B 1 114 ? -5.137 -6.098 -7.25 1 98.5 114 THR B O 1
ATOM 2953 N N . PHE B 1 115 ? -5.215 -4.25 -8.438 1 98.75 115 PHE B N 1
ATOM 2954 C CA . PHE B 1 115 ? -5.344 -4.941 -9.719 1 98.75 115 PHE B CA 1
ATOM 2955 C C . PHE B 1 115 ? -3.986 -5.098 -10.391 1 98.75 115 PHE B C 1
ATOM 2957 O O . PHE B 1 115 ? -3.875 -5.734 -11.438 1 98.75 115 PHE B O 1
ATOM 2964 N N . TYR B 1 116 ? -2.975 -4.508 -9.812 1 98.81 116 TYR B N 1
ATOM 2965 C CA . TYR B 1 116 ? -1.638 -4.516 -10.398 1 98.81 116 TYR B CA 1
ATOM 2966 C C . TYR B 1 116 ? -0.613 -5.059 -9.406 1 98.81 116 TYR B C 1
ATOM 2968 O O . TYR B 1 116 ? -0.779 -4.918 -8.195 1 98.81 116 TYR B O 1
ATOM 2976 N N . LYS B 1 117 ? 0.396 -5.695 -9.898 1 98.81 117 LYS B N 1
ATOM 2977 C CA . LYS B 1 117 ? 1.467 -6.262 -9.086 1 98.81 117 LYS B CA 1
ATOM 2978 C C . LYS B 1 117 ? 2.547 -5.223 -8.797 1 98.81 117 LYS B C 1
ATOM 2980 O O . LYS B 1 117 ? 3.51 -5.094 -9.555 1 98.81 117 LYS B O 1
ATOM 2985 N N . THR B 1 118 ? 2.41 -4.484 -7.672 1 98.88 118 THR B N 1
ATOM 2986 C CA . THR B 1 118 ? 3.219 -3.309 -7.375 1 98.88 118 THR B CA 1
ATOM 2987 C C . THR B 1 118 ? 4.004 -3.502 -6.082 1 98.88 118 THR B C 1
ATOM 2989 O O . THR B 1 118 ? 3.904 -4.551 -5.441 1 98.88 118 THR B O 1
ATOM 2992 N N . LEU B 1 119 ? 4.785 -2.465 -5.73 1 98.81 119 LEU B N 1
ATOM 2993 C CA . LEU B 1 119 ? 5.602 -2.52 -4.523 1 98.81 119 LEU B CA 1
ATOM 2994 C C . LEU B 1 119 ? 4.797 -2.094 -3.303 1 98.81 119 LEU B C 1
ATOM 2996 O O . LEU B 1 119 ? 5.332 -2.021 -2.195 1 98.81 119 LEU B O 1
ATOM 3000 N N . ASN B 1 120 ? 3.535 -1.742 -3.447 1 98.69 120 ASN B N 1
ATOM 3001 C CA . ASN B 1 120 ? 2.592 -1.621 -2.34 1 98.69 120 ASN B CA 1
ATOM 3002 C C . ASN B 1 120 ? 2.025 -2.979 -1.935 1 98.69 120 ASN B C 1
ATOM 3004 O O . ASN B 1 120 ? 0.835 -3.24 -2.117 1 98.69 120 ASN B O 1
ATOM 3008 N N . TYR B 1 121 ? 2.812 -3.779 -1.299 1 98.56 121 TYR B N 1
ATOM 3009 C CA . TYR B 1 121 ? 2.506 -5.195 -1.119 1 98.56 121 TYR B CA 1
ATOM 3010 C C . TYR B 1 121 ? 2.447 -5.559 0.36 1 98.56 121 TYR B C 1
ATOM 3012 O O . TYR B 1 121 ? 2.43 -6.738 0.716 1 98.56 121 TYR B O 1
ATOM 3020 N N . GLY B 1 122 ? 2.357 -4.562 1.243 1 98.69 122 GLY B N 1
ATOM 3021 C CA . GLY B 1 122 ? 2.451 -4.742 2.684 1 98.69 122 GLY B CA 1
ATOM 3022 C C . GLY B 1 122 ? 1.405 -5.691 3.234 1 98.69 122 GLY B C 1
ATOM 3023 O O . GLY B 1 122 ? 1.733 -6.629 3.967 1 98.69 122 GLY B O 1
ATOM 3024 N N . ASP B 1 123 ? 0.137 -5.504 2.857 1 98.75 123 ASP B N 1
ATOM 3025 C CA . ASP B 1 123 ? -0.944 -6.348 3.357 1 98.75 123 ASP B CA 1
ATOM 3026 C C . ASP B 1 123 ? -0.714 -7.809 2.99 1 98.75 123 ASP B C 1
ATOM 3028 O O . ASP B 1 123 ? -0.932 -8.703 3.811 1 98.75 123 ASP B O 1
ATOM 3032 N N . ASN B 1 124 ? -0.268 -8.031 1.767 1 98.81 124 ASN B N 1
ATOM 3033 C CA . ASN B 1 124 ? -0.017 -9.398 1.326 1 98.81 124 ASN B CA 1
ATOM 3034 C C . ASN B 1 124 ? 1.046 -10.078 2.186 1 98.81 124 ASN B C 1
ATOM 3036 O O . ASN B 1 124 ? 0.854 -11.211 2.639 1 98.81 124 ASN B O 1
ATOM 3040 N N . ILE B 1 125 ? 2.143 -9.367 2.408 1 98.69 125 ILE B N 1
ATOM 3041 C CA . ILE B 1 125 ? 3.271 -9.938 3.133 1 98.69 125 ILE B CA 1
ATOM 3042 C C . ILE B 1 125 ? 2.885 -10.164 4.594 1 98.69 125 ILE B C 1
ATOM 3044 O O . ILE B 1 125 ? 3.098 -11.25 5.137 1 98.69 125 ILE B O 1
ATOM 3048 N N . LEU B 1 126 ? 2.27 -9.211 5.219 1 98.56 126 LEU B N 1
ATOM 3049 C CA . LEU B 1 126 ? 1.947 -9.328 6.637 1 98.56 126 LEU B CA 1
ATOM 3050 C C . LEU B 1 126 ? 0.891 -10.406 6.871 1 98.56 126 LEU B C 1
ATOM 3052 O O . LEU B 1 126 ? 0.982 -11.172 7.828 1 98.56 126 LEU B O 1
ATOM 3056 N N . GLU B 1 127 ? -0.134 -10.453 6.02 1 98.75 127 GLU B N 1
ATOM 3057 C CA . GLU B 1 127 ? -1.177 -11.461 6.188 1 98.75 127 GLU B CA 1
ATOM 3058 C C . GLU B 1 127 ? -0.644 -12.859 5.898 1 98.75 127 GLU B C 1
ATOM 3060 O O . GLU B 1 127 ? -1.078 -13.836 6.516 1 98.75 127 GLU B O 1
ATOM 3065 N N . LYS B 1 128 ? 0.274 -12.953 4.949 1 98.75 128 LYS B N 1
ATOM 3066 C CA . LYS B 1 128 ? 0.913 -14.242 4.699 1 98.75 128 LYS B CA 1
ATOM 3067 C C . LYS B 1 128 ? 1.698 -14.711 5.922 1 98.75 128 LYS B C 1
ATOM 3069 O O . LYS B 1 128 ? 1.599 -15.875 6.32 1 98.75 128 LYS B O 1
ATOM 3074 N N . ARG B 1 129 ? 2.463 -13.797 6.5 1 98.44 129 ARG B N 1
ATOM 3075 C CA . ARG B 1 129 ? 3.225 -14.117 7.703 1 98.44 129 ARG B CA 1
ATOM 3076 C C . ARG B 1 129 ? 2.299 -14.531 8.844 1 98.44 129 ARG B C 1
ATOM 3078 O O . ARG B 1 129 ? 2.568 -15.508 9.547 1 98.44 129 ARG B O 1
ATOM 3085 N N . LYS B 1 130 ? 1.227 -13.812 9.039 1 98.38 130 LYS B N 1
ATOM 3086 C CA . LYS B 1 130 ? 0.252 -14.125 10.078 1 98.38 130 LYS B CA 1
ATOM 3087 C C . LYS B 1 130 ? -0.354 -15.508 9.859 1 98.38 130 LYS B C 1
ATOM 3089 O O . LYS B 1 130 ? -0.491 -16.297 10.805 1 98.38 130 LYS B O 1
ATOM 3094 N N . SER B 1 131 ? -0.736 -15.766 8.633 1 98.62 131 SER B N 1
ATOM 3095 C CA . SER B 1 131 ? -1.303 -17.062 8.281 1 98.62 131 SER B CA 1
ATOM 3096 C C . SER B 1 131 ? -0.331 -18.188 8.594 1 98.62 131 SER B C 1
ATOM 3098 O O . SER B 1 131 ? -0.721 -19.203 9.172 1 98.62 131 SER B O 1
ATOM 3100 N N . LYS B 1 132 ? 0.894 -18 8.227 1 98.38 132 LYS B N 1
ATOM 3101 C CA . LYS B 1 132 ? 1.92 -19.016 8.5 1 98.38 132 LYS B CA 1
ATOM 3102 C C . LYS B 1 132 ? 2.064 -19.25 10 1 98.38 132 LYS B C 1
ATOM 3104 O O . LYS B 1 132 ? 2.172 -20.406 10.438 1 98.38 132 LYS B O 1
ATOM 3109 N N . LYS B 1 133 ? 2.068 -18.203 10.773 1 98.19 133 LYS B N 1
ATOM 3110 C CA . LYS B 1 133 ? 2.174 -18.312 12.227 1 98.19 133 LYS B CA 1
ATOM 3111 C C . LYS B 1 133 ? 1.008 -19.109 12.797 1 98.19 133 LYS B C 1
ATOM 3113 O O . LYS B 1 133 ? 1.156 -19.781 13.82 1 98.19 133 LYS B O 1
ATOM 3118 N N . MET B 1 134 ? -0.132 -19.062 12.156 1 98.25 134 MET B N 1
ATOM 3119 C CA . MET B 1 134 ? -1.324 -19.766 12.609 1 98.25 134 MET B CA 1
ATOM 3120 C C . MET B 1 134 ? -1.343 -21.203 12.078 1 98.25 134 MET B C 1
ATOM 3122 O O . MET B 1 134 ? -2.258 -21.969 12.383 1 98.25 134 MET B O 1
ATOM 3126 N N . GLY B 1 135 ? -0.342 -21.531 11.195 1 97.88 135 GLY B N 1
ATOM 3127 C CA . GLY B 1 135 ? -0.212 -22.891 10.695 1 97.88 135 GLY B CA 1
ATOM 3128 C C . GLY B 1 135 ? -0.831 -23.094 9.328 1 97.88 135 GLY B C 1
ATOM 3129 O O . GLY B 1 135 ? -1.003 -24.219 8.875 1 97.88 135 GLY B O 1
ATOM 3130 N N . TYR B 1 136 ? -1.218 -21.984 8.68 1 98.62 136 TYR B N 1
ATOM 3131 C CA . TYR B 1 136 ? -1.795 -22.062 7.344 1 98.62 136 TYR B CA 1
ATOM 3132 C C . TYR B 1 136 ? -0.773 -21.672 6.285 1 98.62 136 TYR B C 1
ATOM 3134 O O . TYR B 1 136 ? 0.218 -21 6.59 1 98.62 136 TYR B O 1
ATOM 3142 N N . ASP B 1 137 ? -1.026 -22.047 5.066 1 98.56 137 ASP B N 1
ATOM 3143 C CA . ASP B 1 137 ? -0.08 -21.797 3.982 1 98.56 137 ASP B CA 1
ATOM 3144 C C . ASP B 1 137 ? -0.406 -20.484 3.26 1 98.56 137 ASP B C 1
ATOM 3146 O O . ASP B 1 137 ? 0.486 -19.844 2.707 1 98.56 137 ASP B O 1
ATOM 3150 N N . GLU B 1 138 ? -1.681 -20.125 3.225 1 98.81 138 GLU B N 1
ATOM 3151 C CA . GLU B 1 138 ? -2.115 -18.984 2.424 1 98.81 138 GLU B CA 1
ATOM 3152 C C . GLU B 1 138 ? -3.393 -18.359 2.988 1 98.81 138 GLU B C 1
ATOM 3154 O O . GLU B 1 138 ? -4.359 -19.078 3.27 1 98.81 138 GLU B O 1
ATOM 3159 N N . PRO B 1 139 ? -3.404 -17.031 3.211 1 98.88 139 PRO B N 1
ATOM 3160 C CA . PRO B 1 139 ? -4.66 -16.359 3.539 1 98.88 139 PRO B CA 1
ATOM 3161 C C . PRO B 1 139 ? -5.512 -16.062 2.307 1 98.88 139 PRO B C 1
ATOM 3163 O O . PRO B 1 139 ? -4.969 -15.852 1.218 1 98.88 139 PRO B O 1
ATOM 3166 N N . ILE B 1 140 ? -6.781 -16.062 2.477 1 98.69 140 ILE B N 1
ATOM 3167 C CA . ILE B 1 140 ? -7.707 -15.633 1.434 1 98.69 140 ILE B CA 1
ATOM 3168 C C . ILE B 1 140 ? -8.383 -14.336 1.853 1 98.69 140 ILE B C 1
ATOM 3170 O O . ILE B 1 140 ? -8.898 -14.219 2.969 1 98.69 140 ILE B O 1
ATOM 3174 N N . PHE B 1 141 ? -8.336 -13.398 0.965 1 98.88 141 PHE B N 1
ATOM 3175 C CA . PHE B 1 141 ? -8.945 -12.094 1.228 1 98.88 141 PHE B CA 1
ATOM 3176 C C . PHE B 1 141 ? -10.383 -12.062 0.728 1 98.88 141 PHE B C 1
ATOM 3178 O O . PHE B 1 141 ? -10.688 -12.578 -0.349 1 98.88 141 PHE B O 1
ATOM 3185 N N . LEU B 1 142 ? -11.234 -11.445 1.494 1 98.75 142 LEU B N 1
ATOM 3186 C CA . LEU B 1 142 ? -12.523 -10.977 1.011 1 98.75 142 LEU B CA 1
ATOM 3187 C C . LEU B 1 142 ? -12.469 -9.492 0.674 1 98.75 142 LEU B C 1
ATOM 3189 O O . LEU B 1 142 ? -11.648 -8.758 1.221 1 98.75 142 LEU B O 1
ATOM 3193 N N . ASN B 1 143 ? -13.312 -9.086 -0.279 1 98.56 143 ASN B N 1
ATOM 3194 C CA . ASN B 1 143 ? -13.406 -7.656 -0.533 1 98.56 143 ASN B CA 1
ATOM 3195 C C . ASN B 1 143 ? -14.398 -6.984 0.411 1 98.56 143 ASN B C 1
ATOM 3197 O O . ASN B 1 143 ? -14.883 -7.609 1.358 1 98.56 143 ASN B O 1
ATOM 3201 N N . SER B 1 144 ? -14.617 -5.684 0.2 1 97.25 144 SER B N 1
ATOM 3202 C CA . SER B 1 144 ? -15.469 -4.906 1.096 1 97.25 144 SER B CA 1
ATOM 3203 C C . SER B 1 144 ? -16.922 -5.383 1.044 1 97.25 144 SER B C 1
ATOM 3205 O O . SER B 1 144 ? -17.719 -5.047 1.917 1 97.25 144 SER B O 1
ATOM 3207 N N . LYS B 1 145 ? -17.281 -6.203 0.067 1 97.19 145 LYS B N 1
ATOM 3208 C CA . LYS B 1 145 ? -18.625 -6.742 -0.088 1 97.19 145 LYS B CA 1
ATOM 3209 C C . LYS B 1 145 ? -18.703 -8.188 0.405 1 97.19 145 LYS B C 1
ATOM 3211 O O . LYS B 1 145 ? -19.672 -8.898 0.116 1 97.19 145 LYS B O 1
ATOM 3216 N N . ASN B 1 146 ? -17.656 -8.617 1.013 1 97.69 146 ASN B N 1
ATOM 3217 C CA . ASN B 1 146 ? -17.547 -9.961 1.582 1 97.69 146 ASN B CA 1
ATOM 3218 C C . ASN B 1 146 ? -17.5 -11.023 0.495 1 97.69 146 ASN B C 1
ATOM 3220 O O . ASN B 1 146 ? -18.016 -12.133 0.685 1 97.69 146 ASN B O 1
ATOM 3224 N N . GLN B 1 147 ? -16.984 -10.672 -0.614 1 98.5 147 GLN B N 1
ATOM 3225 C CA . GLN B 1 147 ? -16.75 -11.617 -1.701 1 98.5 147 GLN B CA 1
ATOM 3226 C C . GLN B 1 147 ? -15.297 -12.086 -1.719 1 98.5 147 GLN B C 1
ATOM 3228 O O . GLN B 1 147 ? -14.383 -11.297 -1.488 1 98.5 147 GLN B O 1
ATOM 3233 N N . ILE B 1 148 ? -15.094 -13.328 -2.059 1 98.38 148 ILE B N 1
ATOM 3234 C CA . ILE B 1 148 ? -13.758 -13.898 -2.18 1 98.38 148 ILE B CA 1
ATOM 3235 C C . ILE B 1 148 ? -13 -13.211 -3.318 1 98.38 148 ILE B C 1
ATOM 3237 O O . ILE B 1 148 ? -13.57 -12.953 -4.379 1 98.38 148 ILE B O 1
ATOM 3241 N N . THR B 1 149 ? -11.734 -12.977 -3.107 1 98.81 149 THR B N 1
ATOM 3242 C CA . THR B 1 149 ? -10.945 -12.336 -4.152 1 98.81 149 THR B CA 1
ATOM 3243 C C . THR B 1 149 ? -9.75 -13.211 -4.535 1 98.81 149 THR B C 1
ATOM 3245 O O . THR B 1 149 ? -9.836 -14.016 -5.461 1 98.81 149 THR B O 1
ATOM 3248 N N . GLU B 1 150 ? -8.727 -13.234 -3.721 1 98.94 150 GLU B N 1
ATOM 3249 C CA . GLU B 1 150 ? -7.477 -13.945 -3.973 1 98.94 150 GLU B CA 1
ATOM 3250 C C . GLU B 1 150 ? -6.703 -14.18 -2.678 1 98.94 150 GLU B C 1
ATOM 3252 O O . GLU B 1 150 ? -7.148 -13.781 -1.602 1 98.94 150 GLU B O 1
ATOM 3257 N N . GLY B 1 151 ? -5.617 -14.922 -2.746 1 98.88 151 GLY B N 1
ATOM 3258 C CA . GLY B 1 151 ? -4.676 -15.047 -1.643 1 98.88 151 GLY B CA 1
ATOM 3259 C C . GLY B 1 151 ? -3.625 -13.953 -1.629 1 98.88 151 GLY B C 1
ATOM 3260 O O . GLY B 1 151 ? -3.699 -13 -2.412 1 98.88 151 GLY B O 1
ATOM 3261 N N . ALA B 1 152 ? -2.68 -14.07 -0.724 1 98.81 152 ALA B N 1
ATOM 3262 C CA . ALA B 1 152 ? -1.588 -13.109 -0.623 1 98.81 152 ALA B CA 1
ATOM 3263 C C . ALA B 1 152 ? -0.696 -13.156 -1.859 1 98.81 152 ALA B C 1
ATOM 3265 O O . ALA B 1 152 ? -0.198 -12.125 -2.316 1 98.81 152 ALA B O 1
ATOM 3266 N N . THR B 1 153 ? -0.521 -14.383 -2.389 1 98.69 153 THR B N 1
ATOM 3267 C CA . THR B 1 153 ? 0.363 -14.531 -3.539 1 98.69 153 THR B CA 1
ATOM 3268 C C . THR B 1 153 ? -0.271 -15.43 -4.594 1 98.69 153 THR B C 1
ATOM 3270 O O . THR B 1 153 ? 0.433 -16.047 -5.398 1 98.69 153 THR B O 1
ATOM 3273 N N . SER B 1 154 ? -1.647 -15.578 -4.543 1 98.88 154 SER B N 1
ATOM 3274 C CA . SER B 1 154 ? -2.271 -16.578 -5.406 1 98.88 154 SER B CA 1
ATOM 3275 C C . SER B 1 154 ? -3.67 -16.141 -5.832 1 98.88 154 SER B C 1
ATOM 3277 O O . SER B 1 154 ? -4.281 -15.289 -5.191 1 98.88 154 SER B O 1
ATOM 3279 N N . ASN B 1 155 ? -4.141 -16.703 -6.945 1 98.94 155 ASN B N 1
ATOM 3280 C CA . ASN B 1 155 ? -5.555 -16.688 -7.305 1 98.94 155 ASN B CA 1
ATOM 3281 C C . ASN B 1 155 ? -6.266 -17.953 -6.828 1 98.94 155 ASN B C 1
ATOM 3283 O O . ASN B 1 155 ? -5.617 -18.953 -6.508 1 98.94 155 ASN B O 1
ATOM 3287 N N . ILE B 1 156 ? -7.586 -17.875 -6.797 1 98.81 156 ILE B N 1
ATOM 3288 C CA . ILE B 1 156 ? -8.328 -19 -6.215 1 98.81 156 ILE B CA 1
ATOM 3289 C C . ILE B 1 156 ? -9.383 -19.484 -7.203 1 98.81 156 ILE B C 1
ATOM 3291 O O . ILE B 1 156 ? -10.023 -18.688 -7.883 1 98.81 156 ILE B O 1
ATOM 3295 N N . PHE B 1 157 ? -9.586 -20.781 -7.254 1 98.81 157 PHE B N 1
ATOM 3296 C CA . PHE B 1 157 ? -10.641 -21.453 -8 1 98.81 157 PHE B CA 1
ATOM 3297 C C . PHE B 1 157 ? -11.406 -22.422 -7.094 1 98.81 157 PHE B C 1
ATOM 3299 O O . PHE B 1 157 ? -10.82 -23.062 -6.227 1 98.81 157 PHE B O 1
ATOM 3306 N N . VAL B 1 158 ? -12.648 -22.484 -7.359 1 97.5 158 VAL B N 1
ATOM 3307 C CA . VAL B 1 158 ? -13.586 -23.297 -6.582 1 97.5 158 VAL B CA 1
ATOM 3308 C C . VAL B 1 158 ? -14.312 -24.266 -7.508 1 97.5 158 VAL B C 1
ATOM 3310 O O . VAL B 1 158 ? -14.75 -23.891 -8.594 1 97.5 158 VAL B O 1
ATOM 3313 N N . VAL B 1 159 ? -14.461 -25.5 -7.031 1 97.5 159 VAL B N 1
ATOM 3314 C CA . VAL B 1 159 ? -15.125 -26.516 -7.84 1 97.5 159 VAL B CA 1
ATOM 3315 C C . VAL B 1 159 ? -16.406 -26.984 -7.145 1 97.5 159 VAL B C 1
ATOM 3317 O O . VAL B 1 159 ? -16.375 -27.375 -5.973 1 97.5 159 VAL B O 1
ATOM 3320 N N . VAL B 1 160 ? -17.5 -26.906 -7.777 1 94.94 160 VAL B N 1
ATOM 3321 C CA . VAL B 1 160 ? -18.781 -27.453 -7.34 1 94.94 160 VAL B CA 1
ATOM 3322 C C . VAL B 1 160 ? -19.359 -28.375 -8.414 1 94.94 160 VAL B C 1
ATOM 3324 O O . VAL B 1 160 ? -19.734 -27.922 -9.5 1 94.94 160 VAL B O 1
ATOM 3327 N N . GLY B 1 161 ? -19.422 -29.625 -8.039 1 92 161 GLY B N 1
ATOM 3328 C CA . GLY B 1 161 ? -19.75 -30.578 -9.086 1 92 161 GLY B CA 1
ATOM 3329 C C . GLY B 1 161 ? -18.719 -30.609 -10.211 1 92 161 GLY B C 1
ATOM 3330 O O . GLY B 1 161 ? -17.531 -30.828 -9.961 1 92 161 GLY B O 1
ATOM 3331 N N . ASP B 1 162 ? -19.141 -30.359 -11.445 1 90.25 162 ASP B N 1
ATOM 3332 C CA . ASP B 1 162 ? -18.234 -30.391 -12.586 1 90.25 162 ASP B CA 1
ATOM 3333 C C . ASP B 1 162 ? -17.922 -28.969 -13.062 1 90.25 162 ASP B C 1
ATOM 3335 O O . ASP B 1 162 ? -17.266 -28.781 -14.094 1 90.25 162 ASP B O 1
ATOM 3339 N N . LYS B 1 163 ? -18.344 -28.031 -12.211 1 96.38 163 LYS B N 1
ATOM 3340 C CA . LYS B 1 163 ? -18.188 -26.641 -12.617 1 96.38 163 LYS B CA 1
ATOM 3341 C C . LYS B 1 163 ? -17.047 -25.969 -11.859 1 96.38 163 LYS B C 1
ATOM 3343 O O . LYS B 1 163 ? -16.875 -26.203 -10.656 1 96.38 163 LYS B O 1
ATOM 3348 N N . ILE B 1 164 ? -16.266 -25.219 -12.586 1 98.25 164 ILE B N 1
ATOM 3349 C CA . ILE B 1 164 ? -15.156 -24.469 -12.008 1 98.25 164 ILE B CA 1
ATOM 3350 C C . ILE B 1 164 ? -15.516 -22.984 -11.945 1 98.25 164 ILE B C 1
ATOM 3352 O O . ILE B 1 164 ? -15.938 -22.406 -12.938 1 98.25 164 ILE B O 1
ATOM 3356 N N . TYR B 1 165 ? -15.383 -22.391 -10.773 1 98.62 165 TYR B N 1
ATOM 3357 C CA . TYR B 1 165 ? -15.664 -20.984 -10.539 1 98.62 165 TYR B CA 1
ATOM 3358 C C . TYR B 1 165 ? -14.406 -20.234 -10.109 1 98.62 165 TYR B C 1
ATOM 3360 O O . TYR B 1 165 ? -13.516 -20.812 -9.492 1 98.62 165 TYR B O 1
ATOM 3368 N N . THR B 1 166 ? -14.289 -18.984 -10.438 1 98.88 166 THR B N 1
ATOM 3369 C CA . THR B 1 166 ? -13.273 -18.078 -9.906 1 98.88 166 THR B CA 1
ATOM 3370 C C . THR B 1 166 ? -13.836 -16.672 -9.75 1 98.88 166 THR B C 1
ATOM 3372 O O . THR B 1 166 ? -14.766 -16.281 -10.461 1 98.88 166 THR B O 1
ATOM 3375 N N . PRO B 1 167 ? -13.344 -15.906 -8.836 1 98.81 167 PRO B N 1
ATOM 3376 C CA . PRO B 1 167 ? -13.859 -14.547 -8.672 1 98.81 167 PRO B CA 1
ATOM 3377 C C . PRO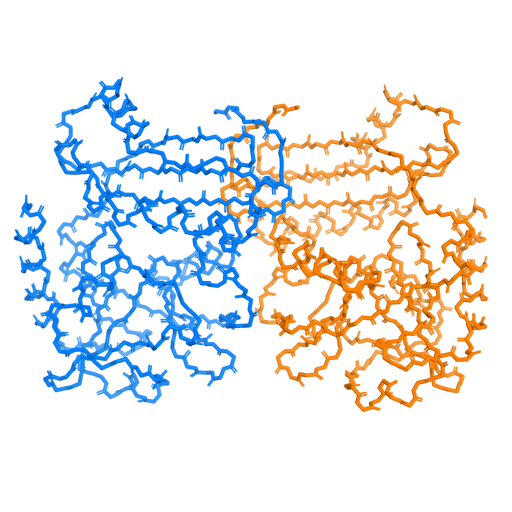 B 1 167 ? -13.672 -13.695 -9.93 1 98.81 167 PRO B C 1
ATOM 3379 O O . PRO B 1 167 ? -12.641 -13.789 -10.594 1 98.81 167 PRO B O 1
ATOM 3382 N N . LYS B 1 168 ? -14.641 -12.836 -10.156 1 98.44 168 LYS B N 1
ATOM 3383 C CA . LYS B 1 168 ? -14.477 -11.836 -11.211 1 98.44 168 LYS B CA 1
ATOM 3384 C C . LYS B 1 168 ? -13.367 -10.844 -10.852 1 98.44 168 LYS B C 1
ATOM 3386 O O . LYS B 1 168 ? -13.141 -10.555 -9.68 1 98.44 168 LYS B O 1
ATOM 3391 N N . LEU B 1 169 ? -12.758 -10.289 -11.93 1 98.62 169 LEU B N 1
ATOM 3392 C CA . LEU B 1 169 ? -11.672 -9.344 -11.703 1 98.62 169 LEU B CA 1
ATOM 3393 C C . LEU B 1 169 ? -12.164 -8.125 -10.93 1 98.62 169 LEU B C 1
ATOM 3395 O O . LEU B 1 169 ? -11.43 -7.566 -10.109 1 98.62 169 LEU B O 1
ATOM 3399 N N . SER B 1 170 ? -13.391 -7.734 -11.141 1 98.38 170 SER B N 1
ATOM 3400 C CA . SER B 1 170 ? -13.938 -6.527 -10.523 1 98.38 170 SER B CA 1
ATOM 3401 C C . SER B 1 170 ? -14.078 -6.691 -9.016 1 98.38 170 SER B C 1
ATOM 3403 O O . SER B 1 170 ? -14.281 -5.711 -8.297 1 98.38 170 SER B O 1
ATOM 3405 N N . CYS B 1 171 ? -13.969 -7.961 -8.531 1 98.62 171 CYS B N 1
ATOM 3406 C CA . CYS B 1 171 ? -14.016 -8.211 -7.098 1 98.62 171 CYS B CA 1
ATOM 3407 C C . CYS B 1 171 ? -12.766 -7.688 -6.406 1 98.62 171 CYS B C 1
ATOM 3409 O O . CYS B 1 171 ? -12.734 -7.543 -5.184 1 98.62 171 CYS B O 1
ATOM 3411 N N . GLY B 1 172 ? -11.711 -7.391 -7.145 1 98.69 172 GLY B N 1
ATOM 3412 C CA . GLY B 1 172 ? -10.469 -6.867 -6.586 1 98.69 172 GLY B CA 1
ATOM 3413 C C . GLY B 1 172 ? -9.391 -7.922 -6.438 1 98.69 172 GLY B C 1
ATOM 3414 O O . GLY B 1 172 ? -9.125 -8.398 -5.332 1 98.69 172 GLY B O 1
ATOM 3415 N N . LEU B 1 173 ? -8.805 -8.242 -7.5 1 98.88 173 LEU B N 1
ATOM 3416 C CA . LEU B 1 173 ? -7.742 -9.242 -7.508 1 98.88 173 LEU B CA 1
ATOM 3417 C C . LEU B 1 173 ? -6.84 -9.062 -8.719 1 98.88 173 LEU B C 1
ATOM 3419 O O . LEU B 1 173 ? -7.207 -8.383 -9.68 1 98.88 173 LEU B O 1
ATOM 3423 N N . LEU B 1 174 ? -5.652 -9.547 -8.648 1 98.88 174 LEU B N 1
ATOM 3424 C CA . LEU B 1 174 ? -4.719 -9.57 -9.766 1 98.88 174 LEU B CA 1
ATOM 3425 C C . LEU B 1 174 ? -5.168 -10.562 -10.836 1 98.88 174 LEU B C 1
ATOM 3427 O O . LEU B 1 174 ? -5.59 -11.672 -10.516 1 98.88 174 LEU B O 1
ATOM 3431 N N . ASN B 1 175 ? -5.117 -10.156 -12.07 1 98.81 175 ASN B N 1
ATOM 3432 C CA . ASN B 1 175 ? -5.336 -11.102 -13.156 1 98.81 175 ASN B CA 1
ATOM 3433 C C . ASN B 1 175 ? -4.102 -11.969 -13.398 1 98.81 175 ASN B C 1
ATOM 3435 O O . ASN B 1 175 ? -3.361 -11.742 -14.359 1 98.81 175 ASN B O 1
ATOM 3439 N N . GLY B 1 176 ? -3.91 -12.992 -12.555 1 98.88 176 GLY B N 1
ATOM 3440 C CA . GLY B 1 176 ? -2.719 -13.82 -12.586 1 98.88 176 GLY B CA 1
ATOM 3441 C C . GLY B 1 176 ? -2.502 -14.5 -13.93 1 98.88 176 GLY B C 1
ATOM 3442 O O . GLY B 1 176 ? -3.465 -14.852 -14.609 1 98.88 176 GLY B O 1
ATOM 3443 N N . ILE B 1 177 ? -1.331 -14.773 -14.211 1 98.88 177 ILE B N 1
ATOM 3444 C CA . ILE B 1 177 ? -0.954 -15.328 -15.508 1 98.88 177 ILE B CA 1
ATOM 3445 C C . ILE B 1 177 ? -1.488 -16.75 -15.641 1 98.88 177 ILE B C 1
ATOM 3447 O O . ILE B 1 177 ? -2.078 -17.109 -16.656 1 98.88 177 ILE B O 1
ATOM 3451 N N . VAL B 1 178 ? -1.31 -17.562 -14.594 1 98.94 178 VAL B N 1
ATOM 3452 C CA . VAL B 1 178 ? -1.812 -18.938 -14.625 1 98.94 178 VAL B CA 1
ATOM 3453 C C . VAL B 1 178 ? -3.336 -18.922 -14.516 1 98.94 178 VAL B C 1
ATOM 3455 O O . VAL B 1 178 ? -4.008 -19.781 -15.094 1 98.94 178 VAL B O 1
ATOM 3458 N N . ARG B 1 179 ? -3.932 -17.969 -13.766 1 98.94 179 ARG B N 1
ATOM 3459 C CA . ARG B 1 179 ? -5.379 -17.797 -13.805 1 98.94 179 ARG B CA 1
ATOM 3460 C C . ARG B 1 179 ? -5.875 -17.625 -15.234 1 98.94 179 ARG B C 1
ATOM 3462 O O . ARG B 1 179 ? -6.867 -18.234 -15.633 1 98.94 179 ARG B O 1
ATOM 3469 N N . GLN B 1 180 ? -5.199 -16.734 -15.984 1 98.81 180 GLN B N 1
ATOM 3470 C CA . GLN B 1 180 ? -5.566 -16.484 -17.375 1 98.81 180 GLN B CA 1
ATOM 3471 C C . GLN B 1 180 ? -5.523 -17.781 -18.188 1 98.81 180 GLN B C 1
ATOM 3473 O O . GLN B 1 180 ? -6.391 -18.016 -19.031 1 98.81 180 GLN B O 1
ATOM 3478 N N . TYR B 1 181 ? -4.504 -18.578 -18 1 98.69 181 TYR B N 1
ATOM 3479 C CA . TYR B 1 181 ? -4.406 -19.875 -18.672 1 98.69 181 TYR B CA 1
ATOM 3480 C C . TYR B 1 181 ? -5.633 -20.719 -18.375 1 98.69 181 TYR B C 1
ATOM 3482 O O . TYR B 1 181 ? -6.234 -21.297 -19.281 1 98.69 181 TYR B O 1
ATOM 3490 N N . ILE B 1 182 ? -6.035 -20.844 -17.062 1 98.88 182 ILE B N 1
ATOM 3491 C CA . ILE B 1 182 ? -7.164 -21.672 -16.672 1 98.88 182 ILE B CA 1
ATOM 3492 C C . ILE B 1 182 ? -8.445 -21.156 -17.328 1 98.88 182 ILE B C 1
ATOM 3494 O O . ILE B 1 182 ? -9.203 -21.922 -17.906 1 98.88 182 ILE B O 1
ATOM 3498 N N . VAL B 1 183 ? -8.656 -19.859 -17.281 1 98.75 183 VAL B N 1
ATOM 3499 C CA . VAL B 1 183 ? -9.875 -19.234 -17.781 1 98.75 183 VAL B CA 1
ATOM 3500 C C . VAL B 1 183 ? -9.961 -19.438 -19.297 1 98.75 183 VAL B C 1
ATOM 3502 O O . VAL B 1 183 ? -11.055 -19.625 -19.844 1 98.75 183 VAL B O 1
ATOM 3505 N N . SER B 1 184 ? -8.844 -19.484 -19.953 1 98.19 184 SER B N 1
ATOM 3506 C CA . SER B 1 184 ? -8.812 -19.578 -21.406 1 98.19 184 SER B CA 1
ATOM 3507 C C . SER B 1 184 ? -8.938 -21.031 -21.875 1 98.19 184 SER B C 1
ATOM 3509 O O . SER B 1 184 ? -9.359 -21.297 -23 1 98.19 184 SER B O 1
ATOM 3511 N N . ASN B 1 185 ? -8.625 -22.031 -21.047 1 98.25 185 ASN B N 1
ATOM 3512 C CA . ASN B 1 185 ? -8.5 -23.406 -21.516 1 98.25 185 ASN B CA 1
ATOM 3513 C C . ASN B 1 185 ? -9.555 -24.312 -20.891 1 98.25 185 ASN B C 1
ATOM 3515 O O . ASN B 1 185 ? -9.711 -25.469 -21.297 1 98.25 185 ASN B O 1
ATOM 3519 N N . TYR B 1 186 ? -10.266 -23.844 -19.938 1 98.31 186 TYR B N 1
ATOM 3520 C CA . TYR B 1 186 ? -11.32 -24.594 -19.266 1 98.31 186 TYR B CA 1
ATOM 3521 C C . TYR B 1 186 ? -12.617 -23.797 -19.219 1 98.31 186 TYR B C 1
ATOM 3523 O O . TYR B 1 186 ? -12.609 -22.578 -19.391 1 98.31 186 TYR B O 1
ATOM 3531 N N . ASP B 1 187 ? -13.734 -24.516 -19.109 1 98.06 187 ASP B N 1
ATOM 3532 C CA . ASP B 1 187 ? -15.008 -23.844 -18.891 1 98.06 187 ASP B CA 1
ATOM 3533 C C . ASP B 1 187 ? -15.109 -23.297 -17.453 1 98.06 187 ASP B C 1
ATOM 3535 O O . ASP B 1 187 ? -15.492 -24.016 -16.531 1 98.06 187 ASP B O 1
ATOM 3539 N N . VAL B 1 188 ? -14.742 -22.078 -17.266 1 98.69 188 VAL B N 1
ATOM 3540 C CA . VAL B 1 188 ? -14.688 -21.438 -15.961 1 98.69 188 VAL B CA 1
ATOM 3541 C C . VAL B 1 188 ? -15.766 -20.359 -15.867 1 98.69 188 VAL B C 1
ATOM 3543 O O . VAL B 1 188 ? -15.945 -19.562 -16.797 1 98.69 188 VAL B O 1
ATOM 3546 N N . ILE B 1 189 ? -16.484 -20.328 -14.82 1 98.62 189 ILE B N 1
ATOM 3547 C CA . ILE B 1 189 ? -17.469 -19.281 -14.539 1 98.62 189 ILE B CA 1
ATOM 3548 C C . ILE B 1 189 ? -16.859 -18.219 -13.641 1 98.62 189 ILE B C 1
ATOM 3550 O O . ILE B 1 189 ? -16.516 -18.484 -12.484 1 98.62 189 ILE B O 1
ATOM 3554 N N . GLU B 1 190 ? -16.609 -17.016 -14.164 1 98.75 190 GLU B N 1
ATOM 3555 C CA . GLU B 1 190 ? -16.219 -15.883 -13.344 1 98.75 190 GLU B CA 1
ATOM 3556 C C . GLU B 1 190 ? -17.422 -15.273 -12.625 1 98.75 190 GLU B C 1
ATOM 3558 O O . GLU B 1 190 ? -18.375 -14.836 -13.273 1 98.75 190 GLU B O 1
ATOM 3563 N N . SER B 1 191 ? -17.375 -15.273 -11.297 1 97.94 191 SER B N 1
ATOM 3564 C CA . SER B 1 191 ? -18.547 -14.852 -10.547 1 97.94 191 SER B CA 1
ATOM 3565 C C . SER B 1 191 ? -18.172 -14.25 -9.203 1 97.94 191 SER B C 1
ATOM 3567 O O . SER B 1 191 ? -17 -14.242 -8.828 1 97.94 191 SER B O 1
ATOM 3569 N N . GLU B 1 192 ? -19.141 -13.562 -8.617 1 98.44 192 GLU B N 1
ATOM 3570 C CA . GLU B 1 192 ? -19.016 -13.188 -7.211 1 98.44 192 GLU B CA 1
ATOM 3571 C C . GLU B 1 192 ? -19.219 -14.398 -6.301 1 98.44 192 GLU B C 1
ATOM 3573 O O . GLU B 1 192 ? -20.25 -15.07 -6.395 1 98.44 192 GLU B O 1
ATOM 3578 N N . ILE B 1 193 ? -18.219 -14.719 -5.57 1 97.88 193 ILE B N 1
ATOM 3579 C CA . ILE B 1 193 ? -18.234 -15.875 -4.68 1 97.88 193 ILE B CA 1
ATOM 3580 C C . ILE B 1 193 ? -18.172 -15.406 -3.227 1 97.88 193 ILE B C 1
ATOM 3582 O O . ILE B 1 193 ? -17.281 -14.648 -2.852 1 97.88 193 ILE B O 1
ATOM 3586 N N . ASP B 1 194 ? -19.141 -15.805 -2.402 1 96.31 194 ASP B N 1
ATOM 3587 C CA . ASP B 1 194 ? -19.078 -15.445 -0.988 1 96.31 194 ASP B CA 1
ATOM 3588 C C . ASP B 1 194 ? -18.75 -16.672 -0.128 1 96.31 194 ASP B C 1
ATOM 3590 O O . ASP B 1 194 ? -18.5 -17.75 -0.652 1 96.31 194 ASP B O 1
ATOM 3594 N N . LEU B 1 195 ? -18.688 -16.562 1.157 1 93.25 195 LEU B N 1
ATOM 3595 C CA . LEU B 1 195 ? -18.266 -17.609 2.074 1 93.25 195 LEU B CA 1
ATOM 3596 C C . LEU B 1 195 ? -19.281 -18.75 2.088 1 93.25 195 LEU B C 1
ATOM 3598 O O . LEU B 1 195 ? -18.906 -19.922 2.262 1 93.25 195 LEU B O 1
ATOM 3602 N N . GLU B 1 196 ? -20.5 -18.406 1.952 1 91.75 196 GLU B N 1
ATOM 3603 C CA . GLU B 1 196 ? -21.531 -19.438 1.909 1 91.75 196 GLU B CA 1
ATOM 3604 C C . GLU B 1 196 ? -21.312 -20.375 0.729 1 91.75 196 GLU B C 1
ATOM 3606 O O . GLU B 1 196 ? -21.438 -21.594 0.87 1 91.75 196 GLU B O 1
ATOM 3611 N N . PHE B 1 197 ? -21.062 -19.766 -0.396 1 91.5 197 PHE B N 1
ATOM 3612 C CA . PHE B 1 197 ? -20.766 -20.562 -1.578 1 91.5 197 PHE B CA 1
ATOM 3613 C C . PHE B 1 197 ? -19.547 -21.438 -1.34 1 91.5 197 PHE B C 1
ATOM 3615 O O . PHE B 1 197 ? -19.531 -22.609 -1.744 1 91.5 197 PHE B O 1
ATOM 3622 N N . LEU B 1 198 ? -18.531 -20.938 -0.706 1 87.75 198 LEU B N 1
ATOM 3623 C CA . LEU B 1 198 ? -17.312 -21.672 -0.42 1 87.75 198 LEU B CA 1
ATOM 3624 C C . LEU B 1 198 ? -17.594 -22.891 0.454 1 87.75 198 LEU B C 1
ATOM 3626 O O . LEU B 1 198 ? -16.922 -23.922 0.327 1 87.75 198 LEU B O 1
ATOM 3630 N N . ASN B 1 199 ? -18.562 -22.781 1.325 1 83.69 199 ASN B N 1
ATOM 3631 C CA . ASN B 1 199 ? -18.938 -23.875 2.221 1 83.69 199 ASN B CA 1
ATOM 3632 C C . ASN B 1 199 ? -19.531 -25.047 1.451 1 83.69 199 ASN B C 1
ATOM 3634 O O . ASN B 1 199 ? -19.516 -26.188 1.936 1 83.69 199 ASN B O 1
ATOM 3638 N N . ASN B 1 200 ? -19.969 -24.812 0.273 1 86.81 200 ASN B N 1
ATOM 3639 C CA . ASN B 1 200 ? -20.578 -25.859 -0.532 1 86.81 200 ASN B CA 1
ATOM 3640 C C . ASN B 1 200 ? -19.625 -26.359 -1.616 1 86.81 200 ASN B C 1
ATOM 3642 O O . ASN B 1 200 ? -20.047 -27.062 -2.533 1 86.81 200 ASN B O 1
ATOM 3646 N N . THR B 1 201 ? -18.469 -26.047 -1.489 1 93 201 THR B N 1
ATOM 3647 C CA . THR B 1 201 ? -17.453 -26.359 -2.504 1 93 201 THR B CA 1
ATOM 3648 C C . THR B 1 201 ? -16.922 -27.766 -2.318 1 93 201 THR B C 1
ATOM 3650 O O . THR B 1 201 ? -16.703 -28.219 -1.19 1 93 201 THR B O 1
ATOM 3653 N N . ASP B 1 202 ? -16.656 -28.5 -3.434 1 95.44 202 ASP B N 1
ATOM 3654 C CA . ASP B 1 202 ? -16.094 -29.844 -3.416 1 95.44 202 ASP B CA 1
ATOM 3655 C C . ASP B 1 202 ? -14.562 -29.797 -3.371 1 95.44 202 ASP B C 1
ATOM 3657 O O . ASP B 1 202 ? -13.922 -30.641 -2.75 1 95.44 202 ASP B O 1
ATOM 3661 N N . GLU B 1 203 ? -14.07 -28.875 -4.109 1 96.75 203 GLU B N 1
ATOM 3662 C CA . GLU B 1 203 ? -12.625 -28.734 -4.266 1 96.75 203 GLU B CA 1
ATOM 3663 C C . GLU B 1 203 ? -12.227 -27.281 -4.457 1 96.75 203 GLU B C 1
ATOM 3665 O O . GLU B 1 203 ? -12.984 -26.484 -5.012 1 96.75 203 GLU B O 1
ATOM 3670 N N . ILE B 1 204 ? -11.086 -26.891 -3.873 1 97.94 204 ILE B N 1
ATOM 3671 C CA . ILE B 1 204 ? -10.461 -25.594 -4.117 1 97.94 204 ILE B CA 1
ATOM 3672 C C . ILE B 1 204 ? -9.03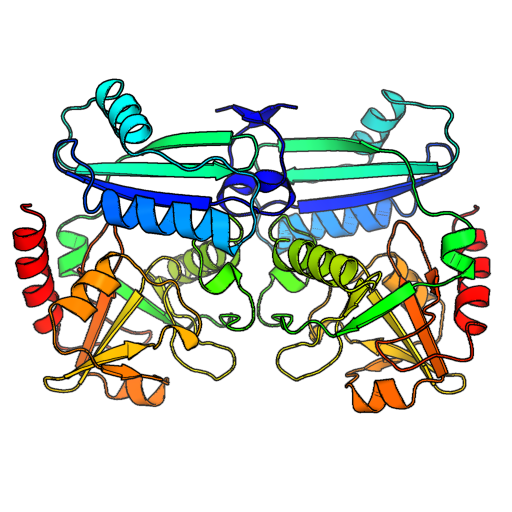1 -25.797 -4.613 1 97.94 204 ILE B C 1
ATOM 3674 O O . ILE B 1 204 ? -8.344 -26.719 -4.184 1 97.94 204 ILE B O 1
ATOM 3678 N N . PHE B 1 205 ? -8.594 -25.016 -5.512 1 98.75 205 PHE B N 1
ATOM 3679 C CA . PHE B 1 205 ? -7.176 -24.969 -5.836 1 98.75 205 PHE B CA 1
ATOM 3680 C C . PHE B 1 205 ? -6.723 -23.531 -6.07 1 98.75 205 PHE B C 1
ATOM 3682 O O . PHE B 1 205 ? -7.543 -22.656 -6.352 1 98.75 205 PHE B O 1
ATOM 3689 N N . LEU B 1 206 ? -5.461 -23.281 -5.906 1 98.88 206 LEU B N 1
ATOM 3690 C CA . LEU B 1 206 ? -4.836 -21.969 -6.078 1 98.88 206 LEU B CA 1
ATOM 3691 C C . LEU B 1 206 ? -3.908 -21.969 -7.293 1 98.88 206 LEU B C 1
ATOM 3693 O O . LEU B 1 206 ? -3.438 -23.016 -7.719 1 98.88 206 LEU B O 1
ATOM 3697 N N . THR B 1 207 ? -3.68 -20.797 -7.816 1 98.94 207 THR B N 1
ATOM 3698 C CA . THR B 1 207 ? -2.73 -20.672 -8.914 1 98.94 207 THR B CA 1
ATOM 3699 C C . THR B 1 207 ? -1.761 -19.516 -8.672 1 98.94 207 THR B C 1
ATOM 3701 O O . THR B 1 207 ? -2.129 -18.5 -8.078 1 98.94 207 THR B O 1
ATOM 3704 N N . ASN B 1 208 ? -0.59 -19.625 -9.094 1 98.69 208 ASN B N 1
ATOM 3705 C CA . ASN B 1 208 ? 0.396 -18.562 -9.281 1 98.69 208 ASN B CA 1
ATOM 3706 C C . ASN B 1 208 ? 1.495 -18.969 -10.25 1 98.69 208 ASN B C 1
ATOM 3708 O O . ASN B 1 208 ? 1.554 -20.141 -10.672 1 98.69 208 ASN B O 1
ATOM 3712 N N . SER B 1 209 ? 2.33 -18.109 -10.594 1 98.75 209 SER B N 1
ATOM 3713 C CA . SER B 1 209 ? 3.287 -18.344 -11.672 1 98.75 209 SER B CA 1
ATOM 3714 C C . SER B 1 209 ? 4.379 -19.312 -11.25 1 98.75 209 SER B C 1
ATOM 3716 O O . SER B 1 209 ? 5.074 -19.875 -12.094 1 98.75 209 SER B O 1
ATOM 3718 N N . LEU B 1 210 ? 4.516 -19.547 -9.953 1 98.75 210 LEU B N 1
ATOM 3719 C CA . LEU B 1 210 ? 5.598 -20.406 -9.508 1 98.75 210 LEU B CA 1
ATOM 3720 C C . LEU B 1 210 ? 5.094 -21.844 -9.297 1 98.75 210 LEU B C 1
ATOM 3722 O O . LEU B 1 210 ? 5.523 -22.766 -10 1 98.75 210 LEU B O 1
ATOM 3726 N N . PHE B 1 211 ? 4.082 -22.047 -8.484 1 98.44 211 PHE B N 1
ATOM 3727 C CA . PHE B 1 211 ? 3.678 -23.422 -8.188 1 98.44 211 PHE B CA 1
ATOM 3728 C C . PHE B 1 211 ? 2.635 -23.906 -9.188 1 98.44 211 PHE B C 1
ATOM 3730 O O . PHE B 1 211 ? 2.271 -25.078 -9.195 1 98.44 211 PHE B O 1
ATOM 3737 N N . GLY B 1 212 ? 2.229 -23.016 -10.141 1 98.62 212 GLY B N 1
ATOM 3738 C CA . GLY B 1 212 ? 1.229 -23.406 -11.125 1 98.62 212 GLY B CA 1
ATOM 3739 C C . GLY B 1 212 ? -0.148 -23.609 -10.523 1 98.62 212 GLY B C 1
ATOM 3740 O O . GLY B 1 212 ? -0.851 -22.656 -10.219 1 98.62 212 GLY B O 1
ATOM 3741 N N . ILE B 1 213 ? -0.512 -24.906 -10.359 1 98.88 213 ILE B N 1
ATOM 3742 C CA . ILE B 1 213 ? -1.783 -25.281 -9.75 1 98.88 213 ILE B CA 1
ATOM 3743 C C . ILE B 1 213 ? -1.528 -26.016 -8.438 1 98.88 213 ILE B C 1
ATOM 3745 O O . ILE B 1 213 ? -0.875 -27.062 -8.422 1 98.88 213 ILE B O 1
ATOM 3749 N N . MET B 1 214 ? -2.035 -25.5 -7.355 1 98.81 214 MET B N 1
ATOM 3750 C CA . MET B 1 214 ? -1.834 -26.078 -6.027 1 98.81 214 MET B CA 1
ATOM 3751 C C . MET B 1 214 ? -3.158 -26.547 -5.43 1 98.81 214 MET B C 1
ATOM 3753 O O . MET B 1 214 ? -4.062 -25.734 -5.211 1 98.81 214 MET B O 1
ATOM 3757 N N . PRO B 1 215 ? -3.283 -27.844 -5.246 1 98.5 215 PRO B N 1
ATOM 3758 C CA . PRO B 1 215 ? -4.484 -28.297 -4.531 1 98.5 215 PRO B CA 1
ATOM 3759 C C . PRO B 1 215 ? -4.594 -27.703 -3.131 1 98.5 215 PRO B C 1
ATOM 3761 O O . PRO B 1 215 ? -3.584 -27.281 -2.553 1 98.5 215 PRO B O 1
ATOM 3764 N N . VAL B 1 216 ? -5.785 -27.609 -2.635 1 98.31 216 VAL B N 1
ATOM 3765 C CA . VAL B 1 216 ? -6.039 -27.125 -1.284 1 98.31 216 VAL B CA 1
ATOM 3766 C C . VAL B 1 216 ? -6.602 -28.25 -0.421 1 98.31 216 VAL B C 1
ATOM 3768 O O . VAL B 1 216 ? -7.516 -28.969 -0.838 1 98.31 216 VAL B O 1
ATOM 3771 N N . SER B 1 217 ? -6.012 -28.438 0.695 1 97.5 217 SER B N 1
ATOM 3772 C CA . SER B 1 217 ? -6.43 -29.516 1.58 1 97.5 217 SER B CA 1
ATOM 3773 C C . SER B 1 217 ? -7.57 -29.078 2.492 1 97.5 217 SER B C 1
ATOM 3775 O O . SER B 1 217 ? -8.492 -29.859 2.764 1 97.5 217 SER B O 1
ATOM 3777 N N . ASN B 1 218 ? -7.508 -27.844 2.947 1 96.62 218 ASN B N 1
ATOM 3778 C CA . ASN B 1 218 ? -8.531 -27.375 3.879 1 96.62 218 ASN B CA 1
ATOM 3779 C C . ASN B 1 218 ? -8.617 -25.859 3.895 1 96.62 218 ASN B C 1
ATOM 3781 O O . ASN B 1 218 ? -7.664 -25.172 3.523 1 96.62 218 ASN B O 1
ATOM 3785 N N . LEU B 1 219 ? -9.742 -25.344 4.273 1 96.38 219 LEU B N 1
ATOM 3786 C CA . LEU B 1 219 ? -10.008 -23.953 4.648 1 96.38 219 LEU B CA 1
ATOM 3787 C C . LEU B 1 219 ? -10.438 -23.875 6.109 1 96.38 219 LEU B C 1
ATOM 3789 O O . LEU B 1 219 ? -11.57 -24.203 6.449 1 96.38 219 LEU B O 1
ATOM 3793 N N . GLU B 1 220 ? -9.492 -23.297 6.879 1 94.88 220 GLU B N 1
ATOM 3794 C CA . GLU B 1 220 ? -9.68 -23.312 8.328 1 94.88 220 GLU B CA 1
ATOM 3795 C C . GLU B 1 220 ? -10.094 -24.703 8.805 1 94.88 220 GLU B C 1
ATOM 3797 O O . GLU B 1 220 ? -9.367 -25.672 8.609 1 94.88 220 GLU B O 1
ATOM 3802 N N . LYS B 1 221 ? -11.266 -24.922 9.305 1 92.56 221 LYS B N 1
ATOM 3803 C CA . LYS B 1 221 ? -11.664 -26.203 9.891 1 92.56 221 LYS B CA 1
ATOM 3804 C C . LYS B 1 221 ? -12.305 -27.109 8.844 1 92.56 221 LYS B C 1
ATOM 3806 O O . LYS B 1 221 ? -12.484 -28.297 9.086 1 92.56 221 LYS B O 1
ATOM 3811 N N . LYS B 1 222 ? -12.586 -26.594 7.738 1 92.94 222 LYS B N 1
ATOM 3812 C CA . LYS B 1 222 ? -13.234 -27.391 6.703 1 92.94 222 LYS B CA 1
ATOM 3813 C C . LYS B 1 222 ? -12.203 -28.156 5.871 1 92.94 222 LYS B C 1
ATOM 3815 O O . LYS B 1 222 ? -11.375 -27.531 5.191 1 92.94 222 LYS B O 1
ATOM 3820 N N . VAL B 1 223 ? -12.359 -29.453 5.805 1 94.12 223 VAL B N 1
ATOM 3821 C CA . VAL B 1 223 ? -11.453 -30.312 5.039 1 94.12 223 VAL B CA 1
ATOM 3822 C C . VAL B 1 223 ? -12.109 -30.703 3.715 1 94.12 223 VAL B C 1
ATOM 3824 O O . VAL B 1 223 ? -13.289 -31.062 3.684 1 94.12 223 VAL B O 1
ATOM 3827 N N . PHE B 1 224 ? -11.367 -30.562 2.68 1 92.19 224 PHE B N 1
ATOM 3828 C CA . PHE B 1 224 ? -11.883 -30.938 1.371 1 92.19 224 PHE B CA 1
ATOM 3829 C C . PHE B 1 224 ? -11.469 -32.375 1.026 1 92.19 224 PHE B C 1
ATOM 3831 O O . PHE B 1 224 ? -10.328 -32.781 1.262 1 92.19 224 PHE B O 1
ATOM 3838 N N . LYS B 1 225 ? -12.406 -33.062 0.448 1 84.81 225 LYS B N 1
ATOM 3839 C CA . LYS B 1 225 ? -12.211 -34.5 0.276 1 84.81 225 LYS B CA 1
ATOM 3840 C C . LYS B 1 225 ? -11.641 -34.812 -1.104 1 84.81 225 LYS B C 1
ATOM 3842 O O . LYS B 1 225 ? -11.203 -35.938 -1.359 1 84.81 225 LYS B O 1
ATOM 3847 N N . SER B 1 226 ? -11.727 -33.812 -1.923 1 90.56 226 SER B N 1
ATOM 3848 C CA . SER B 1 226 ? -11.289 -34.125 -3.283 1 90.56 226 SER B CA 1
ATOM 3849 C C . SER B 1 226 ? -10.234 -33.125 -3.758 1 90.56 226 SER B C 1
ATOM 3851 O O . SER B 1 226 ? -10.312 -31.938 -3.438 1 90.56 226 SER B O 1
ATOM 3853 N N . GLN B 1 227 ? -9.242 -33.594 -4.527 1 94.12 227 GLN B N 1
ATOM 3854 C CA . GLN B 1 227 ? -8.234 -32.812 -5.223 1 94.12 227 GLN B CA 1
ATOM 3855 C C . GLN B 1 227 ? -8.062 -33.281 -6.66 1 94.12 227 GLN B C 1
ATOM 3857 O O . GLN B 1 227 ? -6.996 -33.094 -7.262 1 94.12 227 GLN B O 1
ATOM 3862 N N . GLU B 1 228 ? -9.07 -33.938 -7.117 1 95.44 228 GLU B N 1
ATOM 3863 C CA . GLU B 1 228 ? -8.992 -34.625 -8.398 1 95.44 228 GLU B CA 1
ATOM 3864 C C . GLU B 1 228 ? -8.891 -33.656 -9.555 1 95.44 228 GLU B C 1
ATOM 3866 O O . GLU B 1 228 ? -8.016 -33.781 -10.414 1 95.44 228 GLU B O 1
ATOM 3871 N N . ILE B 1 229 ? -9.727 -32.688 -9.57 1 96.81 229 ILE B N 1
ATOM 3872 C CA . ILE B 1 229 ? -9.766 -31.719 -10.656 1 96.81 229 ILE B CA 1
ATOM 3873 C C . ILE B 1 229 ? -8.469 -30.922 -10.68 1 96.81 229 ILE B C 1
ATOM 3875 O O . ILE B 1 229 ? -7.875 -30.719 -11.734 1 96.81 229 ILE B O 1
ATOM 3879 N N . SER B 1 230 ? -8.008 -30.469 -9.547 1 96.69 230 SER B N 1
ATOM 3880 C CA . SER B 1 230 ? -6.77 -29.688 -9.461 1 96.69 230 SER B CA 1
ATOM 3881 C C . SER B 1 230 ? -5.574 -30.5 -9.953 1 96.69 230 SER B C 1
ATOM 3883 O O . SER B 1 230 ? -4.711 -29.984 -10.656 1 96.69 230 SER B O 1
ATOM 3885 N N . LYS B 1 231 ? -5.52 -31.75 -9.609 1 96.38 231 LYS B N 1
ATOM 3886 C CA . LYS B 1 231 ? -4.418 -32.625 -10.031 1 96.38 231 LYS B CA 1
ATOM 3887 C C . LYS B 1 231 ? -4.449 -32.844 -11.539 1 96.38 231 LYS B C 1
ATOM 3889 O O . LYS B 1 231 ? -3.404 -32.875 -12.188 1 96.38 231 LYS B O 1
ATOM 3894 N N . GLU B 1 232 ? -5.621 -33.031 -12.047 1 97.5 232 GLU B N 1
ATOM 3895 C CA . GLU B 1 232 ? -5.77 -33.188 -13.492 1 97.5 232 GLU B CA 1
ATOM 3896 C C . GLU B 1 232 ? -5.324 -31.938 -14.227 1 97.5 232 GLU B C 1
ATOM 3898 O O . GLU B 1 232 ? -4.602 -32 -15.227 1 97.5 232 GLU B O 1
ATOM 3903 N N . ILE B 1 233 ? -5.75 -30.797 -13.75 1 98.44 233 ILE B N 1
ATOM 3904 C CA . ILE B 1 233 ? -5.395 -29.531 -14.367 1 98.44 233 ILE B CA 1
ATOM 3905 C C . ILE B 1 233 ? -3.889 -29.297 -14.258 1 98.44 233 ILE B C 1
ATOM 3907 O O . ILE B 1 233 ? -3.258 -28.797 -15.188 1 98.44 233 ILE B O 1
ATOM 3911 N N . LEU B 1 234 ? -3.309 -29.656 -13.078 1 98.12 234 LEU B N 1
ATOM 3912 C CA . LEU B 1 234 ? -1.869 -29.531 -12.883 1 98.12 234 LEU B CA 1
ATOM 3913 C C . LEU B 1 234 ? -1.101 -30.328 -13.93 1 98.12 234 LEU B C 1
ATOM 3915 O O . LEU B 1 234 ? -0.142 -29.828 -14.516 1 98.12 234 LEU B O 1
ATOM 3919 N N . ASN B 1 235 ? -1.5 -31.531 -14.172 1 97.69 235 ASN B N 1
ATOM 3920 C CA . ASN B 1 235 ? -0.839 -32.375 -15.148 1 97.69 235 ASN B CA 1
ATOM 3921 C C . ASN B 1 235 ? -0.937 -31.812 -16.562 1 97.69 235 ASN B C 1
ATOM 3923 O O . ASN B 1 235 ? 0.049 -31.797 -17.297 1 97.69 235 ASN B O 1
ATOM 3927 N N . SER B 1 236 ? -2.129 -31.328 -16.906 1 98.31 236 SER B N 1
ATOM 3928 C CA . SER B 1 236 ? -2.33 -30.719 -18.219 1 98.31 236 SER B CA 1
ATOM 3929 C C . SER B 1 236 ? -1.498 -29.453 -18.359 1 98.31 236 SER B C 1
ATOM 3931 O O . SER B 1 236 ? -0.958 -29.172 -19.438 1 98.31 236 SER B O 1
ATOM 3933 N N . TYR B 1 237 ? -1.417 -28.688 -17.312 1 98.56 237 TYR B N 1
ATOM 3934 C CA . TYR B 1 237 ? -0.648 -27.453 -17.297 1 98.56 237 TYR B CA 1
ATOM 3935 C C . TYR B 1 237 ? 0.836 -27.734 -17.516 1 98.56 237 TYR B C 1
ATOM 3937 O O . TYR B 1 237 ? 1.493 -27.047 -18.297 1 98.56 237 TYR B O 1
ATOM 3945 N N . LYS B 1 238 ? 1.344 -28.688 -16.797 1 97.88 238 LYS B N 1
ATOM 3946 C CA . LYS B 1 238 ? 2.748 -29.062 -16.938 1 97.88 238 LYS B CA 1
ATOM 3947 C C . LYS B 1 238 ? 3.07 -29.453 -18.375 1 97.88 238 LYS B C 1
ATOM 3949 O O . LYS B 1 238 ? 4.094 -29.047 -18.922 1 97.88 238 LYS B O 1
ATOM 3954 N N . LYS B 1 239 ? 2.178 -30.172 -18.984 1 97.75 239 LYS B N 1
ATOM 3955 C CA . LYS B 1 239 ? 2.35 -30.562 -20.375 1 97.75 239 LYS B CA 1
ATOM 3956 C C . LYS B 1 239 ? 2.312 -29.328 -21.297 1 97.75 239 LYS B C 1
ATOM 3958 O O . LYS B 1 239 ? 3.104 -29.234 -22.234 1 97.75 239 LYS B O 1
ATOM 3963 N N . TYR B 1 240 ? 1.384 -28.469 -20.969 1 97.69 240 TYR B N 1
ATOM 3964 C CA . TYR B 1 240 ? 1.191 -27.266 -21.781 1 97.69 240 TYR B CA 1
ATOM 3965 C C . TYR B 1 240 ? 2.451 -26.422 -21.797 1 97.69 240 TYR B C 1
ATOM 3967 O O . TYR B 1 240 ? 2.82 -25.859 -22.828 1 97.69 240 TYR B O 1
ATOM 3975 N N . ILE B 1 241 ? 3.148 -26.312 -20.609 1 97.19 241 ILE B N 1
ATOM 3976 C CA . ILE B 1 241 ? 4.316 -25.438 -20.547 1 97.19 241 ILE B CA 1
ATOM 3977 C C . ILE B 1 241 ? 5.586 -26.266 -20.766 1 97.19 241 ILE B C 1
ATOM 3979 O O . ILE B 1 241 ? 6.695 -25.766 -20.547 1 97.19 241 ILE B O 1
ATOM 3983 N N . ASN B 1 242 ? 5.398 -27.531 -21.141 1 95.25 242 ASN B N 1
ATOM 3984 C CA . ASN B 1 242 ? 6.461 -28.438 -21.562 1 95.25 242 ASN B CA 1
ATOM 3985 C C . ASN B 1 242 ? 7.422 -28.734 -20.406 1 95.25 242 ASN B C 1
ATOM 3987 O O . ASN B 1 242 ? 8.641 -28.609 -20.562 1 95.25 242 ASN B O 1
ATOM 3991 N N . ILE B 1 243 ? 6.902 -28.984 -19.266 1 92.06 243 ILE B N 1
ATOM 3992 C CA . ILE B 1 243 ? 7.688 -29.422 -18.125 1 92.06 243 ILE B CA 1
ATOM 3993 C C . ILE B 1 243 ? 7.266 -30.828 -17.719 1 92.06 243 ILE B C 1
ATOM 3995 O O . ILE B 1 243 ? 6.121 -31.234 -17.938 1 92.06 243 ILE B O 1
#

Foldseek 3Di:
DDFDDDCCVVPQAKAKDKFKDFQLRTFPVVVRQVQRQVVCVVVVAQWDRDDPVVVVVVSVVPDDRDRIKMWMWMDHNGDTDIDIDHQDDDPVQQVQFFEEEEDPDAAELVDPVLAGGIRPLVVLVVRCVVCVVVVGRWYWHFHPVQFTEQTSAWFKWFAAPNAIEGEDVSRGHYPAPLVVVCVVPDRYHHHGHHVVNNVRTQWMWIAHNRPGITTHQAYVPGGHDDCDVSVVVSVVVCVVSVD/DDFDDDCCVVPQAKAKDKFKDFQLRTFPVVVRQVQRQVVCVVVVAQWDRDDPVVVVVVSVVPDDRDRIKMWMWMDHNGDTDIDIDHQDDDPVQQVQFFEEEEDPDAAELVDPVLAGGIRPLVVLVVRCVVCVVVVGRWYWHFHPVQFTEQTSAWFKWFAAPNAIEGEDVSRGHYPAPLVVVCVVPDRYHHHGHHVVNRVRTQWMWIAHNRPGITTHQAYVPGGHDDCDVSVVVSVVVCVVSPD

Sequence (486 aa):
MLIELDEGYSFGLGLFETILLYKGKPVFLDKHLSRINKSIVDLGLNIDKLEKDEVFQYLNNNKNTLEYEVLKIVLSEKNRLFLKREYTYTEKDYQKGFSLNISKVRRNETSIFTFYKTLNYGDNILEKRKSKKMGYDEPIFLNSKNQITEGATSNIFVVVGDKIYTPKLSCGLLNGIVRQYIVSNYDVIESEIDLEFLNNTDEIFLTNSLFGIMPVSNLEKKVFKSQEISKEILNSYKKYINIMLIELDEGYSFGLGLFETILLYKGKPVFLDKHLSRINKSIVDLGLNIDKLEKDEVFQYLNNNKNTLEYEVLKIVLSEKNRLFLKREYTYTEKDYQKGFSLNISKVRRNETSIFTFYKTLNYGDNILEKRKSKKMGYDEPIFLNSKNQITEGATSNIFVVVGDKIYTPKLSCGLLNGIVRQYIVSNYDVIESEIDLEFLNNTDEIFLTNSLFGIMPVSNLEKKVFKSQEISKEILNSYKKYINI